Protein AF-A0A2N2J9E7-F1 (afdb_monomer)

Solvent-accessible surface area (backbone atoms only — not comparable to full-atom values): 32004 Å² total; per-residue (Å²): 131,77,87,85,70,74,67,72,62,76,72,49,55,49,57,37,65,84,76,48,88,39,44,44,68,84,40,66,72,84,49,100,87,46,71,49,30,47,29,28,37,73,47,78,49,65,68,82,87,53,59,27,37,41,36,30,33,13,80,65,38,60,32,53,71,70,44,24,58,52,89,74,54,48,62,45,43,28,56,45,58,44,66,69,92,42,37,85,37,24,38,44,27,24,87,87,40,77,50,73,66,90,58,83,55,46,77,43,35,33,26,55,30,78,75,74,67,94,58,47,53,69,87,80,56,77,53,30,37,27,66,34,52,32,92,91,44,38,37,36,29,35,32,32,33,28,96,82,57,53,54,61,65,83,64,27,51,66,68,28,47,27,30,28,44,45,68,26,35,15,45,30,36,24,32,21,14,15,32,29,34,47,22,39,35,36,24,54,28,21,14,38,70,54,29,97,81,37,33,36,40,32,55,28,35,5,25,40,37,32,44,30,41,27,35,58,51,43,45,32,42,35,26,29,64,49,7,28,40,38,42,62,41,47,27,25,73,56,29,68,46,39,66,22,36,38,40,29,38,22,9,42,38,36,37,46,56,46,33,18,48,25,38,38,31,24,69,48,8,38,40,35,28,62,34,48,37,44,25,72,28,44,37,38,29,29,51,58,7,35,42,31,48,62,63,30,55,79,69,43,69,39,38,49,37,38,37,26,30,32,39,40,29,33,70,62,5,33,42,47,25,57,32,14,8,30,40,21,10,45,90,89,81,45,63,10,12,11,72,93,65,38,40,54,87,30,11,10,38,43,33,6,5,2,13,16,25,0,17,20,14,78,53,98,45,98,84,47,49,64,36,50,54,46,68,50,58,84,50,44,81,50,46,2,10,1,0,2,25,34,69,52,97,84,74,50,76,33,49,16,11,18,0,0,6,30,39,40,39,44,18,79,47,26,37,35,38,34,10,39,40,35,11,20,13,22,60,21,79,43,5,0,0,0,0,1,3,6,32,35,43,34,15,40,23,35,34,34,72,29,39,38,35,13,23,12,3,26,13,5,61,50,90,85,34,2,12,0,0,0,0,0,20,31,32,43,29,46,16,38,79,88,75,14,41,30,67,41,53,25,88,93,49,23,73,81,37,43,39,21,18,20,4,45,33,18,94,64,22,4,5,8,12,11,28,39,23,41,33,41,54,91,57,94,50,30,38,40,38,30,40,10,78,63,28,50,35,81,40,46,17,54,51,81,35,74,18,56,104,79,62,77,40,48,35,35,52,88,47,60,46,89,75,51,28,40,33,33,90,86,45,86,70,43,63,62,56,73,48,48,64,27,30,24,34,69,39,64,85,77,58,70,96,57,74,87,83,50,68,71,26,38,30,68,34,34,45,43,43,38,38,33,43,76,49,77,74,86,84,78,80,48,64,45,35,33,44,11,38,48,75,29,30,15,51,34,48,31,41,39,15,32,38,34,32,48,19,29,39,39,24,47,51,17,30,78,73,62,65,91,26,23,38,63,36,46,79,68,13,35,45,36,27,53,30,40,39,36,28,44,33,20,25,43,76,48,76,60,60,46,73,48,51,62,54,71,49,62,64,52,67,78,63,134

Foldseek 3Di:
DDQDDQPDPQCRALCVVVPDAQAFDWDDPPDPPDIAGAFGGKDWADRDPDFIEIATANQQHAHDQARAEDPFADKDWWADKDADPFQQWIKTFDPPFWDPPPDWQAQWKKQQACPQDPFPDPVPGWIWGFHTQDPVRSTTMTGIHGPVRDGVVVRHDTGGMMFTEGEHQAYYAASAHNYEHNGAYEYQQAHSNCPNVHSQEHEFRYEYAYAEYESARHQAYEYEQSYEYHYNWYHYPRDIQDAHHYYYANYHYEYAEHHYCEYEHHNQYEYEYQHEYHHAAEYYYDDQYEYEYAADDAQDAGEHHYEHQEYAAAQNYEHFQELRAWAWDDPPPPHWADPDRRDNQQAFEELWEWEELWFTFHDPDPPTRGRDHFDALAGQPHWWIWFYWYADPVRDIDTTWHTFGHYEYAHAAEYEPNHEYARAWAADQFTETIEFGEYEDAYQAYYYAYAYAREWHAWHQDPRGHFTHEFHHYEYEAYAPPPRQYHCRPPQRVPVGYARAWHAYHAQRTIFGHWYWYYYPPDPFTEIEGANQQRRYPTARENDAPQDPPDWFWFALVPCDPVGKGFGPPFQADDWPRHAQFKKFWAPVPDDDDPVPTDIWGFHTDDRGMTRTDDDDPDDRTGGIMWTEDEHCAYHWYSLHEYEYSTEYHHAFEHVHDDFQKHFDDANYKYWYQAWYHHQRNCDIDGHGDMDHGDMRHHDDHDD

Sequence (704 aa):
MSAGTSISGAFGGSTPWNNVDVSSPAAYRYNANYSYYGGSGSFFRTEGGAPGDLMFDNHGNASEPDATPLVFAGGGLVTVVSNGTGPSDQRFRDDGFTFDAYGSLADYVINPNVAQDLTPSLADDRVFTIVANDPADPAHVLDVESADSVNIEDVATTDDPWSPFYELDNLEIRGCAQVVADAQVLVHGGDLASGAADTTHLVLAGGFVVTTLDVAGVTAFSVGGCGALDVGTLIGGGVENPALAWDIDGGDVRMGELHGTSLTLSGDATLTMTGPIVVSGDVDLNDSSLITTPAAAGATFYTVDISAANVVIDDTASVDVTGKGWPGQRYNNVDAQSWPDGSSTHAAFYRSGGCNGGVGFRYNDASAVRCISYGRFDRPDWPGSGGGWYTNSNTVTYFGGSGGGVVRVDASSSIVVHGTILASGEAKTVGAGGGGGSILLDAPILAGTGVVEARGGGGGTNTSYGGGGGGGRIVLQGYTAGTGNQGIFVDSVVWDAVSASGGAAGTNRGGSAGTLFMLPAGAAYGKLIVNNDGVSSPETTVLVTISHALGDRKIDAATYGPPDTLEDVDASWFEPDYYVGSTFRADLAGASGTLSDDPVSTVGGNTDTILTVTDLPAGLTGGETYRGITVLGALEVRGGAKVAAEGDLLVLDGDGHSAPGTFEVPSGCSLDVSDILELCGVGTVLTAGTTITAGTLNSGTSCP

Radius of gyration: 30.54 Å; Cα contacts (8 Å, |Δi|>4): 2515; chains: 1; bounding box: 73×62×90 Å

Structure (mmCIF, N/CA/C/O backbone):
data_AF-A0A2N2J9E7-F1
#
_entry.id   AF-A0A2N2J9E7-F1
#
loop_
_atom_site.group_PDB
_atom_site.id
_atom_site.type_symbol
_atom_site.label_atom_id
_atom_site.label_alt_id
_atom_site.label_comp_id
_atom_site.label_asym_id
_atom_site.label_entity_id
_atom_site.label_seq_id
_atom_site.pdbx_PDB_ins_code
_atom_site.Cartn_x
_atom_site.Cartn_y
_atom_site.Cartn_z
_atom_site.occupancy
_atom_site.B_iso_or_equiv
_atom_site.auth_seq_id
_atom_site.auth_comp_id
_atom_site.auth_asym_id
_atom_site.auth_atom_id
_atom_site.pdbx_PDB_model_num
ATOM 1 N N . MET A 1 1 ? 20.067 4.430 -50.682 1.00 37.34 1 MET A N 1
ATOM 2 C CA . MET A 1 1 ? 19.514 3.314 -51.487 1.00 37.34 1 MET A CA 1
ATOM 3 C C . MET A 1 1 ? 18.147 3.755 -51.997 1.00 37.34 1 MET A C 1
ATOM 5 O O . MET A 1 1 ? 17.528 4.575 -51.337 1.00 37.34 1 MET A O 1
ATOM 9 N N . SER A 1 2 ? 17.712 3.339 -53.186 1.00 31.41 2 SER A N 1
ATOM 10 C CA . SER A 1 2 ? 16.392 3.722 -53.715 1.00 31.41 2 SER A CA 1
ATOM 11 C C . SER A 1 2 ? 15.274 3.163 -52.831 1.00 31.41 2 SER A C 1
ATOM 13 O O . SER A 1 2 ? 15.272 1.960 -52.580 1.00 31.41 2 SER A O 1
ATOM 15 N N . ALA A 1 3 ? 14.333 4.011 -52.408 1.00 40.00 3 ALA A N 1
ATOM 16 C CA . ALA A 1 3 ? 13.085 3.596 -51.771 1.00 40.00 3 ALA A CA 1
ATOM 17 C C . ALA A 1 3 ? 12.378 2.550 -52.653 1.00 40.00 3 ALA A C 1
ATOM 19 O O . ALA A 1 3 ? 12.134 2.808 -53.834 1.00 40.00 3 ALA A O 1
ATOM 20 N N . GLY A 1 4 ? 12.120 1.359 -52.106 1.00 40.06 4 GLY A N 1
ATOM 21 C CA . GLY A 1 4 ? 11.420 0.282 -52.815 1.00 40.06 4 GLY A CA 1
ATOM 22 C C . GLY A 1 4 ? 12.046 -1.115 -52.758 1.00 40.06 4 GLY A C 1
ATOM 23 O O . GLY A 1 4 ? 11.600 -1.986 -53.501 1.00 40.06 4 GLY A O 1
ATOM 24 N N . THR A 1 5 ? 13.049 -1.377 -51.918 1.00 43.00 5 THR A N 1
ATOM 25 C CA . THR A 1 5 ? 13.450 -2.760 -51.605 1.00 43.00 5 THR A CA 1
ATOM 26 C C . THR A 1 5 ? 12.958 -3.136 -50.216 1.00 43.00 5 THR A C 1
ATOM 28 O O . THR A 1 5 ? 13.652 -2.870 -49.240 1.00 43.00 5 THR A O 1
ATOM 31 N N . SER A 1 6 ? 11.798 -3.790 -50.143 1.00 48.56 6 SER A N 1
ATOM 32 C CA . SER A 1 6 ? 11.395 -4.534 -48.949 1.00 48.56 6 SER A CA 1
ATOM 33 C C . SER A 1 6 ? 12.487 -5.554 -48.618 1.00 48.56 6 SER A C 1
ATOM 35 O O . SER A 1 6 ? 12.925 -6.287 -49.521 1.00 48.56 6 SER A O 1
ATOM 37 N N . ILE A 1 7 ? 12.903 -5.662 -47.354 1.00 52.69 7 ILE A N 1
ATOM 38 C CA . ILE A 1 7 ? 13.623 -6.855 -46.894 1.00 52.69 7 ILE A CA 1
ATOM 39 C C . ILE A 1 7 ? 12.660 -8.031 -47.100 1.00 52.69 7 ILE A C 1
ATOM 41 O O . ILE A 1 7 ? 11.672 -8.179 -46.394 1.00 52.69 7 ILE A O 1
ATOM 45 N N . SER A 1 8 ? 12.901 -8.843 -48.130 1.00 51.72 8 SER A N 1
ATOM 46 C CA . SER A 1 8 ? 12.094 -10.028 -48.436 1.00 51.72 8 SER A CA 1
ATOM 47 C C . SER A 1 8 ? 12.846 -11.295 -48.033 1.00 51.72 8 SER A C 1
ATOM 49 O O . SER A 1 8 ? 14.076 -11.348 -48.083 1.00 51.72 8 SER A O 1
ATOM 51 N N . GLY A 1 9 ? 12.114 -12.330 -47.619 1.00 59.53 9 GLY A N 1
ATOM 52 C CA . GLY A 1 9 ? 12.694 -13.598 -47.170 1.00 59.53 9 GLY A CA 1
ATOM 53 C C . GLY A 1 9 ? 12.925 -13.663 -45.657 1.00 59.53 9 GLY A C 1
ATOM 54 O O . GLY A 1 9 ? 12.147 -13.120 -44.881 1.00 59.53 9 GLY A O 1
ATOM 55 N N . ALA A 1 10 ? 13.978 -14.369 -45.238 1.00 61.53 10 ALA A N 1
ATOM 56 C CA . ALA A 1 10 ? 14.208 -14.816 -43.858 1.00 61.53 10 ALA A CA 1
ATOM 57 C C . ALA A 1 10 ? 14.220 -13.698 -42.785 1.00 61.53 10 ALA A C 1
ATOM 59 O O . ALA A 1 10 ? 13.856 -13.949 -41.640 1.00 61.53 10 ALA A O 1
ATOM 60 N N . PHE A 1 11 ? 14.586 -12.465 -43.153 1.00 67.94 11 PHE A N 1
ATOM 61 C CA . PHE A 1 11 ? 14.694 -11.323 -42.230 1.00 67.94 11 PHE A CA 1
ATOM 62 C C . PHE A 1 11 ? 13.523 -10.326 -42.321 1.00 67.94 11 PHE A C 1
ATOM 64 O O . PHE A 1 11 ? 13.529 -9.321 -41.618 1.00 67.94 11 PHE A O 1
ATOM 71 N N . GLY A 1 12 ? 12.531 -10.583 -43.185 1.00 63.75 12 GLY A N 1
ATOM 72 C CA . GLY A 1 12 ? 11.387 -9.688 -43.434 1.00 63.75 12 GLY A CA 1
ATOM 73 C C . GLY A 1 12 ? 10.072 -10.113 -42.773 1.00 63.75 12 GLY A C 1
ATOM 74 O O . GLY A 1 12 ? 9.060 -9.453 -42.963 1.00 63.75 12 GLY A O 1
ATOM 75 N N . GLY A 1 13 ? 10.055 -11.241 -42.054 1.00 70.81 13 GLY A N 1
ATOM 76 C CA . GLY A 1 13 ? 8.876 -11.715 -41.316 1.00 70.81 13 GLY A CA 1
ATOM 77 C C . GLY A 1 13 ? 8.801 -11.164 -39.888 1.00 70.81 13 GLY A C 1
ATOM 78 O O . GLY A 1 13 ? 9.711 -10.454 -39.458 1.00 70.81 13 GLY A O 1
ATOM 79 N N . SER A 1 14 ? 7.755 -11.554 -39.150 1.00 71.94 14 SER A N 1
ATOM 80 C CA . SER A 1 14 ? 7.563 -11.237 -37.722 1.00 71.94 14 SER A CA 1
ATOM 81 C C . SER A 1 14 ? 8.456 -12.052 -36.781 1.00 71.94 14 SER A C 1
ATOM 83 O O . SER A 1 14 ? 8.421 -11.855 -35.581 1.00 71.94 14 SER A O 1
ATOM 85 N N . THR A 1 15 ? 9.269 -12.977 -37.308 1.00 76.94 15 THR A N 1
ATOM 86 C CA . THR A 1 15 ? 10.133 -13.856 -36.502 1.00 76.94 15 THR A CA 1
ATOM 87 C C . THR A 1 15 ? 11.604 -13.824 -36.956 1.00 76.94 15 THR A C 1
ATOM 89 O O . THR A 1 15 ? 12.144 -14.866 -37.360 1.00 76.94 15 THR A O 1
ATOM 92 N N . PRO A 1 16 ? 12.275 -12.656 -36.988 1.00 75.81 16 PRO A N 1
ATOM 93 C CA . PRO A 1 16 ? 13.658 -12.554 -37.466 1.00 75.81 16 PRO A CA 1
ATOM 94 C C . PRO A 1 16 ? 14.658 -13.362 -36.619 1.00 75.81 16 PRO A C 1
ATOM 96 O O . PRO A 1 16 ? 15.649 -13.850 -37.166 1.00 75.81 16 PRO A O 1
ATOM 99 N N . TRP A 1 17 ? 14.361 -13.605 -35.337 1.00 79.00 17 TRP A N 1
ATOM 100 C CA . TRP A 1 17 ? 15.150 -14.444 -34.417 1.00 79.00 17 TRP A CA 1
ATOM 101 C C . TRP A 1 17 ? 15.362 -15.887 -34.895 1.00 79.00 17 TRP A C 1
ATOM 103 O O . TRP A 1 17 ? 16.331 -16.534 -34.517 1.00 79.00 17 TRP A O 1
ATOM 113 N N . ASN A 1 18 ? 14.526 -16.405 -35.801 1.00 82.31 18 ASN A N 1
ATOM 114 C CA . ASN A 1 18 ? 14.774 -17.717 -36.411 1.00 82.31 18 ASN A CA 1
ATOM 115 C C . ASN A 1 18 ? 16.054 -17.748 -37.272 1.00 82.31 18 ASN A C 1
ATOM 117 O O . ASN A 1 18 ? 16.514 -18.823 -37.654 1.00 82.31 18 ASN A O 1
ATOM 121 N N . ASN A 1 19 ? 16.606 -16.579 -37.612 1.00 82.44 19 ASN A N 1
ATOM 122 C CA . ASN A 1 19 ? 17.747 -16.423 -38.511 1.00 82.44 19 ASN A CA 1
ATOM 123 C C . ASN A 1 19 ? 18.868 -15.547 -37.930 1.00 82.44 19 ASN A C 1
ATOM 125 O O . ASN A 1 19 ? 19.918 -15.419 -38.562 1.00 82.44 19 ASN A O 1
ATOM 129 N N . VAL A 1 20 ? 18.649 -14.941 -36.762 1.00 81.31 20 VAL A N 1
ATOM 130 C CA . VAL A 1 20 ? 19.593 -14.056 -36.073 1.00 81.31 20 VAL A CA 1
ATOM 131 C C . VAL A 1 20 ? 19.729 -14.537 -34.635 1.00 81.31 20 VAL A C 1
ATOM 133 O O . VAL A 1 20 ? 18.744 -14.560 -33.908 1.00 81.31 20 VAL A O 1
ATOM 136 N N . ASP A 1 21 ? 20.948 -14.893 -34.231 1.00 83.25 21 ASP A N 1
ATOM 137 C CA . ASP A 1 21 ? 21.279 -15.210 -32.841 1.00 83.25 21 ASP A CA 1
ATOM 138 C C . ASP A 1 21 ? 22.132 -14.075 -32.268 1.00 83.25 21 ASP A C 1
ATOM 140 O O . ASP A 1 21 ? 23.265 -13.855 -32.706 1.00 83.25 21 ASP A O 1
ATOM 144 N N . VAL A 1 22 ? 21.549 -13.335 -31.328 1.00 85.19 22 VAL A N 1
ATOM 145 C CA . VAL A 1 22 ? 22.199 -12.253 -30.574 1.00 85.19 22 VAL A CA 1
ATOM 146 C C . VAL A 1 22 ? 22.415 -12.639 -29.110 1.00 85.19 22 VAL A C 1
ATOM 148 O O . VAL A 1 22 ? 22.814 -11.800 -28.310 1.00 85.19 22 VAL A O 1
ATOM 151 N N . SER A 1 23 ? 22.180 -13.898 -28.737 1.00 83.19 23 SER A N 1
ATOM 152 C CA . SER A 1 23 ? 22.280 -14.329 -27.345 1.00 83.19 23 SER A CA 1
ATOM 153 C C . SER A 1 23 ? 23.723 -14.361 -26.844 1.00 83.19 23 SER A C 1
ATOM 155 O O . SER A 1 23 ? 24.679 -14.594 -27.597 1.00 83.19 23 SER A O 1
ATOM 157 N N . SER A 1 24 ? 23.902 -14.143 -25.541 1.00 78.56 24 SER A N 1
ATOM 158 C CA . SER A 1 24 ? 25.215 -14.335 -24.934 1.00 78.56 24 SER A CA 1
ATOM 159 C C . SER A 1 24 ? 25.551 -15.827 -24.811 1.00 78.56 24 SER A C 1
ATOM 161 O O . SER A 1 24 ? 24.701 -16.647 -24.448 1.00 78.56 24 SER A O 1
ATOM 163 N N . PRO A 1 25 ? 26.810 -16.233 -25.052 1.00 69.00 25 PRO A N 1
ATOM 164 C CA . PRO A 1 25 ? 27.255 -17.560 -24.658 1.00 69.00 25 PRO A CA 1
ATOM 165 C C . PRO A 1 25 ? 27.309 -17.656 -23.124 1.00 69.00 25 PRO A C 1
ATOM 167 O O . PRO A 1 25 ? 27.603 -16.678 -22.441 1.00 69.00 25 PRO A O 1
ATOM 170 N N . ALA A 1 26 ? 27.102 -18.857 -22.573 1.00 65.19 26 ALA A N 1
ATOM 171 C CA . ALA A 1 26 ? 27.164 -19.087 -21.127 1.00 65.19 26 ALA A CA 1
ATOM 172 C C . ALA A 1 26 ? 28.477 -18.560 -20.511 1.00 65.19 26 ALA A C 1
ATOM 174 O O . ALA A 1 26 ? 29.563 -19.067 -20.823 1.00 65.19 26 ALA A O 1
ATOM 175 N N . ALA A 1 27 ? 28.383 -17.583 -19.605 1.00 60.16 27 ALA A N 1
ATOM 176 C CA . ALA A 1 27 ? 29.536 -17.057 -18.893 1.00 60.16 27 ALA A CA 1
ATOM 177 C C . ALA A 1 27 ? 29.787 -17.908 -17.635 1.00 60.16 27 ALA A C 1
ATOM 179 O O . ALA A 1 27 ? 29.013 -17.945 -16.693 1.00 60.16 27 ALA A O 1
ATOM 180 N N . TYR A 1 28 ? 30.908 -18.629 -17.617 1.00 58.47 28 TYR A N 1
ATOM 181 C CA . TYR A 1 28 ? 31.475 -19.227 -16.401 1.00 58.47 28 TYR A CA 1
ATOM 182 C C . TYR A 1 28 ? 30.542 -20.146 -15.565 1.00 58.47 28 TYR A C 1
ATOM 184 O O . TYR A 1 28 ? 29.822 -19.725 -14.664 1.00 58.47 28 TYR A O 1
ATOM 192 N N . ARG A 1 29 ? 30.650 -21.468 -15.765 1.00 54.03 29 ARG A N 1
ATOM 193 C CA . ARG A 1 29 ? 30.046 -22.465 -14.859 1.00 54.03 29 ARG A CA 1
ATOM 194 C C . ARG A 1 29 ? 30.956 -22.711 -13.657 1.00 54.03 29 ARG A C 1
ATOM 196 O O . ARG A 1 29 ? 31.886 -23.512 -13.757 1.00 54.03 29 ARG A O 1
ATOM 203 N N . TYR A 1 30 ? 30.692 -22.068 -12.519 1.00 52.25 30 TYR A N 1
ATOM 204 C CA . TYR A 1 30 ? 31.436 -22.367 -11.287 1.00 52.25 30 TYR A CA 1
ATOM 205 C C . TYR A 1 30 ? 31.100 -23.773 -10.753 1.00 52.25 30 TYR A C 1
ATOM 207 O O . TYR A 1 30 ? 31.985 -24.500 -10.303 1.00 52.25 30 TYR A O 1
ATOM 215 N N . ASN A 1 31 ? 29.832 -24.191 -10.857 1.00 56.50 31 ASN A N 1
ATOM 216 C CA . ASN A 1 31 ? 29.355 -25.569 -10.694 1.00 56.50 31 ASN A CA 1
ATOM 217 C C . ASN A 1 31 ? 27.948 -25.718 -11.320 1.00 56.50 31 ASN A C 1
ATOM 219 O O . ASN A 1 31 ? 27.412 -24.762 -11.872 1.00 56.50 31 ASN A O 1
ATOM 223 N N . ALA A 1 32 ? 27.345 -26.910 -11.242 1.00 54.84 32 ALA A N 1
ATOM 224 C CA . ALA A 1 32 ? 26.041 -27.220 -11.847 1.00 54.84 32 ALA A CA 1
ATOM 225 C C . ALA A 1 32 ? 24.850 -26.380 -11.329 1.00 54.84 32 ALA A C 1
ATOM 227 O O . ALA A 1 32 ? 23.779 -26.457 -11.921 1.00 54.84 32 ALA A O 1
ATOM 228 N N . ASN A 1 33 ? 25.038 -25.589 -10.266 1.00 53.19 33 ASN A N 1
ATOM 229 C CA . ASN A 1 33 ? 23.981 -24.827 -9.603 1.00 53.19 33 ASN A CA 1
ATOM 230 C C . ASN A 1 33 ? 24.109 -23.301 -9.792 1.00 53.19 33 ASN A C 1
ATOM 232 O O . ASN A 1 33 ? 23.233 -22.583 -9.330 1.00 53.19 33 ASN A O 1
ATOM 236 N N . TYR A 1 34 ? 25.171 -22.801 -10.444 1.00 54.28 34 TYR A N 1
ATOM 237 C CA . TYR A 1 34 ? 25.373 -21.368 -10.711 1.00 54.28 34 TYR A CA 1
ATOM 238 C C . TYR A 1 34 ? 25.953 -21.163 -12.116 1.00 54.28 34 TYR A C 1
ATOM 240 O O . TYR A 1 34 ? 27.138 -21.427 -12.352 1.00 54.28 34 TYR A O 1
ATOM 248 N N . SER A 1 35 ? 25.110 -20.708 -13.044 1.00 58.53 35 SER A N 1
ATOM 249 C CA . SER A 1 35 ? 25.527 -20.172 -14.345 1.00 58.53 35 SER A CA 1
ATOM 250 C C . SER A 1 35 ? 25.148 -18.696 -14.371 1.00 58.53 35 SER A C 1
ATOM 252 O O . SER A 1 35 ? 23.985 -18.384 -14.148 1.00 58.53 35 SER A O 1
ATOM 254 N N . TYR A 1 36 ? 26.119 -17.817 -14.611 1.00 69.56 36 TYR A N 1
ATOM 255 C CA . TYR A 1 36 ? 25.854 -16.407 -14.882 1.00 69.56 36 TYR A CA 1
ATOM 256 C C . TYR A 1 36 ? 25.790 -16.244 -16.398 1.00 69.56 36 TYR A C 1
ATOM 258 O O . TYR A 1 36 ? 26.675 -16.713 -17.110 1.00 69.56 36 TYR A O 1
ATOM 266 N N . TYR A 1 37 ? 24.741 -15.636 -16.929 1.00 78.81 37 TYR A N 1
ATOM 267 C CA . TYR A 1 37 ? 24.674 -15.351 -18.360 1.00 78.81 37 TYR A CA 1
ATOM 268 C C . TYR A 1 37 ? 24.966 -13.875 -18.599 1.00 78.81 37 TYR A C 1
ATOM 270 O O . TYR A 1 37 ? 24.659 -13.030 -17.759 1.00 78.81 37 TYR A O 1
ATOM 278 N N . GLY A 1 38 ? 25.629 -13.576 -19.717 1.00 81.62 38 GLY A N 1
ATOM 279 C CA . GLY A 1 38 ? 25.834 -12.192 -20.132 1.00 81.62 38 GLY A CA 1
ATOM 280 C C . GLY A 1 38 ? 24.527 -11.572 -20.627 1.00 81.62 38 GLY A C 1
ATOM 281 O O . GLY A 1 38 ? 23.534 -12.275 -20.832 1.00 81.62 38 GLY A O 1
ATOM 282 N N . GLY A 1 39 ? 24.540 -10.260 -20.847 1.00 84.38 39 GLY A N 1
ATOM 283 C CA . GLY A 1 39 ? 23.427 -9.571 -21.496 1.00 84.38 39 GLY A CA 1
ATOM 284 C C . GLY A 1 39 ? 23.242 -10.017 -22.941 1.00 84.38 39 GLY A C 1
ATOM 285 O O . GLY A 1 39 ? 24.182 -10.487 -23.586 1.00 84.38 39 GLY A O 1
ATOM 286 N N . SER A 1 40 ? 22.025 -9.868 -23.448 1.00 88.88 40 SER A N 1
ATOM 287 C CA . SER A 1 40 ? 21.731 -10.102 -24.860 1.00 88.88 40 SER A CA 1
ATOM 288 C C . SER A 1 40 ? 22.409 -9.057 -25.744 1.00 88.88 40 SER A C 1
ATOM 290 O O . SER A 1 40 ? 22.633 -7.923 -25.334 1.00 88.88 40 SER A O 1
ATOM 292 N N . GLY A 1 41 ? 22.687 -9.407 -26.992 1.00 86.31 41 GLY A N 1
ATOM 293 C CA . GLY A 1 41 ? 22.856 -8.425 -28.055 1.00 86.31 41 GLY A CA 1
ATOM 294 C C . GLY A 1 41 ? 21.505 -7.900 -28.552 1.00 86.31 41 GLY A C 1
ATOM 295 O O . GLY A 1 41 ? 20.443 -8.401 -28.178 1.00 86.31 41 GLY A O 1
ATOM 296 N N . SER A 1 42 ? 21.562 -6.911 -29.441 1.00 89.31 42 SER A N 1
ATOM 297 C CA . SER A 1 42 ? 20.395 -6.334 -30.102 1.00 89.31 42 SER A CA 1
ATOM 298 C C . SER A 1 42 ? 20.397 -6.607 -31.605 1.00 89.31 42 SER A C 1
ATOM 300 O O . SER A 1 42 ? 21.439 -6.800 -32.239 1.00 89.31 42 SER A O 1
ATOM 302 N N . PHE A 1 43 ? 19.208 -6.609 -32.189 1.00 88.69 43 PHE A N 1
ATOM 303 C CA . PHE A 1 43 ? 18.982 -6.613 -33.625 1.00 88.69 43 PHE A CA 1
ATOM 304 C C . PHE A 1 43 ? 18.087 -5.429 -33.971 1.00 88.69 43 PHE A C 1
ATOM 306 O O . PHE A 1 43 ? 17.003 -5.294 -33.412 1.00 88.69 43 PHE A O 1
ATOM 313 N N . PHE A 1 44 ? 18.543 -4.594 -34.899 1.00 88.19 44 PHE A N 1
ATOM 314 C CA . PHE A 1 44 ? 17.800 -3.435 -35.376 1.00 88.19 44 PHE A CA 1
ATOM 315 C C . PHE A 1 44 ? 17.536 -3.567 -36.876 1.00 88.19 44 PHE A C 1
ATOM 317 O O . PHE A 1 44 ? 18.446 -3.897 -37.648 1.00 88.19 44 PHE A O 1
ATOM 324 N N . ARG A 1 45 ? 16.293 -3.323 -37.295 1.00 84.88 45 ARG A N 1
ATOM 325 C CA . ARG A 1 45 ? 15.850 -3.415 -38.691 1.00 84.88 45 ARG A CA 1
ATOM 326 C C . ARG A 1 45 ? 15.085 -2.158 -39.074 1.00 84.88 45 ARG A C 1
ATOM 328 O O . ARG A 1 45 ? 14.129 -1.807 -38.409 1.00 84.88 45 ARG A O 1
ATOM 335 N N . THR A 1 46 ? 15.440 -1.543 -40.197 1.00 82.75 46 THR A 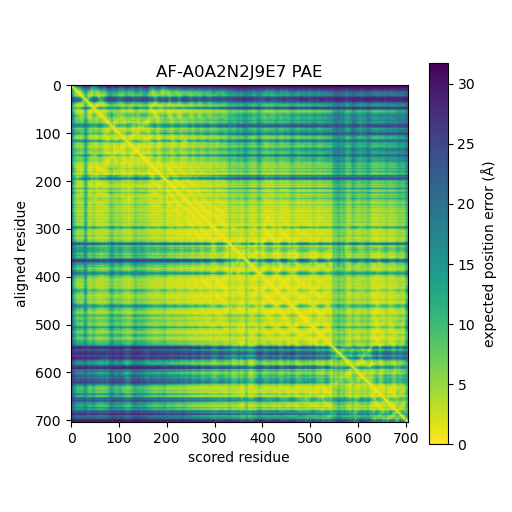N 1
ATOM 336 C CA . THR A 1 46 ? 14.714 -0.390 -40.751 1.00 82.75 46 THR A CA 1
ATOM 337 C C . THR A 1 46 ? 14.319 -0.634 -42.202 1.00 82.75 46 THR A C 1
ATOM 339 O O . THR A 1 46 ? 15.048 -1.286 -42.961 1.00 82.75 46 THR A O 1
ATOM 342 N N . GLU A 1 47 ? 13.177 -0.082 -42.616 1.00 69.50 47 GLU A N 1
ATOM 343 C CA . GLU A 1 47 ? 12.789 0.019 -44.024 1.00 69.50 47 GLU A CA 1
ATOM 344 C C . GLU A 1 47 ? 12.806 1.489 -44.473 1.00 69.50 47 GLU A C 1
ATOM 346 O O . GLU A 1 47 ? 11.919 2.283 -44.177 1.00 69.50 47 GLU A O 1
ATOM 351 N N . GLY A 1 48 ? 13.836 1.872 -45.232 1.00 67.81 48 GLY A N 1
ATOM 352 C CA . GLY A 1 48 ? 13.969 3.252 -45.702 1.00 67.81 48 GLY A CA 1
ATOM 353 C C . GLY A 1 48 ? 14.395 4.206 -44.584 1.00 67.81 48 GLY A C 1
ATOM 354 O O . GLY A 1 48 ? 15.468 4.017 -44.021 1.00 67.81 48 GLY A O 1
ATOM 355 N N . GLY A 1 49 ? 13.608 5.260 -44.350 1.00 63.03 49 GLY A N 1
ATOM 356 C CA . GLY A 1 49 ? 13.850 6.281 -43.319 1.00 63.03 49 GLY A CA 1
ATOM 357 C C . GLY A 1 49 ? 12.758 6.344 -42.247 1.00 63.03 49 GLY A C 1
ATOM 358 O O . GLY A 1 49 ? 12.618 7.384 -41.620 1.00 63.03 49 GLY A O 1
ATOM 359 N N . ALA A 1 50 ? 11.948 5.289 -42.115 1.00 74.88 50 ALA A N 1
ATOM 360 C CA . ALA A 1 50 ? 10.991 5.138 -41.019 1.00 74.88 50 ALA A CA 1
ATOM 361 C C . ALA A 1 50 ? 11.714 4.749 -39.711 1.00 74.88 50 ALA A C 1
ATOM 363 O O . ALA A 1 50 ? 12.855 4.262 -39.791 1.00 74.88 50 ALA A O 1
ATOM 364 N N . PRO A 1 51 ? 11.067 4.923 -38.542 1.00 80.69 51 PRO A N 1
ATOM 365 C CA . PRO A 1 51 ? 11.521 4.303 -37.301 1.00 80.69 51 PRO A CA 1
ATOM 366 C C . PRO A 1 51 ? 11.733 2.794 -37.497 1.00 80.69 51 PRO A C 1
ATOM 368 O O . PRO A 1 51 ? 11.171 2.171 -38.395 1.00 80.69 51 PRO A O 1
ATOM 371 N N . GLY A 1 52 ? 12.664 2.207 -36.749 1.00 86.62 52 GLY A N 1
ATOM 372 C CA . GLY A 1 52 ? 13.051 0.807 -36.940 1.00 86.62 52 GLY A CA 1
ATOM 373 C C . GLY A 1 52 ? 12.412 -0.137 -35.934 1.00 86.62 52 GLY A C 1
ATOM 374 O O . GLY A 1 52 ? 11.974 0.277 -34.866 1.00 86.62 52 GLY A O 1
ATOM 375 N N . ASP A 1 53 ? 12.447 -1.427 -36.245 1.00 88.31 53 ASP A N 1
ATOM 376 C CA . ASP A 1 53 ? 12.184 -2.495 -35.288 1.00 88.31 53 ASP A CA 1
ATOM 377 C C . ASP A 1 53 ? 13.437 -2.762 -34.454 1.00 88.31 53 ASP A C 1
ATOM 379 O O . ASP A 1 53 ? 14.524 -2.964 -35.015 1.00 88.31 53 ASP A O 1
ATOM 383 N N . LEU A 1 54 ? 13.284 -2.852 -33.135 1.00 91.44 54 LEU A N 1
ATOM 384 C CA . LEU A 1 54 ? 14.359 -3.216 -32.216 1.00 91.44 54 LEU A CA 1
ATOM 385 C C . LEU A 1 54 ? 14.013 -4.500 -31.460 1.00 91.44 54 LEU A C 1
ATOM 387 O O . LEU A 1 54 ? 12.935 -4.639 -30.891 1.00 91.44 54 LEU A O 1
ATOM 391 N N . MET A 1 55 ? 14.954 -5.441 -31.445 1.00 92.19 55 MET A N 1
ATOM 392 C CA . MET A 1 55 ? 14.804 -6.737 -30.792 1.00 92.19 55 MET A CA 1
ATOM 393 C C . MET A 1 55 ? 15.992 -7.050 -29.883 1.00 92.19 55 MET A C 1
ATOM 395 O O . MET A 1 55 ? 17.146 -6.900 -30.290 1.00 92.19 55 MET A O 1
ATOM 399 N N . PHE A 1 56 ? 15.700 -7.607 -28.711 1.00 92.81 56 PHE A N 1
ATOM 400 C CA . PHE A 1 56 ? 16.655 -8.209 -27.784 1.00 92.81 56 PHE A CA 1
ATOM 401 C C . PHE A 1 56 ? 16.260 -9.653 -27.490 1.00 92.81 56 PHE A C 1
ATOM 403 O O . PHE A 1 56 ? 15.114 -9.923 -27.135 1.00 92.81 56 PHE A O 1
ATOM 410 N N . ASP A 1 57 ? 17.201 -10.588 -27.616 1.00 91.44 57 ASP A N 1
ATOM 411 C CA . ASP A 1 57 ? 16.949 -12.006 -27.343 1.00 91.44 57 ASP A CA 1
ATOM 412 C C . ASP A 1 57 ? 18.153 -12.649 -26.648 1.00 91.44 57 ASP A C 1
ATOM 414 O O . ASP A 1 57 ? 19.251 -12.694 -27.207 1.00 91.44 57 ASP A O 1
ATOM 418 N N . ASN A 1 58 ? 17.954 -13.169 -25.433 1.00 90.38 58 ASN A N 1
ATOM 419 C CA . ASN A 1 58 ? 18.977 -13.953 -24.732 1.00 90.38 58 ASN A CA 1
ATOM 420 C C . ASN A 1 58 ? 18.734 -15.469 -24.805 1.00 90.38 58 ASN A C 1
ATOM 422 O O . ASN A 1 58 ? 19.407 -16.236 -24.122 1.00 90.38 58 ASN A O 1
ATOM 426 N N . HIS A 1 59 ? 17.803 -15.931 -25.644 1.00 88.25 59 HIS A N 1
ATOM 427 C CA . HIS A 1 59 ? 17.536 -17.340 -25.944 1.00 88.25 59 HIS A CA 1
ATOM 428 C C . HIS A 1 59 ? 17.241 -18.202 -24.698 1.00 88.25 59 HIS A C 1
ATOM 430 O O . HIS A 1 59 ? 17.617 -19.371 -24.614 1.00 88.25 59 HIS A O 1
ATOM 436 N N . GLY A 1 60 ? 16.559 -17.614 -23.711 1.00 86.88 60 GLY A N 1
ATOM 437 C CA . GLY A 1 60 ? 16.195 -18.258 -22.445 1.00 86.88 60 GLY A CA 1
ATOM 438 C C . GLY A 1 60 ? 17.306 -18.240 -21.392 1.00 86.88 60 GLY A C 1
ATOM 439 O O . GLY A 1 60 ? 17.163 -18.858 -20.338 1.00 86.88 60 GLY A O 1
ATOM 440 N N . ASN A 1 61 ? 18.419 -17.556 -21.660 1.00 86.25 61 ASN A N 1
ATOM 441 C CA . ASN A 1 61 ? 19.494 -17.376 -20.698 1.00 86.25 61 ASN A CA 1
ATOM 442 C C . ASN A 1 61 ? 19.163 -16.191 -19.779 1.00 86.25 61 ASN A C 1
ATOM 444 O O . ASN A 1 61 ? 19.200 -15.041 -20.204 1.00 86.25 61 ASN A O 1
ATOM 448 N N . ALA A 1 62 ? 18.844 -16.457 -18.513 1.00 83.31 62 ALA A N 1
ATOM 449 C CA . ALA A 1 62 ? 18.588 -15.394 -17.543 1.00 83.31 62 ALA A CA 1
ATOM 450 C C . ALA A 1 62 ? 19.891 -14.653 -17.190 1.00 83.31 62 ALA A C 1
ATOM 452 O O . ALA A 1 62 ? 20.824 -15.257 -16.653 1.00 83.31 62 ALA A O 1
ATOM 453 N N . SER A 1 63 ? 19.959 -13.362 -17.511 1.00 84.44 63 SER A N 1
ATOM 454 C CA . SER A 1 63 ? 21.059 -12.466 -17.135 1.00 84.44 63 SER A CA 1
ATOM 455 C C . SER A 1 63 ? 20.689 -11.605 -15.927 1.00 84.44 63 SER A C 1
ATOM 457 O O . SER A 1 63 ? 19.535 -11.586 -15.507 1.00 84.44 63 SER A O 1
ATOM 459 N N . GLU A 1 64 ? 21.663 -10.879 -15.377 1.00 84.44 64 GLU A N 1
ATOM 460 C CA . GLU A 1 64 ? 21.383 -9.845 -14.370 1.00 84.44 64 GLU A CA 1
ATOM 461 C C . GLU A 1 64 ? 20.483 -8.732 -14.967 1.00 84.44 64 GLU A C 1
ATOM 463 O O . GLU A 1 64 ? 20.542 -8.511 -16.184 1.00 84.44 64 GLU A O 1
ATOM 468 N N . PRO A 1 65 ? 19.660 -8.034 -14.156 1.00 81.19 65 PRO A N 1
ATOM 469 C CA . PRO A 1 65 ? 18.692 -7.030 -14.628 1.00 81.19 65 PRO A CA 1
ATOM 470 C C . PRO A 1 65 ? 19.282 -5.865 -15.441 1.00 81.19 65 PRO A C 1
ATOM 472 O O . PRO A 1 65 ? 18.588 -5.262 -16.249 1.00 81.19 65 PRO A O 1
ATOM 475 N N . ASP A 1 66 ? 20.563 -5.554 -15.255 1.00 79.38 66 ASP A N 1
ATOM 476 C CA . ASP A 1 66 ? 21.287 -4.454 -15.902 1.00 79.38 66 ASP A CA 1
ATOM 477 C C . ASP A 1 66 ? 22.235 -4.918 -17.018 1.00 79.38 66 ASP A C 1
ATOM 479 O O . ASP A 1 66 ? 23.096 -4.170 -17.481 1.00 79.38 66 ASP A O 1
ATOM 483 N N . ALA A 1 67 ? 22.099 -6.167 -17.467 1.00 87.00 67 ALA A N 1
ATOM 484 C CA . ALA A 1 67 ? 23.090 -6.778 -18.340 1.00 87.00 67 ALA A CA 1
ATOM 485 C C . ALA A 1 67 ? 23.067 -6.256 -19.790 1.00 87.00 67 ALA A C 1
ATOM 487 O O . ALA A 1 67 ? 24.063 -6.434 -20.496 1.00 87.00 67 ALA A O 1
ATOM 488 N N . THR A 1 68 ? 21.972 -5.630 -20.241 1.00 90.25 68 THR A N 1
ATOM 489 C CA . THR A 1 68 ? 21.819 -5.098 -21.612 1.00 90.25 68 THR A CA 1
ATOM 490 C C . THR A 1 68 ? 21.437 -3.608 -21.610 1.00 90.25 68 THR A C 1
ATOM 492 O O . THR A 1 68 ? 20.311 -3.258 -21.965 1.00 90.25 68 THR A O 1
ATOM 495 N N . PRO A 1 69 ? 22.338 -2.697 -21.203 1.00 89.25 69 PRO A N 1
ATOM 496 C CA . PRO A 1 69 ? 22.044 -1.269 -21.226 1.00 89.25 69 PRO A CA 1
ATOM 497 C C . PRO A 1 69 ? 21.988 -0.737 -22.666 1.00 89.25 69 PRO A C 1
ATOM 499 O O . PRO A 1 69 ? 22.822 -1.099 -23.505 1.00 89.25 69 PRO A O 1
ATOM 502 N N . LEU A 1 70 ? 21.042 0.161 -22.951 1.00 88.88 70 LEU A N 1
ATOM 503 C CA . LEU A 1 70 ? 21.133 1.027 -24.125 1.00 88.88 70 LEU A CA 1
ATOM 504 C C . LEU A 1 70 ? 22.315 1.989 -23.957 1.00 88.88 70 LEU A C 1
ATOM 506 O O . LEU A 1 70 ? 22.627 2.433 -22.856 1.00 88.88 70 LEU A O 1
ATOM 510 N N . VAL A 1 71 ? 23.005 2.280 -25.060 1.00 84.00 71 VAL A N 1
ATOM 511 C CA . VAL A 1 71 ? 24.310 2.960 -25.021 1.00 84.00 71 VAL A CA 1
ATOM 512 C C . VAL A 1 71 ? 24.183 4.448 -24.684 1.00 84.00 71 VAL A C 1
ATOM 514 O O . VAL A 1 71 ? 24.990 4.955 -23.910 1.00 84.00 71 VAL A O 1
ATOM 517 N N . PHE A 1 72 ? 23.190 5.148 -25.241 1.00 88.44 72 PHE A N 1
ATOM 518 C CA . PHE A 1 72 ? 22.910 6.539 -24.882 1.00 88.44 72 PHE A CA 1
ATOM 519 C C . PHE A 1 72 ? 21.769 6.577 -23.866 1.00 88.44 72 PHE A C 1
ATOM 521 O O . PHE A 1 72 ? 20.633 6.228 -24.188 1.00 88.44 72 PHE A O 1
ATOM 528 N N . ALA A 1 73 ? 22.109 6.925 -22.631 1.00 88.44 73 ALA A N 1
ATOM 529 C CA . ALA A 1 73 ? 21.259 6.798 -21.457 1.00 88.44 73 ALA A CA 1
ATOM 530 C C . ALA A 1 73 ? 21.621 7.902 -20.444 1.00 88.44 73 ALA A C 1
ATOM 532 O O . ALA A 1 73 ? 22.751 8.405 -20.459 1.00 88.44 73 ALA A O 1
ATOM 533 N N . GLY A 1 74 ? 20.684 8.274 -19.578 1.00 87.12 74 GLY A N 1
ATOM 534 C CA . GLY A 1 74 ? 20.828 9.325 -18.579 1.00 87.12 74 GLY A CA 1
ATOM 535 C C . GLY A 1 74 ? 19.798 10.438 -18.733 1.00 87.12 74 GLY A C 1
ATOM 536 O O . GLY A 1 74 ? 18.769 10.314 -19.392 1.00 87.12 74 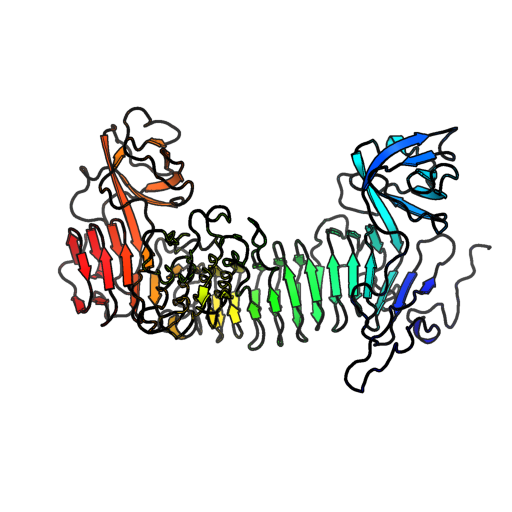GLY A O 1
ATOM 537 N N . GLY A 1 75 ? 20.121 11.574 -18.135 1.00 89.81 75 GLY A N 1
ATOM 538 C CA . GLY A 1 75 ? 19.331 12.789 -18.216 1.00 89.81 75 GLY A CA 1
ATOM 539 C C . GLY A 1 75 ? 19.917 13.841 -17.291 1.00 89.81 75 GLY A C 1
ATOM 540 O O . GLY A 1 75 ? 20.751 13.548 -16.427 1.00 89.81 75 GLY A O 1
ATOM 541 N N . GLY A 1 76 ? 19.489 15.077 -17.474 1.00 90.88 76 GLY A N 1
ATOM 542 C CA . GLY A 1 76 ? 20.004 16.186 -16.692 1.00 90.88 76 GLY A CA 1
ATOM 543 C C . GLY A 1 76 ? 19.244 17.470 -16.955 1.00 90.88 76 GLY A C 1
ATOM 544 O O . GLY A 1 76 ? 18.118 17.449 -17.452 1.00 90.88 76 GLY A O 1
ATOM 545 N N . LEU A 1 77 ? 19.868 18.587 -16.596 1.00 93.00 77 LEU A N 1
ATOM 546 C CA . LEU A 1 77 ? 19.298 19.915 -16.781 1.00 93.00 77 LEU A CA 1
ATOM 547 C C . LEU A 1 77 ? 20.129 20.668 -17.808 1.00 93.00 77 LEU A C 1
ATOM 549 O O . LEU A 1 77 ? 21.351 20.789 -17.685 1.00 93.00 77 LEU A O 1
ATOM 553 N N . VAL A 1 78 ? 19.457 21.217 -18.811 1.00 92.06 78 VAL A N 1
ATOM 554 C CA . VAL A 1 78 ? 20.091 22.059 -19.816 1.00 92.06 78 VAL A CA 1
ATOM 555 C C . VAL A 1 78 ? 20.810 23.210 -19.122 1.00 92.06 78 VAL A C 1
ATOM 557 O O . VAL A 1 78 ? 20.213 23.996 -18.396 1.00 92.06 78 VAL A O 1
ATOM 560 N N . THR A 1 79 ? 22.109 23.357 -19.362 1.00 92.69 79 THR A N 1
ATOM 561 C CA . THR A 1 79 ? 22.862 24.506 -18.847 1.00 92.69 79 THR A CA 1
ATOM 562 C C . THR A 1 79 ? 22.836 25.643 -19.861 1.00 92.69 79 THR A C 1
ATOM 564 O O . THR A 1 79 ? 22.491 26.780 -19.533 1.00 92.69 79 THR A O 1
ATOM 567 N N . VAL A 1 80 ? 23.185 25.343 -21.114 1.00 88.31 80 VAL A N 1
ATOM 568 C CA . VAL A 1 80 ? 23.171 26.306 -22.220 1.00 88.31 80 VAL A CA 1
ATOM 569 C C . VAL A 1 80 ? 22.764 25.594 -23.501 1.00 88.31 80 VAL A C 1
ATOM 571 O O . VAL A 1 80 ? 23.300 24.543 -23.835 1.00 88.31 80 VAL A O 1
ATOM 574 N N . VAL A 1 81 ? 21.894 26.228 -24.273 1.00 86.62 81 VAL A N 1
ATOM 575 C CA . VAL A 1 81 ? 21.687 25.907 -25.685 1.00 86.62 81 VAL A CA 1
ATOM 576 C C . VAL A 1 81 ? 22.052 27.121 -26.532 1.00 86.62 81 VAL A C 1
ATOM 578 O O . VAL A 1 81 ? 21.964 28.253 -26.053 1.00 86.62 81 VAL A O 1
ATOM 581 N N . SER A 1 82 ? 22.537 26.907 -27.757 1.00 85.06 82 SER A N 1
ATOM 582 C CA . SER A 1 82 ? 22.857 28.021 -28.658 1.00 85.06 82 SER A CA 1
ATOM 583 C C . SER A 1 82 ? 22.754 27.666 -30.133 1.00 85.06 82 SER A C 1
ATOM 585 O O . SER A 1 82 ? 23.059 26.540 -30.522 1.00 85.06 82 SER A O 1
ATOM 587 N N . ASN A 1 83 ? 22.411 28.655 -30.957 1.00 80.25 83 ASN A N 1
ATOM 588 C CA . ASN A 1 83 ? 22.461 28.556 -32.415 1.00 80.25 83 ASN A CA 1
ATOM 589 C C . ASN A 1 83 ? 23.674 29.338 -32.940 1.00 80.25 83 ASN A C 1
ATOM 591 O O . ASN A 1 83 ? 23.780 30.545 -32.724 1.00 80.25 83 ASN A O 1
ATOM 595 N N . GLY A 1 84 ? 24.594 28.667 -33.628 1.00 73.62 84 GLY A N 1
ATOM 596 C CA . GLY A 1 84 ? 25.726 29.278 -34.315 1.00 73.62 84 GLY A CA 1
ATOM 597 C C . GLY A 1 84 ? 25.265 30.099 -35.521 1.00 73.62 84 GLY A C 1
ATOM 598 O O . GLY A 1 84 ? 24.814 31.237 -35.398 1.00 73.62 84 GLY A O 1
ATOM 599 N N . THR A 1 85 ? 25.408 29.549 -36.725 1.00 70.44 85 THR A N 1
ATOM 600 C CA . THR A 1 85 ? 25.031 30.233 -37.978 1.00 70.44 85 THR A CA 1
ATOM 601 C C . THR A 1 85 ? 23.610 29.936 -38.476 1.00 70.44 85 THR A C 1
ATOM 603 O O . THR A 1 85 ? 23.175 30.546 -39.457 1.00 70.44 85 THR A O 1
ATOM 606 N N . GLY A 1 86 ? 22.870 29.051 -37.800 1.00 68.06 86 GLY A N 1
ATOM 607 C CA . GLY A 1 86 ? 21.484 28.690 -38.114 1.00 68.06 86 GLY A CA 1
ATOM 608 C C . GLY A 1 86 ? 21.103 27.291 -37.599 1.00 68.06 86 GLY A C 1
ATOM 609 O O . GLY A 1 86 ? 21.885 26.689 -36.869 1.00 68.06 86 GLY A O 1
ATOM 610 N N . PRO A 1 87 ? 19.948 26.736 -38.019 1.00 67.12 87 PRO A N 1
ATOM 611 C CA . PRO A 1 87 ? 19.429 25.450 -37.530 1.00 67.12 87 PRO A CA 1
ATOM 612 C C . PRO A 1 87 ? 20.287 24.212 -37.851 1.00 67.12 87 PRO A C 1
ATOM 614 O O . PRO A 1 87 ? 20.001 23.123 -37.371 1.00 67.12 87 PRO A O 1
ATOM 617 N N . SER A 1 88 ? 21.322 24.350 -38.676 1.00 72.38 88 SER A N 1
ATOM 618 C CA . SER A 1 88 ? 22.272 23.276 -39.002 1.00 72.38 88 SER A CA 1
ATOM 619 C C . SER A 1 88 ? 23.567 23.346 -38.181 1.00 72.38 88 SER A C 1
ATOM 621 O O . SER A 1 88 ? 24.553 22.708 -38.533 1.00 72.38 88 SER A O 1
ATOM 623 N N . ASP A 1 89 ? 23.627 24.237 -37.193 1.00 79.50 89 ASP A N 1
ATOM 624 C CA . ASP A 1 89 ? 24.822 24.570 -36.416 1.00 79.50 89 ASP A CA 1
ATOM 625 C C . ASP A 1 89 ? 24.370 24.963 -35.006 1.00 79.50 89 ASP A C 1
ATOM 627 O O . ASP A 1 89 ? 24.383 26.138 -34.641 1.00 79.50 89 ASP A O 1
ATOM 631 N N . GLN A 1 90 ? 23.849 23.989 -34.257 1.00 90.81 90 GLN A N 1
ATOM 632 C CA . GLN A 1 90 ? 23.266 24.194 -32.931 1.00 90.81 90 GLN A CA 1
ATOM 633 C C . GLN A 1 90 ? 24.049 23.412 -31.881 1.00 90.81 90 GLN A C 1
ATOM 635 O O . GLN A 1 90 ? 24.626 22.368 -32.175 1.00 90.81 90 GLN A O 1
ATOM 640 N N . ARG A 1 91 ? 24.078 23.921 -30.650 1.00 91.88 91 ARG A N 1
ATOM 641 C CA . ARG A 1 91 ? 24.827 23.330 -29.539 1.00 91.88 91 ARG A CA 1
ATOM 642 C C . ARG A 1 91 ? 23.946 23.119 -28.328 1.00 91.88 91 ARG A C 1
ATOM 644 O O . ARG A 1 91 ? 23.212 24.026 -27.937 1.00 91.88 91 ARG A O 1
ATOM 651 N N . PHE A 1 92 ? 24.113 21.959 -27.713 1.00 93.56 92 PHE A N 1
ATOM 652 C CA . PHE A 1 92 ? 23.486 21.541 -26.470 1.00 93.56 92 PHE A CA 1
ATOM 653 C C . PHE A 1 92 ? 24.559 21.347 -25.397 1.00 93.56 92 PHE A C 1
ATOM 655 O O . PHE A 1 92 ? 25.570 20.694 -25.663 1.00 93.56 92 PHE A O 1
ATOM 662 N N . ARG A 1 93 ? 24.367 21.913 -24.201 1.00 93.19 93 ARG A N 1
ATOM 663 C CA . ARG A 1 93 ? 25.316 21.802 -23.087 1.00 93.19 93 ARG A CA 1
ATOM 664 C C . ARG A 1 93 ? 24.634 21.466 -21.767 1.00 93.19 93 ARG A C 1
ATOM 666 O O . ARG A 1 93 ? 23.707 22.169 -21.365 1.00 93.19 93 ARG A O 1
ATOM 673 N N . ASP A 1 94 ? 25.211 20.507 -21.050 1.00 91.81 94 ASP A N 1
ATOM 674 C CA . ASP A 1 94 ? 24.899 20.181 -19.655 1.00 91.81 94 ASP A CA 1
ATOM 675 C C . ASP A 1 94 ? 26.205 20.029 -18.851 1.00 91.81 94 ASP A C 1
ATOM 677 O O . ASP A 1 94 ? 27.041 19.191 -19.176 1.00 91.81 94 ASP A O 1
ATOM 681 N N . ASP A 1 95 ? 26.400 20.865 -17.825 1.00 88.94 95 ASP A N 1
ATOM 682 C CA . ASP A 1 95 ? 27.562 20.812 -16.921 1.00 88.94 95 ASP A CA 1
ATOM 683 C C . ASP A 1 95 ? 27.319 19.952 -15.658 1.00 88.94 95 ASP A C 1
ATOM 685 O O . ASP A 1 95 ? 28.247 19.702 -14.883 1.00 88.94 95 ASP A O 1
ATOM 689 N N . GLY A 1 96 ? 26.076 19.536 -15.409 1.00 87.31 96 GLY A N 1
ATOM 690 C CA . GLY A 1 96 ? 25.668 18.648 -14.318 1.00 87.31 96 GLY A CA 1
ATOM 691 C C . GLY A 1 96 ? 25.729 17.162 -14.681 1.00 87.31 96 GLY A C 1
ATOM 692 O O . GLY A 1 96 ? 25.863 16.328 -13.782 1.00 87.31 96 GLY A O 1
ATOM 693 N N . PHE A 1 97 ? 25.688 16.834 -15.974 1.00 86.06 97 PHE A N 1
ATOM 694 C CA . PHE A 1 97 ? 25.818 15.479 -16.510 1.00 86.06 97 PHE A CA 1
ATOM 695 C C . PHE A 1 97 ? 27.075 15.332 -17.378 1.00 86.06 97 PHE A C 1
ATOM 697 O O . PHE A 1 97 ? 27.478 16.255 -18.076 1.00 86.06 97 PHE A O 1
ATOM 704 N N . THR A 1 98 ? 27.708 14.157 -17.356 1.00 88.50 98 THR A N 1
ATOM 705 C CA . THR A 1 98 ? 28.889 13.866 -18.183 1.00 88.50 98 THR A CA 1
ATOM 706 C C . THR A 1 98 ? 28.531 12.865 -19.275 1.00 88.50 98 THR A C 1
ATOM 708 O O . THR A 1 98 ? 28.279 11.696 -18.985 1.00 88.50 98 THR A O 1
ATOM 711 N N . PHE A 1 99 ? 28.562 13.307 -20.531 1.00 87.38 99 PHE A N 1
ATOM 712 C CA . PHE A 1 99 ? 28.391 12.449 -21.702 1.00 87.38 99 PHE A CA 1
ATOM 713 C C . PHE A 1 99 ? 29.542 11.449 -21.848 1.00 87.38 99 PHE A C 1
ATOM 715 O O . PHE A 1 99 ? 30.687 11.733 -21.474 1.00 87.38 99 PHE A O 1
ATOM 722 N N . ASP A 1 100 ? 29.258 10.287 -22.445 1.00 81.12 100 ASP A N 1
ATOM 723 C CA . ASP A 1 100 ? 30.308 9.328 -22.787 1.00 81.12 100 ASP A CA 1
ATOM 724 C C . ASP A 1 100 ? 31.275 9.941 -23.813 1.00 81.12 100 ASP A C 1
ATOM 726 O O . ASP A 1 100 ? 30.947 10.143 -24.981 1.00 81.12 100 ASP A O 1
ATOM 730 N N . ALA A 1 101 ? 32.493 10.228 -23.353 1.00 76.50 101 ALA A N 1
ATOM 731 C CA . ALA A 1 101 ? 33.561 10.800 -24.163 1.00 76.50 101 ALA A CA 1
ATOM 732 C C . ALA A 1 101 ? 34.432 9.736 -24.865 1.00 76.50 101 ALA A C 1
ATOM 734 O O . ALA A 1 101 ? 35.367 10.090 -25.590 1.00 76.50 101 ALA A O 1
ATOM 735 N N . TYR A 1 102 ? 34.188 8.441 -24.631 1.00 73.00 102 TYR A N 1
ATOM 736 C CA . TYR A 1 102 ? 34.976 7.339 -25.194 1.00 73.00 102 TYR A CA 1
ATOM 737 C C . TYR A 1 102 ? 34.403 6.785 -26.511 1.00 73.00 102 TYR A C 1
ATOM 739 O O . TYR A 1 102 ? 35.108 6.042 -27.203 1.00 73.00 102 TYR A O 1
ATOM 747 N N . GLY A 1 103 ? 33.182 7.180 -26.890 1.00 78.94 103 GLY A N 1
ATOM 748 C CA . GLY A 1 103 ? 32.503 6.819 -28.138 1.00 78.94 103 GLY A CA 1
ATOM 749 C C . GLY A 1 103 ? 31.973 8.037 -28.902 1.00 78.94 103 GLY A C 1
ATOM 750 O O . GLY A 1 103 ? 31.931 9.145 -28.379 1.00 78.94 103 GLY A O 1
ATOM 751 N N . SER A 1 104 ? 31.593 7.843 -30.168 1.00 86.50 104 SER A N 1
ATOM 752 C CA . SER A 1 104 ? 30.852 8.870 -30.906 1.00 86.50 104 SER A CA 1
ATOM 753 C C . SER A 1 104 ? 29.379 8.777 -30.531 1.00 86.50 104 SER A C 1
ATOM 755 O O . SER A 1 104 ? 28.801 7.696 -30.639 1.00 86.50 104 SER A O 1
ATOM 757 N N . LEU A 1 105 ? 28.788 9.904 -30.138 1.00 89.88 105 LEU A N 1
ATOM 758 C CA . LEU A 1 105 ? 27.344 10.029 -29.938 1.00 89.88 105 LEU A CA 1
ATOM 759 C C . LEU A 1 105 ? 26.608 10.503 -31.199 1.00 89.88 105 LEU A C 1
ATOM 761 O O . LEU A 1 105 ? 25.440 10.859 -31.117 1.00 89.88 105 LEU A O 1
ATOM 765 N N . ALA A 1 106 ? 27.270 10.520 -32.359 1.00 91.31 106 ALA A N 1
ATOM 766 C CA . ALA A 1 106 ? 26.611 10.867 -33.611 1.00 91.31 106 ALA A CA 1
ATOM 767 C C . ALA A 1 106 ? 25.434 9.914 -33.893 1.00 91.31 106 ALA A C 1
ATOM 769 O O . ALA A 1 106 ? 25.510 8.727 -33.573 1.00 91.31 106 ALA A O 1
ATOM 770 N N . ASP A 1 107 ? 24.377 10.448 -34.501 1.00 89.56 107 ASP A N 1
ATOM 771 C CA . ASP A 1 107 ? 23.125 9.775 -34.873 1.00 89.56 107 ASP A CA 1
ATOM 772 C C . ASP A 1 107 ? 22.190 9.397 -33.704 1.00 89.56 107 ASP A C 1
ATOM 774 O O . ASP A 1 107 ? 21.045 9.015 -33.950 1.00 89.56 107 ASP A O 1
ATOM 778 N N . TYR A 1 108 ? 22.611 9.548 -32.441 1.00 92.50 108 TYR A N 1
ATOM 779 C CA . TYR A 1 108 ? 21.684 9.457 -31.307 1.00 92.50 108 TYR A CA 1
ATOM 780 C C . TYR A 1 108 ? 20.757 10.668 -31.259 1.00 92.50 108 TYR A C 1
ATOM 782 O O . TYR A 1 108 ? 21.087 11.746 -31.755 1.00 92.50 108 TYR A O 1
ATOM 790 N N . VAL A 1 109 ? 19.594 10.492 -30.639 1.00 93.81 109 VAL A N 1
ATOM 791 C CA . VAL A 1 109 ? 18.559 11.520 -30.562 1.00 93.81 109 VAL A CA 1
ATOM 792 C C . VAL A 1 109 ? 18.368 11.952 -29.113 1.00 93.81 109 VAL A C 1
ATOM 794 O O . VAL A 1 109 ? 18.395 11.134 -28.192 1.00 93.81 109 VAL A O 1
ATOM 797 N N . ILE A 1 110 ? 18.198 13.254 -28.917 1.00 94.62 110 ILE A N 1
ATOM 798 C CA . ILE A 1 110 ? 17.908 13.879 -27.632 1.00 94.62 110 ILE A CA 1
ATOM 799 C C . ILE A 1 110 ? 16.565 14.600 -27.708 1.00 94.62 110 ILE A C 1
ATOM 801 O O . ILE A 1 110 ? 16.291 15.326 -28.668 1.00 94.62 110 ILE A O 1
ATOM 805 N N . ASN A 1 111 ? 15.755 14.431 -26.668 1.00 94.75 111 ASN A N 1
ATOM 806 C CA . ASN A 1 111 ? 14.693 15.361 -26.339 1.00 94.75 111 ASN A CA 1
ATOM 807 C C . ASN A 1 111 ? 15.282 16.445 -25.415 1.00 94.75 111 ASN A C 1
ATOM 809 O O . ASN A 1 111 ? 15.599 16.150 -24.258 1.00 94.75 111 ASN A O 1
ATOM 813 N N . PRO A 1 112 ? 15.508 17.680 -25.905 1.00 94.12 112 PRO A N 1
ATOM 814 C CA . PRO A 1 112 ? 16.195 18.711 -25.133 1.00 94.12 112 PRO A CA 1
ATOM 815 C C . PRO A 1 112 ? 15.311 19.341 -24.048 1.00 94.12 112 PRO A C 1
ATOM 817 O O . PRO A 1 112 ? 15.825 20.103 -23.235 1.00 94.12 112 PRO A O 1
ATOM 820 N N . ASN A 1 113 ? 14.008 19.051 -24.048 1.00 93.38 113 ASN A N 1
ATOM 821 C CA . ASN A 1 113 ? 13.059 19.468 -23.028 1.00 93.38 113 ASN A CA 1
ATOM 822 C C . ASN A 1 113 ? 11.942 18.418 -22.940 1.00 93.38 113 ASN A C 1
ATOM 824 O O . ASN A 1 113 ? 11.111 18.336 -23.833 1.00 93.38 113 ASN A O 1
ATOM 828 N N . VAL A 1 114 ? 11.889 17.630 -21.869 1.00 88.75 114 VAL A N 1
ATOM 829 C CA . VAL A 1 114 ? 10.869 16.573 -21.714 1.00 88.75 114 VAL A CA 1
ATOM 830 C C . VAL A 1 114 ? 9.468 17.106 -21.375 1.00 88.75 114 VAL A C 1
ATOM 832 O O . VAL A 1 114 ? 8.549 16.320 -21.189 1.00 88.75 114 VAL A O 1
ATOM 835 N N . ALA A 1 115 ? 9.303 18.425 -21.241 1.00 84.25 115 ALA A N 1
ATOM 836 C CA . ALA A 1 115 ? 8.048 19.091 -20.895 1.00 84.25 115 ALA A CA 1
ATOM 837 C C . ALA A 1 115 ? 7.632 20.117 -21.970 1.00 84.25 115 ALA A C 1
ATOM 839 O O . ALA A 1 115 ? 7.270 21.255 -21.651 1.00 84.25 115 ALA A O 1
ATOM 840 N N . GLN A 1 116 ? 7.744 19.755 -23.253 1.00 86.75 116 GLN A N 1
ATOM 841 C CA . GLN A 1 116 ? 7.474 20.663 -24.377 1.00 86.75 116 GLN A CA 1
ATOM 842 C C . GLN A 1 116 ? 5.995 21.010 -24.562 1.00 86.75 116 GLN A C 1
ATOM 844 O O . GLN A 1 116 ? 5.669 22.103 -25.040 1.00 86.75 116 GLN A O 1
ATOM 849 N N . ASP A 1 117 ? 5.096 20.109 -24.198 1.00 76.94 117 ASP A N 1
ATOM 850 C CA . ASP A 1 117 ? 3.674 20.184 -24.493 1.00 76.94 117 ASP A CA 1
ATOM 851 C C . ASP A 1 117 ? 2.787 19.902 -23.274 1.00 76.94 117 ASP A C 1
ATOM 853 O O . ASP A 1 117 ? 3.218 19.629 -22.156 1.00 76.94 117 ASP A O 1
ATOM 857 N N . LEU A 1 118 ? 1.487 20.135 -23.477 1.00 76.50 118 LEU A N 1
ATOM 858 C CA . LEU A 1 118 ? 0.453 19.933 -22.458 1.00 76.50 118 LEU A CA 1
ATOM 859 C C . LEU A 1 118 ? -0.223 18.562 -22.585 1.00 76.50 118 LEU A C 1
ATOM 861 O O . LEU A 1 118 ? -1.058 18.217 -21.748 1.00 76.50 118 LEU A O 1
ATOM 865 N N . THR A 1 119 ? 0.060 17.836 -23.666 1.00 82.00 119 THR A N 1
ATOM 866 C CA . THR A 1 119 ? -0.459 16.502 -23.956 1.00 82.00 119 THR A CA 1
ATOM 867 C C . THR A 1 119 ? 0.634 15.490 -23.666 1.00 82.00 119 THR A C 1
ATOM 869 O O . THR A 1 119 ? 1.697 15.615 -24.251 1.00 82.00 119 THR A O 1
ATOM 872 N N . PRO A 1 120 ? 0.402 14.483 -22.810 1.00 85.25 120 PRO A N 1
ATOM 873 C CA . PRO A 1 120 ? 1.410 13.463 -22.579 1.00 85.25 120 PRO A CA 1
ATOM 874 C C . PRO A 1 120 ? 1.515 12.551 -23.800 1.00 85.25 120 PRO A C 1
ATOM 876 O O . PRO A 1 120 ? 0.689 11.655 -23.991 1.00 85.25 120 PRO A O 1
ATOM 879 N N . SER A 1 121 ? 2.479 12.831 -24.666 1.00 90.31 121 SER A N 1
ATOM 880 C CA . SER A 1 121 ? 2.818 12.044 -25.845 1.00 90.31 121 SER A CA 1
ATOM 881 C C . SER A 1 121 ? 4.261 12.352 -26.229 1.00 90.31 121 SER A C 1
ATOM 883 O O . SER A 1 121 ? 4.714 13.483 -26.147 1.00 90.31 121 SER A O 1
ATOM 885 N N . LEU A 1 122 ? 4.997 11.322 -26.630 1.00 92.50 122 LEU A N 1
ATOM 886 C CA . LEU A 1 122 ? 6.356 11.478 -27.148 1.00 92.50 122 LEU A CA 1
ATOM 887 C C . LEU A 1 122 ? 6.372 11.726 -28.663 1.00 92.50 122 LEU A C 1
ATOM 889 O O . LEU A 1 122 ? 7.415 12.031 -29.234 1.00 92.50 122 LEU A O 1
ATOM 893 N N . ALA A 1 123 ? 5.238 11.543 -29.341 1.00 90.12 123 ALA A N 1
ATOM 894 C CA . ALA A 1 123 ? 5.145 11.619 -30.798 1.00 90.12 123 ALA A CA 1
ATOM 895 C C . ALA A 1 123 ? 5.040 13.059 -31.339 1.00 90.12 123 ALA A C 1
ATOM 897 O O . ALA A 1 123 ? 5.250 13.288 -32.532 1.00 90.12 123 ALA A O 1
ATOM 898 N N . ASP A 1 124 ? 4.669 14.018 -30.494 1.00 87.88 124 ASP A N 1
ATOM 899 C CA . ASP A 1 124 ? 4.571 15.455 -30.775 1.00 87.88 124 ASP A CA 1
ATOM 900 C C . ASP A 1 124 ? 5.777 16.259 -30.272 1.00 87.88 124 ASP A C 1
ATOM 902 O O . ASP A 1 124 ? 5.968 17.403 -30.710 1.00 87.88 124 ASP A O 1
ATOM 906 N N . ASP A 1 125 ? 6.631 15.634 -29.461 1.00 91.00 125 ASP A N 1
ATOM 907 C CA . ASP A 1 125 ? 7.878 16.209 -28.980 1.00 91.00 125 ASP A CA 1
ATOM 908 C C . ASP A 1 125 ? 8.841 16.538 -30.125 1.00 91.00 125 ASP A C 1
ATOM 910 O O . ASP A 1 125 ? 9.061 15.769 -31.070 1.00 91.00 125 ASP A O 1
ATOM 914 N N . ARG A 1 126 ? 9.502 17.696 -30.022 1.00 92.50 126 ARG A N 1
ATOM 915 C CA . ARG A 1 126 ? 10.590 18.045 -30.937 1.00 92.50 126 ARG A CA 1
ATOM 916 C C . ARG A 1 126 ? 11.892 17.482 -30.415 1.00 92.50 126 ARG A C 1
ATOM 918 O O . ARG A 1 126 ? 12.376 17.865 -29.351 1.00 92.50 126 ARG A O 1
ATOM 925 N N . VAL A 1 127 ? 12.505 16.647 -31.238 1.00 93.69 127 VAL A N 1
ATOM 926 C CA . VAL A 1 127 ? 13.763 15.977 -30.927 1.00 93.69 127 VAL A CA 1
ATOM 927 C C . VAL A 1 127 ? 14.888 16.425 -31.858 1.00 93.69 127 VAL A C 1
ATOM 929 O O . VAL A 1 127 ? 14.657 16.952 -32.952 1.00 93.69 127 VAL A O 1
ATOM 932 N N . PHE A 1 128 ? 16.126 16.244 -31.405 1.00 94.00 128 PHE A N 1
ATOM 933 C CA . PHE A 1 128 ? 17.329 16.674 -32.111 1.00 94.00 128 PHE A CA 1
ATOM 934 C C . PHE A 1 128 ? 18.303 15.505 -32.254 1.00 94.00 128 PHE A C 1
ATOM 936 O O . PHE A 1 128 ? 18.575 14.788 -31.297 1.00 94.00 128 PHE A O 1
ATOM 943 N N . THR A 1 129 ? 18.851 15.317 -33.449 1.00 93.69 129 THR A N 1
ATOM 944 C CA . THR A 1 129 ? 19.905 14.341 -33.719 1.00 93.69 129 THR A CA 1
ATOM 945 C C . THR A 1 129 ? 21.260 14.944 -33.369 1.00 93.69 129 THR A C 1
ATOM 947 O O . THR A 1 129 ? 21.574 16.077 -33.739 1.00 93.69 129 THR A O 1
ATOM 950 N N . ILE A 1 130 ? 22.085 14.183 -32.663 1.00 92.94 130 ILE A N 1
ATOM 951 C CA . ILE A 1 130 ? 23.458 14.553 -32.344 1.00 92.94 130 ILE A CA 1
ATOM 952 C C . ILE A 1 130 ? 24.311 14.364 -33.598 1.00 92.94 130 ILE A C 1
ATOM 954 O O . ILE A 1 130 ? 24.377 13.282 -34.177 1.00 92.94 130 ILE A O 1
ATOM 958 N N . VAL A 1 131 ? 25.005 15.422 -34.002 1.00 92.94 131 VAL A N 1
ATOM 959 C CA . VAL A 1 131 ? 25.931 15.415 -35.139 1.00 92.94 131 VAL A CA 1
ATOM 960 C C . VAL A 1 131 ? 27.310 14.943 -34.687 1.00 92.94 131 VAL A C 1
ATOM 962 O O . VAL A 1 131 ? 27.949 14.123 -35.348 1.00 92.94 131 VAL A O 1
ATOM 965 N N . ALA A 1 132 ? 27.790 15.472 -33.560 1.00 91.69 132 ALA A N 1
ATOM 966 C CA . ALA A 1 132 ? 29.068 15.106 -32.963 1.00 91.69 132 ALA A CA 1
ATOM 967 C C . ALA A 1 132 ? 29.167 15.591 -31.512 1.00 91.69 132 ALA A C 1
ATOM 969 O O . ALA A 1 132 ? 28.548 16.576 -31.117 1.00 91.69 132 ALA A O 1
ATOM 970 N N . ASN A 1 133 ? 30.033 14.947 -30.733 1.00 91.31 133 ASN A N 1
ATOM 971 C CA . ASN A 1 133 ? 30.560 15.536 -29.507 1.00 91.31 133 ASN A CA 1
ATOM 972 C C . ASN A 1 133 ? 31.465 16.731 -29.862 1.00 91.31 133 ASN A C 1
ATOM 974 O O . ASN A 1 133 ? 32.285 16.627 -30.784 1.00 91.31 133 ASN A O 1
ATOM 978 N N . ASP A 1 134 ? 31.375 17.838 -29.120 1.00 89.88 134 ASP A N 1
ATOM 979 C CA . ASP A 1 134 ? 32.251 18.989 -29.348 1.00 89.88 134 ASP A CA 1
ATOM 980 C C . ASP A 1 134 ? 33.723 18.592 -29.108 1.00 89.88 134 ASP A C 1
ATOM 982 O O . ASP A 1 134 ? 34.054 17.982 -28.092 1.00 89.88 134 ASP A O 1
ATOM 986 N N . PRO A 1 135 ? 34.658 18.929 -30.010 1.00 86.38 135 PRO A N 1
ATOM 987 C CA . PRO A 1 135 ? 36.046 18.491 -29.885 1.00 86.38 135 PRO A CA 1
ATOM 988 C C . PRO A 1 135 ? 36.824 19.180 -28.751 1.00 86.38 135 PRO A C 1
ATOM 990 O O . PRO A 1 135 ? 37.896 18.697 -28.377 1.00 86.38 135 PRO A O 1
ATOM 993 N N . ALA A 1 136 ? 36.351 20.318 -28.240 1.00 89.38 136 ALA A N 1
ATOM 994 C CA . ALA A 1 136 ? 36.966 21.049 -27.136 1.00 89.38 136 ALA A CA 1
ATOM 995 C C . ALA A 1 136 ? 36.390 20.648 -25.768 1.00 89.38 136 ALA A C 1
ATOM 997 O O . ALA A 1 136 ? 37.135 20.685 -24.787 1.00 89.38 136 ALA A O 1
ATOM 998 N N . ASP A 1 137 ? 35.119 20.248 -25.704 1.00 90.38 137 ASP A N 1
ATOM 999 C CA . ASP A 1 137 ? 34.446 19.786 -24.482 1.00 90.38 137 ASP A CA 1
ATOM 1000 C C . ASP A 1 137 ? 33.487 18.602 -24.751 1.00 90.38 137 ASP A C 1
ATOM 1002 O O . ASP A 1 137 ? 32.271 18.721 -24.578 1.00 90.38 137 ASP A O 1
ATOM 1006 N N . PRO A 1 138 ? 34.015 17.432 -25.169 1.00 89.06 138 PRO A N 1
ATOM 1007 C CA . PRO A 1 138 ? 33.197 16.296 -25.617 1.00 89.06 138 PRO A CA 1
ATOM 1008 C C . PRO A 1 138 ? 32.371 15.644 -24.502 1.00 89.06 138 PRO A C 1
ATOM 1010 O O . PRO A 1 138 ? 31.506 14.818 -24.784 1.00 89.06 138 PRO A O 1
ATOM 1013 N N . ALA A 1 139 ? 32.670 15.993 -23.249 1.00 90.38 139 ALA A N 1
ATOM 1014 C CA . ALA A 1 139 ? 32.023 15.486 -22.048 1.00 90.38 139 ALA A CA 1
ATOM 1015 C C . ALA A 1 139 ? 30.748 16.260 -21.677 1.00 90.38 139 ALA A C 1
ATOM 1017 O O . ALA A 1 139 ? 29.938 15.727 -20.929 1.00 90.38 139 ALA A O 1
ATOM 1018 N N . HIS A 1 140 ? 30.568 17.486 -22.182 1.00 91.88 140 HIS A N 1
ATOM 1019 C CA . HIS A 1 140 ? 29.471 18.367 -21.753 1.00 91.88 140 HIS A CA 1
ATOM 1020 C C . HIS A 1 140 ? 28.779 19.094 -22.905 1.00 91.88 140 HIS A C 1
ATOM 1022 O O . HIS A 1 140 ? 27.734 19.696 -22.684 1.00 91.88 140 HIS A O 1
ATOM 1028 N N . VAL A 1 141 ? 29.340 19.086 -24.121 1.00 92.38 141 VAL A N 1
ATOM 1029 C CA . VAL A 1 141 ? 28.790 19.824 -25.265 1.00 92.38 141 VAL A CA 1
ATOM 1030 C C . VAL A 1 141 ? 28.595 18.905 -26.469 1.00 92.38 141 VAL A C 1
ATOM 1032 O O . VAL A 1 141 ? 29.513 18.198 -26.892 1.00 92.38 141 VAL A O 1
ATOM 1035 N N . LEU A 1 142 ? 27.398 18.965 -27.049 1.00 92.44 142 LEU A N 1
ATOM 1036 C CA . LEU A 1 142 ? 26.993 18.238 -28.249 1.00 92.44 142 LEU A CA 1
ATOM 1037 C C . LEU A 1 142 ? 26.627 19.236 -29.352 1.00 92.44 142 LEU A C 1
ATOM 1039 O O . LEU A 1 142 ? 25.880 20.184 -29.103 1.00 92.44 142 LEU A O 1
ATOM 1043 N N . ASP A 1 143 ? 27.132 19.018 -30.564 1.00 92.50 143 ASP A N 1
ATOM 1044 C CA . ASP A 1 143 ? 26.612 19.670 -31.766 1.00 92.50 143 ASP A CA 1
ATOM 1045 C C . ASP A 1 143 ? 25.373 18.873 -32.226 1.00 92.50 143 ASP A C 1
ATOM 1047 O O . ASP A 1 143 ? 25.446 17.650 -32.381 1.00 92.50 143 ASP A O 1
ATOM 1051 N N . VAL A 1 144 ? 24.234 19.543 -32.417 1.00 93.25 144 VAL A N 1
ATOM 1052 C CA . VAL A 1 144 ? 22.922 18.921 -32.677 1.00 93.25 144 VAL A CA 1
ATOM 1053 C C . VAL A 1 144 ? 22.195 19.578 -33.852 1.00 93.25 144 VAL A C 1
ATOM 1055 O O . VAL A 1 144 ? 22.422 20.746 -34.176 1.00 93.25 144 VAL A O 1
ATOM 1058 N N . GLU A 1 145 ? 21.291 18.837 -34.485 1.00 91.25 145 GLU A N 1
ATOM 1059 C CA . GLU A 1 145 ? 20.418 19.321 -35.557 1.00 91.25 145 GLU A CA 1
ATOM 1060 C C . GLU A 1 145 ? 18.997 18.760 -35.421 1.00 91.25 145 GLU A C 1
ATOM 1062 O O . GLU A 1 145 ? 18.795 17.709 -34.823 1.00 91.25 145 GLU A O 1
ATOM 1067 N N . SER A 1 146 ? 17.995 19.450 -35.971 1.00 85.31 146 SER A N 1
ATOM 1068 C CA . SER A 1 146 ? 16.611 18.956 -36.015 1.00 85.31 146 SER A CA 1
ATOM 1069 C C . SER A 1 146 ? 16.174 18.666 -37.447 1.00 85.31 146 SER A C 1
ATOM 1071 O O . SER A 1 146 ? 16.512 19.405 -38.378 1.00 85.31 146 SER A O 1
ATOM 1073 N N . ALA A 1 147 ? 15.361 17.620 -37.623 1.00 75.88 147 ALA A N 1
ATOM 1074 C CA . ALA A 1 147 ? 14.817 17.243 -38.930 1.00 75.88 147 ALA A CA 1
ATOM 1075 C C . ALA A 1 147 ? 13.977 18.372 -39.565 1.00 75.88 147 ALA A C 1
ATOM 1077 O O . ALA A 1 147 ? 14.031 18.591 -40.777 1.00 75.88 147 ALA A O 1
ATOM 1078 N N . ASP A 1 148 ? 13.282 19.151 -38.733 1.00 81.56 148 ASP A N 1
ATOM 1079 C CA . ASP A 1 148 ? 12.397 20.243 -39.155 1.00 81.56 148 ASP A CA 1
ATOM 1080 C C . ASP A 1 148 ? 13.082 21.620 -39.220 1.00 81.56 148 ASP A C 1
ATOM 1082 O O . ASP A 1 148 ? 12.422 22.638 -39.445 1.00 81.56 148 ASP A O 1
ATOM 1086 N N . SER A 1 149 ? 14.412 21.683 -39.057 1.00 82.94 149 SER A N 1
ATOM 1087 C CA . SER A 1 149 ? 15.190 22.936 -39.074 1.00 82.94 149 SER A CA 1
ATOM 1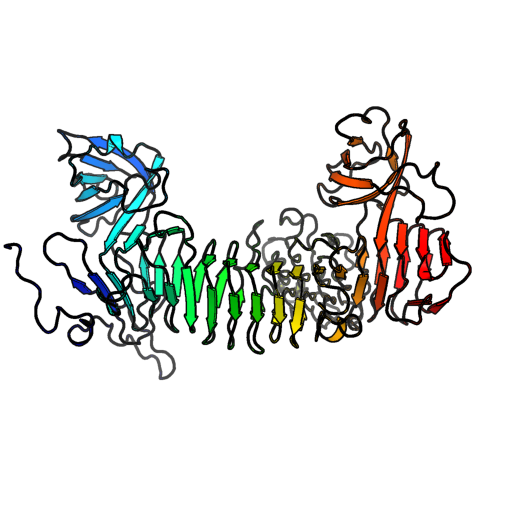088 C C . SER A 1 149 ? 14.712 23.980 -38.049 1.00 82.94 149 SER A C 1
ATOM 1090 O O . SER A 1 149 ? 14.768 25.188 -38.297 1.00 82.94 149 SER A O 1
ATOM 1092 N N . VAL A 1 150 ? 14.242 23.510 -36.896 1.00 88.12 150 VAL A N 1
ATOM 1093 C CA . VAL A 1 150 ? 13.886 24.310 -35.718 1.00 88.12 150 VAL A CA 1
ATOM 1094 C C . VAL A 1 150 ? 15.139 24.602 -34.890 1.00 88.12 150 VAL A C 1
ATOM 1096 O O . VAL A 1 150 ? 16.016 23.745 -34.765 1.00 88.12 150 VAL A O 1
ATOM 1099 N N . ASN A 1 151 ? 15.203 25.803 -34.313 1.00 90.44 151 ASN A N 1
ATOM 1100 C CA . ASN A 1 151 ? 16.244 26.203 -33.369 1.00 90.44 151 ASN A CA 1
ATOM 1101 C C . ASN A 1 151 ? 15.986 25.613 -31.974 1.00 90.44 151 ASN A C 1
ATOM 1103 O O . ASN A 1 151 ? 14.872 25.681 -31.464 1.00 90.44 151 ASN A O 1
ATOM 1107 N N . ILE A 1 152 ? 17.028 25.129 -31.312 1.00 91.25 152 ILE A N 1
ATOM 1108 C CA . ILE A 1 152 ? 16.957 24.460 -30.015 1.00 91.25 152 ILE A CA 1
ATOM 1109 C C . ILE A 1 152 ? 16.591 25.429 -28.890 1.00 91.25 152 ILE A C 1
ATOM 1111 O O . ILE A 1 152 ? 15.875 25.054 -27.974 1.00 91.25 152 ILE A O 1
ATOM 1115 N N . GLU A 1 153 ? 16.986 26.699 -29.014 1.00 91.94 153 GLU A N 1
ATOM 1116 C CA . GLU A 1 153 ? 16.589 27.785 -28.103 1.00 91.94 153 GLU A CA 1
ATOM 1117 C C . GLU A 1 153 ? 15.073 28.069 -28.125 1.00 91.94 153 GLU A C 1
ATOM 1119 O O . GLU A 1 153 ? 14.555 28.671 -27.188 1.00 91.94 153 GLU A O 1
ATOM 1124 N N . ASP A 1 154 ? 14.358 27.657 -29.184 1.00 90.75 154 ASP A N 1
ATOM 1125 C CA . ASP A 1 154 ? 12.894 27.776 -29.262 1.00 90.75 154 ASP A CA 1
ATOM 1126 C C . ASP A 1 154 ? 12.177 26.589 -28.581 1.00 90.75 154 ASP A C 1
ATOM 1128 O O . ASP A 1 154 ? 10.950 26.602 -28.475 1.00 90.75 154 ASP A O 1
ATOM 1132 N N . VAL A 1 155 ? 12.922 25.556 -28.167 1.00 92.19 155 VAL A N 1
ATOM 1133 C CA . VAL A 1 155 ? 12.406 24.294 -27.602 1.00 92.19 155 VAL A CA 1
ATOM 1134 C C . VAL A 1 155 ? 12.830 24.112 -26.145 1.00 92.19 155 VAL A C 1
ATOM 1136 O O . VAL A 1 155 ? 12.027 23.696 -25.311 1.00 92.19 155 VAL A O 1
ATOM 1139 N N . ALA A 1 156 ? 14.083 24.442 -25.842 1.00 93.81 156 ALA A N 1
ATOM 1140 C CA . ALA A 1 156 ? 14.690 24.282 -24.534 1.00 93.81 156 ALA A CA 1
ATOM 1141 C C . ALA A 1 156 ? 15.452 25.545 -24.125 1.00 93.81 156 ALA A C 1
ATOM 1143 O O . ALA A 1 156 ? 15.982 26.297 -24.945 1.00 93.81 156 ALA A O 1
ATOM 1144 N N . THR A 1 157 ? 15.533 25.760 -22.825 1.00 92.62 157 THR A N 1
ATOM 1145 C CA . THR A 1 157 ? 16.213 26.857 -22.149 1.00 92.62 157 THR A CA 1
ATOM 1146 C C . THR A 1 157 ? 16.977 26.321 -20.939 1.00 92.62 157 THR A C 1
ATOM 1148 O O . THR A 1 157 ? 16.939 25.132 -20.639 1.00 92.62 157 THR A O 1
ATOM 1151 N N . THR A 1 158 ? 17.748 27.176 -20.265 1.00 93.50 158 THR A N 1
ATOM 1152 C CA . THR A 1 158 ? 18.476 26.773 -19.054 1.00 93.50 158 THR A CA 1
ATOM 1153 C C . THR A 1 158 ? 17.516 26.234 -17.988 1.00 93.50 158 THR A C 1
ATOM 1155 O O . THR A 1 158 ? 16.464 26.823 -17.761 1.00 93.50 158 THR A O 1
ATOM 1158 N N . ASP A 1 159 ? 17.933 25.167 -17.310 1.00 92.88 159 ASP A N 1
ATOM 1159 C CA . ASP A 1 159 ? 17.208 24.398 -16.295 1.00 92.88 159 ASP A CA 1
ATOM 1160 C C . ASP A 1 159 ? 16.069 23.506 -16.824 1.00 92.88 159 ASP A C 1
ATOM 1162 O O . ASP A 1 159 ? 15.454 22.797 -16.025 1.00 92.88 159 ASP A O 1
ATOM 1166 N N . ASP A 1 160 ? 15.820 23.462 -18.140 1.00 94.56 160 ASP A N 1
ATOM 1167 C CA . ASP A 1 160 ? 14.871 22.495 -18.701 1.00 94.56 160 ASP A CA 1
ATOM 1168 C C . ASP A 1 160 ? 15.432 21.060 -18.601 1.00 94.56 160 ASP A C 1
ATOM 1170 O O . ASP A 1 160 ? 16.626 20.839 -18.844 1.00 94.56 160 ASP A O 1
ATOM 1174 N N . PRO A 1 161 ? 14.610 20.068 -18.218 1.00 93.56 161 PRO A N 1
ATOM 1175 C CA . PRO A 1 161 ? 15.034 18.676 -18.140 1.00 93.56 161 PRO A CA 1
ATOM 1176 C C . PRO A 1 161 ? 15.133 18.050 -19.533 1.00 93.56 161 PRO A C 1
ATOM 1178 O O . PRO A 1 161 ? 14.202 18.156 -20.324 1.00 93.56 161 PRO A O 1
ATOM 1181 N N . TRP A 1 162 ? 16.223 17.343 -19.823 1.00 94.50 162 TRP A N 1
ATOM 1182 C CA . TRP A 1 162 ? 16.425 16.648 -21.101 1.00 94.50 162 TRP A CA 1
ATOM 1183 C C . TRP A 1 162 ? 16.581 15.138 -20.906 1.00 94.50 162 TRP A C 1
ATOM 1185 O O . TRP A 1 162 ? 16.986 14.678 -19.834 1.00 94.50 162 TRP A O 1
ATOM 1195 N N . SER A 1 163 ? 16.313 14.365 -21.961 1.00 94.69 163 SER A N 1
ATOM 1196 C CA . SER A 1 163 ? 16.512 12.912 -21.956 1.00 94.69 163 SER A CA 1
ATOM 1197 C C . SER A 1 163 ? 16.926 12.371 -23.334 1.00 94.69 163 SER A C 1
ATOM 1199 O O . SER A 1 163 ? 16.537 12.933 -24.363 1.00 94.69 163 SER A O 1
ATOM 1201 N N . PRO A 1 164 ? 17.724 11.287 -23.398 1.00 95.44 164 PRO A N 1
ATOM 1202 C CA . PRO A 1 164 ? 17.866 10.472 -24.599 1.00 95.44 164 PRO A CA 1
ATOM 1203 C C . PRO A 1 164 ? 16.510 10.001 -25.124 1.00 95.44 164 PRO A C 1
ATOM 1205 O O . PRO A 1 164 ? 15.619 9.674 -24.341 1.00 95.44 164 PRO A O 1
ATOM 1208 N N . PHE A 1 165 ? 16.379 9.920 -26.445 1.00 94.88 165 PHE A N 1
ATOM 1209 C CA . PHE A 1 165 ? 15.126 9.571 -27.104 1.00 94.88 165 PHE A CA 1
ATOM 1210 C C . PHE A 1 165 ? 15.317 8.424 -28.098 1.00 94.88 165 PHE A C 1
ATOM 1212 O O . PHE A 1 165 ? 16.216 8.463 -28.942 1.00 94.88 165 PHE A O 1
ATOM 1219 N N . TYR A 1 166 ? 14.453 7.415 -28.018 1.00 94.69 166 TYR A N 1
ATOM 1220 C CA . TYR A 1 166 ? 14.409 6.290 -28.949 1.00 94.69 166 TYR A CA 1
ATOM 1221 C C . TYR A 1 166 ? 13.014 6.177 -29.562 1.00 94.69 166 TYR A C 1
ATOM 1223 O O . TYR A 1 166 ? 12.043 5.942 -28.850 1.00 94.69 166 TYR A O 1
ATOM 1231 N N . GLU A 1 167 ? 12.929 6.287 -30.887 1.00 93.88 167 GLU A N 1
ATOM 1232 C CA . GLU A 1 167 ? 11.694 6.080 -31.646 1.00 93.88 167 GLU A CA 1
ATOM 1233 C C . GLU A 1 167 ? 11.753 4.751 -32.396 1.00 93.88 167 GLU A C 1
ATOM 1235 O O . GLU A 1 167 ? 12.674 4.503 -33.183 1.00 93.88 167 GLU A O 1
ATOM 1240 N N . LEU A 1 168 ? 10.770 3.892 -32.143 1.00 92.62 168 LEU A N 1
ATOM 1241 C CA . LEU A 1 168 ? 10.717 2.525 -32.636 1.00 92.62 168 LEU A CA 1
ATOM 1242 C C . LEU A 1 168 ? 9.370 2.252 -33.303 1.00 92.62 168 LEU A C 1
ATOM 1244 O O . LEU A 1 168 ? 8.317 2.617 -32.783 1.00 92.62 168 LEU A O 1
ATOM 1248 N N . ASP A 1 169 ? 9.405 1.537 -34.426 1.00 88.69 169 ASP A N 1
ATOM 1249 C CA . ASP A 1 169 ? 8.189 0.983 -35.023 1.00 88.69 169 ASP A CA 1
ATOM 1250 C C . ASP A 1 169 ? 7.648 -0.128 -34.116 1.00 88.69 169 ASP A C 1
ATOM 1252 O O . ASP A 1 169 ? 6.494 -0.082 -33.710 1.00 88.69 169 ASP A O 1
ATOM 1256 N N . ASN A 1 170 ? 8.492 -1.095 -33.743 1.00 88.62 170 ASN A N 1
ATOM 1257 C CA . ASN A 1 170 ? 8.135 -2.193 -32.842 1.00 88.62 170 ASN A CA 1
ATOM 1258 C C . ASN A 1 170 ? 9.293 -2.512 -31.888 1.00 88.62 170 ASN A C 1
ATOM 1260 O O . ASN A 1 170 ? 10.467 -2.425 -32.272 1.00 88.62 170 ASN A O 1
ATOM 1264 N N . LEU A 1 171 ? 8.965 -2.945 -30.670 1.00 91.94 171 LEU A N 1
ATOM 1265 C CA . LEU A 1 171 ? 9.933 -3.346 -29.647 1.00 91.94 171 LEU A CA 1
ATOM 1266 C C . LEU A 1 171 ? 9.692 -4.793 -29.207 1.00 91.94 171 LEU A C 1
ATOM 1268 O O . LEU A 1 171 ? 8.636 -5.128 -28.688 1.00 91.94 171 LEU A O 1
ATOM 1272 N N . GLU A 1 172 ? 10.701 -5.649 -29.351 1.00 92.69 172 GLU A N 1
ATOM 1273 C CA . GLU A 1 172 ? 10.659 -7.041 -28.895 1.00 92.69 172 GLU A CA 1
ATOM 1274 C C . GLU A 1 172 ? 11.744 -7.292 -27.848 1.00 92.69 172 GLU A C 1
ATOM 1276 O O . GLU A 1 172 ? 12.939 -7.264 -28.154 1.00 92.69 172 GLU A O 1
ATOM 1281 N N . ILE A 1 173 ? 11.343 -7.610 -26.619 1.00 93.38 173 ILE A N 1
ATOM 1282 C CA . ILE A 1 173 ? 12.264 -8.016 -25.552 1.00 93.38 173 ILE A CA 1
ATOM 1283 C C . ILE A 1 173 ? 11.875 -9.421 -25.107 1.00 93.38 173 ILE A C 1
ATOM 1285 O O . ILE A 1 173 ? 10.809 -9.642 -24.531 1.00 93.38 173 ILE A O 1
ATOM 1289 N N . ARG A 1 174 ? 12.738 -10.395 -25.403 1.00 91.25 174 ARG A N 1
ATOM 1290 C CA . ARG A 1 174 ? 12.414 -11.821 -25.285 1.00 91.25 174 ARG A CA 1
ATOM 1291 C C . ARG A 1 174 ? 13.579 -12.656 -24.776 1.00 91.25 174 ARG A C 1
ATOM 1293 O O . ARG A 1 174 ? 14.704 -12.191 -24.595 1.00 91.25 174 ARG A O 1
ATOM 1300 N N . GLY A 1 175 ? 13.292 -13.936 -24.542 1.00 88.75 175 GLY A N 1
ATOM 1301 C CA . GLY A 1 175 ? 14.307 -14.927 -24.198 1.00 88.75 175 GLY A CA 1
ATOM 1302 C C . GLY A 1 175 ? 15.075 -14.578 -22.926 1.00 88.75 175 GLY A C 1
ATOM 1303 O O . GLY A 1 175 ? 16.261 -14.888 -22.851 1.00 88.75 175 GLY A O 1
ATOM 1304 N N . CYS A 1 176 ? 14.415 -13.933 -21.959 1.00 91.00 176 CYS A N 1
ATOM 1305 C CA . CYS A 1 176 ? 15.009 -13.463 -20.707 1.00 91.00 176 CYS A CA 1
ATOM 1306 C C . CYS A 1 176 ? 16.109 -12.396 -20.870 1.00 91.00 176 CYS A C 1
ATOM 1308 O O . CYS A 1 176 ? 16.896 -12.200 -19.943 1.00 91.00 176 CYS A O 1
ATOM 1310 N N . ALA A 1 177 ? 16.159 -11.690 -22.009 1.00 92.81 177 ALA A N 1
ATOM 1311 C CA . ALA A 1 177 ? 16.938 -10.459 -22.147 1.00 92.81 177 ALA A CA 1
ATOM 1312 C C . ALA A 1 177 ? 16.551 -9.453 -21.054 1.00 92.81 177 ALA A C 1
ATOM 1314 O O . ALA A 1 177 ? 15.379 -9.367 -20.714 1.00 92.81 177 ALA A O 1
ATOM 1315 N N . GLN A 1 178 ? 17.519 -8.724 -20.499 1.00 93.50 178 GLN A N 1
ATOM 1316 C CA . GLN A 1 178 ? 17.298 -7.719 -19.453 1.00 93.50 178 GLN A CA 1
ATOM 1317 C C . GLN A 1 178 ? 17.841 -6.376 -19.940 1.00 93.50 178 GLN A C 1
ATOM 1319 O O . GLN A 1 178 ? 19.060 -6.181 -19.973 1.00 93.50 178 GLN A O 1
ATOM 1324 N N . VAL A 1 179 ? 16.942 -5.514 -20.411 1.00 94.69 179 VAL A N 1
ATOM 1325 C CA . VAL A 1 179 ? 17.236 -4.242 -21.076 1.00 94.69 179 VAL A CA 1
ATOM 1326 C C . VAL A 1 179 ? 17.041 -3.090 -20.102 1.00 94.69 179 VAL A C 1
ATOM 1328 O O . VAL A 1 179 ? 16.008 -2.998 -19.442 1.00 94.69 179 VAL A O 1
ATOM 1331 N N . VAL A 1 180 ? 18.015 -2.183 -20.055 1.00 94.25 180 VAL A N 1
ATOM 1332 C CA . VAL A 1 180 ? 17.924 -0.948 -19.268 1.00 94.25 180 VAL A CA 1
ATOM 1333 C C . VAL A 1 180 ? 18.071 0.250 -20.190 1.00 94.25 180 VAL A C 1
ATOM 1335 O O . VAL A 1 180 ? 19.064 0.377 -20.907 1.00 94.25 180 VAL A O 1
ATOM 1338 N N . ALA A 1 181 ? 17.081 1.128 -20.154 1.00 92.62 181 ALA A N 1
ATOM 1339 C CA . ALA A 1 181 ? 16.991 2.349 -20.928 1.00 92.62 181 ALA A CA 1
ATOM 1340 C C . ALA A 1 181 ? 16.696 3.518 -19.983 1.00 92.62 181 ALA A C 1
ATOM 1342 O O . ALA A 1 181 ? 15.547 3.846 -19.719 1.00 92.62 181 ALA A O 1
ATOM 1343 N N . ASP A 1 182 ? 17.732 4.180 -19.476 1.00 92.19 182 ASP A N 1
ATOM 1344 C CA . ASP A 1 182 ? 17.553 5.475 -18.808 1.00 92.19 182 ASP A CA 1
ATOM 1345 C C . ASP A 1 182 ? 17.285 6.550 -19.883 1.00 92.19 182 ASP A C 1
ATOM 1347 O O . ASP A 1 182 ? 18.186 7.280 -20.286 1.00 92.19 182 ASP A O 1
ATOM 1351 N N . ALA A 1 183 ? 16.098 6.498 -20.498 1.00 95.06 183 ALA A N 1
ATOM 135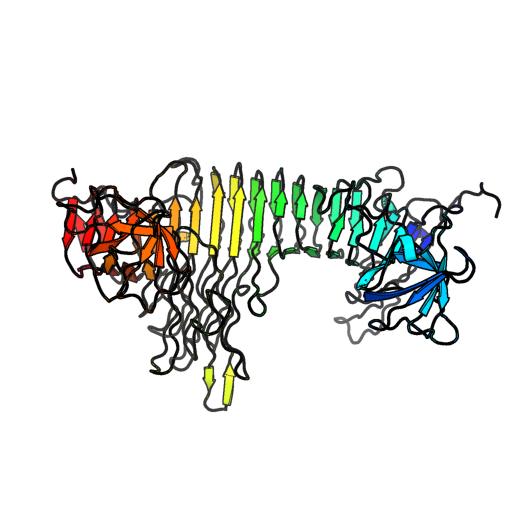2 C CA . ALA A 1 183 ? 15.727 7.214 -21.718 1.00 95.06 183 ALA A CA 1
ATOM 1353 C C . ALA A 1 183 ? 14.203 7.229 -21.938 1.00 95.06 183 ALA A C 1
ATOM 1355 O O . ALA A 1 183 ? 13.485 6.339 -21.474 1.00 95.06 183 ALA A O 1
ATOM 1356 N N . GLN A 1 184 ? 13.731 8.185 -22.740 1.00 95.81 184 GLN A N 1
ATOM 1357 C CA . GLN A 1 184 ? 12.380 8.177 -23.299 1.00 95.81 184 GLN A CA 1
ATOM 1358 C C . GLN A 1 184 ? 12.316 7.249 -24.521 1.00 95.81 184 GLN A C 1
ATOM 1360 O O . GLN A 1 184 ? 13.142 7.345 -25.434 1.00 95.81 184 GLN A O 1
ATOM 1365 N N . VAL A 1 185 ? 11.333 6.349 -24.550 1.00 96.12 185 VAL A N 1
ATOM 1366 C CA . VAL A 1 185 ? 11.139 5.380 -25.636 1.00 96.12 185 VAL A CA 1
ATOM 1367 C C . VAL A 1 185 ? 9.711 5.468 -26.166 1.00 96.12 185 VAL A C 1
ATOM 1369 O O . VAL A 1 185 ? 8.760 5.230 -25.427 1.00 96.12 185 VAL A O 1
ATOM 1372 N N . LEU A 1 186 ? 9.570 5.770 -27.455 1.00 95.31 186 LEU A N 1
ATOM 1373 C CA . LEU A 1 186 ? 8.311 5.761 -28.198 1.00 95.31 186 LEU A CA 1
ATOM 1374 C C . LEU A 1 186 ? 8.231 4.496 -29.060 1.00 95.31 186 LEU A C 1
ATOM 1376 O O . LEU A 1 186 ? 9.120 4.242 -29.874 1.00 95.31 186 LEU A O 1
ATOM 1380 N N . VAL A 1 187 ? 7.162 3.717 -28.896 1.00 93.75 187 VAL A N 1
ATOM 1381 C CA . VAL A 1 187 ? 6.881 2.494 -29.657 1.00 93.75 187 VAL A CA 1
ATOM 1382 C C . VAL A 1 187 ? 5.542 2.633 -30.380 1.00 93.75 187 VAL A C 1
ATOM 1384 O O . VAL A 1 187 ? 4.489 2.642 -29.745 1.00 93.75 187 VAL A O 1
ATOM 1387 N N . HIS A 1 188 ? 5.569 2.695 -31.714 1.00 88.00 188 HIS A N 1
ATOM 1388 C CA . HIS A 1 188 ? 4.373 2.927 -32.541 1.00 88.00 188 HIS A CA 1
ATOM 1389 C C . HIS A 1 188 ? 3.447 1.707 -32.679 1.00 88.00 188 HIS A C 1
ATOM 1391 O O . HIS A 1 188 ? 2.234 1.866 -32.809 1.00 88.00 188 HIS A O 1
ATOM 1397 N N . GLY A 1 189 ? 4.002 0.494 -32.709 1.00 79.75 189 GLY A N 1
ATOM 1398 C CA . GLY A 1 189 ? 3.331 -0.710 -33.208 1.00 79.75 189 GLY A CA 1
ATOM 1399 C C . GLY A 1 189 ? 3.249 -1.894 -32.243 1.00 79.75 189 GLY A C 1
ATOM 1400 O O . GLY A 1 189 ? 2.860 -2.970 -32.678 1.00 79.75 189 GLY A O 1
ATOM 1401 N N . GLY A 1 190 ? 3.577 -1.723 -30.958 1.00 82.88 190 GLY A N 1
ATOM 1402 C CA . GLY A 1 190 ? 3.617 -2.828 -29.992 1.00 82.88 190 GLY A CA 1
ATOM 1403 C C . GLY A 1 190 ? 4.869 -3.701 -30.150 1.00 82.88 190 GLY A C 1
ATOM 1404 O O . GLY A 1 190 ? 5.985 -3.174 -30.221 1.00 82.88 190 GLY A O 1
ATOM 1405 N N . ASP A 1 191 ? 4.702 -5.030 -30.150 1.00 83.12 191 ASP A N 1
ATOM 1406 C CA . ASP A 1 191 ? 5.817 -5.979 -30.279 1.00 83.12 191 ASP A CA 1
ATOM 1407 C C . ASP A 1 191 ? 6.100 -6.420 -31.728 1.00 83.12 191 ASP A C 1
ATOM 1409 O O . ASP A 1 191 ? 5.276 -6.332 -32.636 1.00 83.12 191 ASP A O 1
ATOM 1413 N N . LEU A 1 192 ? 7.315 -6.911 -31.980 1.00 80.44 192 LEU A N 1
ATOM 1414 C CA . LEU A 1 192 ? 7.696 -7.345 -33.329 1.00 80.44 192 LEU A CA 1
ATOM 1415 C C . LEU A 1 192 ? 7.002 -8.658 -33.726 1.00 80.44 192 LEU A C 1
ATOM 1417 O O . LEU A 1 192 ? 6.788 -8.918 -34.918 1.00 80.44 192 LEU A O 1
ATOM 1421 N N . ALA A 1 193 ? 6.705 -9.508 -32.738 1.00 76.06 193 ALA A N 1
ATOM 1422 C CA . ALA A 1 193 ? 6.150 -10.842 -32.925 1.00 76.06 193 ALA A CA 1
ATOM 1423 C C . ALA A 1 193 ? 4.708 -10.851 -33.441 1.00 76.06 193 ALA A C 1
ATOM 1425 O O . ALA A 1 193 ? 4.373 -11.701 -34.282 1.00 76.06 193 ALA A O 1
ATOM 1426 N N . SER A 1 194 ? 3.876 -9.915 -32.987 1.00 68.25 194 SER A N 1
ATOM 1427 C CA . SER A 1 194 ? 2.522 -9.687 -33.504 1.00 68.25 194 SER A CA 1
ATOM 1428 C C . SER A 1 194 ? 2.532 -9.203 -34.959 1.00 68.25 194 SER A C 1
ATOM 1430 O O . SER A 1 194 ? 1.653 -9.556 -35.759 1.00 68.25 194 SER A O 1
ATOM 1432 N N . GLY A 1 195 ? 3.575 -8.458 -35.341 1.00 63.22 195 GLY A N 1
ATOM 1433 C CA . GLY A 1 195 ? 3.693 -7.791 -36.633 1.00 63.22 195 GLY A CA 1
ATOM 1434 C C . GLY A 1 195 ? 2.540 -6.811 -36.885 1.00 63.22 195 GLY A C 1
ATOM 1435 O O . GLY A 1 195 ? 1.766 -6.474 -36.001 1.00 63.22 195 GLY A O 1
ATOM 1436 N N . ALA A 1 196 ? 2.329 -6.409 -38.142 1.00 61.56 196 ALA A N 1
ATOM 1437 C CA . ALA A 1 196 ? 1.249 -5.471 -38.497 1.00 61.56 196 ALA A CA 1
ATOM 1438 C C . ALA A 1 196 ? -0.191 -6.005 -38.282 1.00 61.56 196 ALA A C 1
ATOM 1440 O O . ALA A 1 196 ? -1.153 -5.343 -38.671 1.00 61.56 196 ALA A O 1
ATOM 1441 N N . ALA A 1 197 ? -0.362 -7.228 -37.767 1.00 62.84 197 ALA A N 1
ATOM 1442 C CA . ALA A 1 197 ? -1.668 -7.851 -37.568 1.00 62.84 197 ALA A CA 1
ATOM 1443 C C . ALA A 1 197 ? -2.277 -7.553 -36.189 1.00 62.84 197 ALA A C 1
ATOM 1445 O O . ALA A 1 197 ? -3.502 -7.607 -36.074 1.00 62.84 197 ALA A O 1
ATOM 1446 N N . ASP A 1 198 ? -1.454 -7.234 -35.187 1.00 75.88 198 ASP A N 1
ATOM 1447 C CA . ASP A 1 198 ? -1.903 -6.870 -33.842 1.00 75.88 198 ASP A CA 1
ATOM 1448 C C . ASP A 1 198 ? -0.946 -5.856 -33.208 1.00 75.88 198 ASP A C 1
ATOM 1450 O O . ASP A 1 198 ? -0.183 -6.159 -32.303 1.00 75.88 198 ASP A O 1
ATOM 1454 N N . THR A 1 199 ? -1.022 -4.615 -33.685 1.00 78.50 199 THR A N 1
ATOM 1455 C CA . THR A 1 199 ? -0.227 -3.503 -33.146 1.00 78.50 199 THR A CA 1
ATOM 1456 C C . THR A 1 199 ? -0.761 -2.971 -31.814 1.00 78.50 199 THR A C 1
ATOM 1458 O O . THR A 1 199 ? -0.359 -1.906 -31.351 1.00 78.50 199 THR A O 1
ATOM 1461 N N . THR A 1 200 ? -1.766 -3.642 -31.245 1.00 87.75 200 THR A N 1
ATOM 1462 C CA . THR A 1 200 ? -2.495 -3.188 -30.057 1.00 87.75 200 THR A CA 1
ATOM 1463 C C . THR A 1 200 ? -2.113 -3.962 -28.803 1.00 87.75 200 THR A C 1
ATOM 1465 O O . THR A 1 200 ? -2.631 -3.658 -27.725 1.00 87.75 200 THR A O 1
ATOM 1468 N N . HIS A 1 201 ? -1.203 -4.926 -28.931 1.00 89.56 201 HIS A N 1
ATOM 1469 C CA . HIS A 1 201 ? -0.695 -5.754 -27.849 1.00 89.56 201 HIS A CA 1
ATOM 1470 C C . HIS A 1 201 ? 0.828 -5.631 -27.779 1.00 89.56 201 HIS A C 1
ATOM 1472 O O . HIS A 1 201 ? 1.518 -5.754 -28.789 1.00 89.56 201 HIS A O 1
ATOM 1478 N N . LEU A 1 202 ? 1.354 -5.367 -26.585 1.00 92.25 202 LEU A N 1
ATOM 1479 C CA . LEU A 1 202 ? 2.790 -5.386 -26.313 1.00 92.25 202 LEU A CA 1
ATOM 1480 C C . LEU A 1 202 ? 3.086 -6.489 -25.299 1.00 92.25 202 LEU A C 1
ATOM 1482 O O . LEU A 1 202 ? 2.477 -6.528 -24.228 1.00 92.25 202 LEU A O 1
ATOM 1486 N N . VAL A 1 203 ? 4.023 -7.375 -25.635 1.00 92.50 203 VAL A N 1
ATOM 1487 C CA . VAL A 1 203 ? 4.429 -8.494 -24.781 1.00 92.50 203 VAL A CA 1
ATOM 1488 C C . VAL A 1 203 ? 5.898 -8.360 -24.399 1.00 92.50 203 VAL A C 1
ATOM 1490 O O . VAL A 1 203 ? 6.779 -8.300 -25.255 1.00 92.50 203 VAL A O 1
ATOM 1493 N N . LEU A 1 204 ? 6.180 -8.386 -23.098 1.00 94.00 204 LEU A N 1
ATOM 1494 C CA . LEU A 1 204 ? 7.534 -8.458 -22.561 1.00 94.00 204 LEU A CA 1
ATOM 1495 C C . LEU A 1 204 ? 7.831 -9.874 -22.060 1.00 94.00 204 LEU A C 1
ATOM 1497 O O . LEU A 1 204 ? 7.344 -10.310 -21.017 1.00 94.00 204 LEU A O 1
ATOM 1501 N N . ALA A 1 205 ? 8.675 -10.597 -22.796 1.00 91.88 205 ALA A N 1
ATOM 1502 C CA . ALA A 1 205 ? 9.215 -11.903 -22.402 1.00 91.88 205 ALA A CA 1
ATOM 1503 C C . ALA A 1 205 ? 10.662 -11.809 -21.858 1.00 91.88 205 ALA A C 1
ATOM 1505 O O . ALA A 1 205 ? 11.341 -12.826 -21.664 1.00 91.88 205 ALA A O 1
ATOM 1506 N N . GLY A 1 206 ? 11.140 -10.587 -21.632 1.00 92.75 206 GLY A N 1
ATOM 1507 C CA . GLY A 1 206 ? 12.369 -10.227 -20.932 1.00 92.75 206 GLY A CA 1
ATOM 1508 C C . GLY A 1 206 ? 12.186 -8.903 -20.175 1.00 92.75 206 GLY A C 1
ATOM 1509 O O . GLY A 1 206 ? 11.139 -8.267 -20.283 1.00 92.75 206 GLY A O 1
ATOM 1510 N N . GLY A 1 207 ? 13.170 -8.522 -19.367 1.00 94.88 207 GLY A N 1
ATOM 1511 C CA . GLY A 1 207 ? 13.138 -7.323 -18.537 1.00 94.88 207 GLY A CA 1
ATOM 1512 C C . GLY A 1 207 ? 13.336 -6.034 -19.324 1.00 94.88 207 GLY A C 1
ATOM 1513 O O . GLY A 1 207 ? 14.183 -5.974 -20.216 1.00 94.88 207 GLY A O 1
ATOM 1514 N N . PHE A 1 208 ? 12.590 -5.001 -18.950 1.00 95.94 208 PHE A N 1
ATOM 1515 C CA . PHE A 1 208 ? 12.707 -3.651 -19.465 1.00 95.94 208 PHE A CA 1
ATOM 1516 C C . PHE A 1 208 ? 12.585 -2.633 -18.331 1.00 95.94 208 PHE A C 1
ATOM 1518 O O . PHE A 1 208 ? 11.530 -2.485 -17.716 1.00 95.94 208 PHE A O 1
ATOM 1525 N N . VAL A 1 209 ? 13.686 -1.943 -18.054 1.00 95.94 209 VAL A N 1
ATOM 1526 C CA . VAL A 1 209 ? 13.730 -0.796 -17.146 1.00 95.94 209 VAL A CA 1
ATOM 1527 C C . VAL A 1 209 ? 13.797 0.460 -17.997 1.00 95.94 209 VAL A C 1
ATOM 1529 O O . VAL A 1 209 ? 14.708 0.577 -18.818 1.00 95.94 209 VAL A O 1
ATOM 1532 N N . VAL A 1 210 ? 12.853 1.379 -17.823 1.00 95.44 210 VAL A N 1
ATOM 1533 C CA . VAL A 1 210 ? 12.725 2.568 -18.668 1.00 95.44 210 VAL A CA 1
ATOM 1534 C C . VAL A 1 210 ? 12.189 3.772 -17.897 1.00 95.44 210 VAL A C 1
ATOM 1536 O O . VAL A 1 210 ? 11.310 3.638 -17.049 1.00 95.44 210 VAL A O 1
ATOM 1539 N N . THR A 1 211 ? 12.696 4.975 -18.169 1.00 94.06 211 THR A N 1
ATOM 1540 C CA . THR A 1 211 ? 12.188 6.183 -17.495 1.00 94.06 211 THR A CA 1
ATOM 1541 C C . THR A 1 211 ? 10.834 6.611 -18.041 1.00 94.06 211 THR A C 1
ATOM 1543 O O . THR A 1 211 ? 9.918 6.865 -17.261 1.00 94.06 211 THR A O 1
ATOM 1546 N N . THR A 1 212 ? 10.665 6.645 -19.363 1.00 95.12 212 THR A N 1
ATOM 1547 C CA . THR A 1 212 ? 9.370 6.908 -20.002 1.00 95.12 212 THR A CA 1
ATOM 1548 C C . THR A 1 212 ? 9.157 5.973 -21.178 1.00 95.12 212 THR A C 1
ATOM 1550 O O . THR A 1 212 ? 10.011 5.872 -22.056 1.00 95.12 212 THR A O 1
ATOM 1553 N N . LEU A 1 213 ? 8.001 5.320 -21.209 1.00 96.12 213 LEU A N 1
ATOM 1554 C CA . LEU A 1 213 ? 7.576 4.467 -22.309 1.00 96.12 213 LEU A CA 1
ATOM 1555 C C . LEU A 1 213 ? 6.248 4.984 -22.860 1.00 96.12 213 LEU A C 1
ATOM 1557 O O . LEU A 1 213 ? 5.245 4.963 -22.155 1.00 96.12 213 LEU A O 1
ATOM 1561 N N . ASP A 1 214 ? 6.235 5.412 -24.117 1.00 95.88 214 ASP A N 1
ATOM 1562 C CA . ASP A 1 214 ? 5.012 5.708 -24.862 1.00 95.88 214 ASP A CA 1
ATOM 1563 C C . ASP A 1 214 ? 4.708 4.556 -25.820 1.00 95.88 214 ASP A C 1
ATOM 1565 O O . ASP A 1 214 ? 5.534 4.194 -26.656 1.00 95.88 214 ASP A O 1
ATOM 1569 N N . VAL A 1 215 ? 3.525 3.964 -25.680 1.00 93.38 215 VAL A N 1
ATOM 1570 C CA . VAL A 1 215 ? 3.074 2.813 -26.472 1.00 93.38 215 VAL A CA 1
ATOM 1571 C C . VAL A 1 215 ? 1.982 3.153 -27.495 1.00 93.38 215 VAL A C 1
ATOM 1573 O O . VAL A 1 215 ? 1.247 2.254 -27.889 1.00 93.38 215 VAL A O 1
ATOM 1576 N N . ALA A 1 216 ? 1.822 4.427 -27.886 1.00 82.06 216 ALA A N 1
ATOM 1577 C CA . ALA A 1 216 ? 1.183 4.981 -29.103 1.00 82.06 216 ALA A CA 1
ATOM 1578 C C . ALA A 1 216 ? 0.001 4.234 -29.790 1.00 82.06 216 ALA A C 1
ATOM 1580 O O . ALA A 1 216 ? -0.236 4.396 -30.988 1.00 82.06 216 ALA A O 1
ATOM 1581 N N . GLY A 1 217 ? -0.806 3.465 -29.052 1.00 81.31 217 GLY A N 1
ATOM 1582 C CA . GLY A 1 217 ? -1.928 2.684 -29.595 1.00 81.31 217 GLY A CA 1
ATOM 1583 C C . GLY A 1 217 ? -2.144 1.304 -28.965 1.00 81.31 217 GLY A C 1
ATOM 1584 O O . GLY A 1 217 ? -3.163 0.667 -29.242 1.00 81.31 217 GLY A O 1
ATOM 1585 N N . VAL A 1 218 ? -1.234 0.846 -28.106 1.00 91.12 218 VAL A N 1
ATOM 1586 C CA . VAL A 1 218 ? -1.390 -0.385 -27.327 1.00 91.12 218 VAL A CA 1
ATOM 1587 C C . VAL A 1 218 ? -2.602 -0.279 -26.398 1.00 91.12 218 VAL A C 1
ATOM 1589 O O . VAL A 1 218 ? -2.825 0.731 -25.735 1.00 91.12 218 VAL A O 1
ATOM 1592 N N . THR A 1 219 ? -3.398 -1.345 -26.365 1.00 93.62 219 THR A N 1
ATOM 1593 C CA . THR A 1 219 ? -4.592 -1.497 -25.516 1.00 93.62 219 THR A CA 1
ATOM 1594 C C . THR A 1 219 ? -4.498 -2.698 -24.579 1.00 93.62 219 THR A C 1
ATOM 1596 O O . THR A 1 219 ? -5.272 -2.783 -23.628 1.00 93.62 219 THR A O 1
ATOM 1599 N N . ALA A 1 220 ? -3.545 -3.603 -24.813 1.00 94.06 220 ALA A N 1
ATOM 1600 C CA . ALA A 1 220 ? -3.242 -4.740 -23.958 1.00 94.06 220 ALA A CA 1
ATOM 1601 C C . ALA A 1 220 ? -1.733 -4.828 -23.709 1.00 94.06 220 ALA A C 1
ATOM 1603 O O . ALA A 1 220 ? -0.939 -4.608 -24.623 1.00 94.06 220 ALA A O 1
ATOM 1604 N N . PHE A 1 221 ? -1.334 -5.180 -22.493 1.00 95.25 221 PHE A N 1
ATOM 1605 C CA . PHE A 1 221 ? 0.067 -5.301 -22.108 1.00 95.25 221 PHE A CA 1
ATOM 1606 C C . PHE A 1 221 ? 0.266 -6.610 -21.351 1.00 95.25 221 PHE A C 1
ATOM 1608 O O . PHE A 1 221 ? -0.391 -6.839 -20.334 1.00 95.25 221 PHE A O 1
ATOM 1615 N N . SER A 1 222 ? 1.181 -7.452 -21.834 1.00 95.69 222 SER A N 1
ATOM 1616 C CA . SER A 1 222 ? 1.513 -8.713 -21.174 1.00 95.69 222 SER A CA 1
ATOM 1617 C C . SER A 1 222 ? 2.967 -8.781 -20.732 1.00 95.69 222 SER A C 1
ATOM 1619 O O . SER A 1 222 ? 3.869 -8.338 -21.442 1.00 95.69 222 SER A O 1
ATOM 1621 N N . VAL A 1 223 ? 3.211 -9.397 -19.578 1.00 96.50 223 VAL A N 1
ATOM 1622 C CA . VAL A 1 223 ? 4.561 -9.644 -19.052 1.00 96.50 223 VAL A CA 1
ATOM 1623 C C . VAL A 1 223 ? 4.672 -11.116 -18.664 1.00 96.50 223 VAL A C 1
ATOM 1625 O O . VAL A 1 223 ? 3.930 -11.581 -17.807 1.00 96.50 223 VAL A O 1
ATOM 1628 N N . GLY A 1 224 ? 5.573 -11.855 -19.315 1.00 93.19 224 GLY A N 1
ATOM 1629 C CA . GLY A 1 224 ? 5.762 -13.294 -19.087 1.00 93.19 224 GLY A CA 1
ATOM 1630 C C . GLY A 1 224 ? 6.767 -13.620 -17.972 1.00 93.19 224 GLY A C 1
ATOM 1631 O O . GLY A 1 224 ? 7.379 -12.725 -17.407 1.00 93.19 224 GLY A O 1
ATOM 1632 N N . GLY A 1 225 ? 7.037 -14.908 -17.724 1.00 90.81 225 GLY A N 1
ATOM 1633 C CA . GLY A 1 225 ? 7.821 -15.374 -16.561 1.00 90.81 225 GLY A CA 1
ATOM 1634 C C . GLY A 1 225 ? 9.295 -14.941 -16.455 1.00 90.81 225 GLY A C 1
ATOM 1635 O O . GLY A 1 225 ? 9.907 -15.064 -15.401 1.00 90.81 225 GLY A O 1
ATOM 1636 N N . CYS A 1 226 ? 9.897 -14.459 -17.544 1.00 89.69 226 CYS A N 1
ATOM 1637 C CA . CYS A 1 226 ? 11.206 -13.781 -17.529 1.00 89.69 226 CYS A CA 1
ATOM 1638 C C . CYS A 1 226 ? 11.087 -12.265 -17.760 1.00 89.69 226 CYS A C 1
ATOM 1640 O O . CYS A 1 226 ? 12.095 -11.553 -17.800 1.00 89.69 226 CYS A O 1
ATOM 1642 N N . GLY A 1 227 ? 9.866 -11.812 -18.020 1.00 91.50 227 GLY A N 1
ATOM 1643 C CA . GLY A 1 227 ? 9.501 -10.436 -18.251 1.00 91.50 227 GLY A CA 1
ATOM 1644 C C . GLY A 1 227 ? 9.590 -9.645 -16.960 1.00 91.50 227 GLY A C 1
ATOM 1645 O O . GLY A 1 227 ? 9.162 -10.097 -15.899 1.00 91.50 227 GLY A O 1
ATOM 1646 N N . ALA A 1 228 ? 10.145 -8.450 -17.071 1.00 94.38 228 ALA A N 1
ATOM 1647 C CA . ALA A 1 228 ? 10.064 -7.459 -16.021 1.00 94.38 228 ALA A CA 1
ATOM 1648 C C . ALA A 1 228 ? 9.765 -6.101 -16.649 1.00 94.38 228 ALA A C 1
ATOM 1650 O O . ALA A 1 228 ? 10.276 -5.803 -17.724 1.00 94.38 228 ALA A O 1
ATOM 1651 N N . LEU A 1 229 ? 8.956 -5.284 -15.992 1.00 96.56 229 LEU A N 1
ATOM 1652 C CA . LEU A 1 229 ? 8.737 -3.896 -16.372 1.00 96.56 229 LEU A CA 1
ATOM 1653 C C . LEU A 1 229 ? 8.995 -3.026 -15.150 1.00 96.56 229 LEU A C 1
ATOM 1655 O O . LEU A 1 229 ? 8.305 -3.165 -14.145 1.00 96.56 229 LEU A O 1
ATOM 1659 N N . ASP A 1 230 ? 9.973 -2.137 -15.237 1.00 96.56 230 ASP A N 1
ATOM 1660 C CA . ASP A 1 230 ? 10.168 -1.050 -14.280 1.00 96.56 230 ASP A CA 1
ATOM 1661 C C . ASP A 1 230 ? 10.087 0.250 -15.069 1.00 96.56 230 ASP A C 1
ATOM 1663 O O . ASP A 1 230 ? 10.970 0.548 -15.875 1.00 96.56 230 ASP A O 1
ATOM 1667 N N . VAL A 1 231 ? 8.967 0.955 -14.927 1.00 95.88 231 VAL A N 1
ATOM 1668 C CA . VAL A 1 231 ? 8.661 2.136 -15.732 1.00 95.88 231 VAL A CA 1
ATOM 1669 C C . VAL A 1 231 ? 8.383 3.333 -14.837 1.00 95.88 231 VAL A C 1
ATOM 1671 O O . VAL A 1 231 ? 7.553 3.263 -13.928 1.00 95.88 231 VAL A O 1
ATOM 1674 N N . GLY A 1 232 ? 9.070 4.443 -15.113 1.00 93.81 232 GLY A N 1
ATOM 1675 C CA . GLY A 1 232 ? 8.806 5.720 -14.450 1.00 93.81 232 GLY A CA 1
ATOM 1676 C C . GLY A 1 232 ? 7.445 6.286 -14.858 1.00 93.81 232 GLY A C 1
ATOM 1677 O O . GLY A 1 232 ? 6.554 6.418 -14.022 1.00 93.81 232 GLY A O 1
ATOM 1678 N N . THR A 1 233 ? 7.280 6.552 -16.155 1.00 93.88 233 THR A N 1
ATOM 1679 C CA . THR A 1 233 ? 6.041 7.068 -16.754 1.00 93.88 233 THR A CA 1
ATOM 1680 C C . THR A 1 233 ? 5.623 6.204 -17.940 1.00 93.88 233 THR A C 1
ATOM 1682 O O . THR A 1 233 ? 6.409 5.991 -18.864 1.00 93.88 233 THR A O 1
ATOM 1685 N N . LEU A 1 234 ? 4.377 5.727 -17.936 1.00 96.06 234 LEU A N 1
ATOM 1686 C CA . LEU A 1 234 ? 3.774 5.027 -19.070 1.00 96.06 234 LEU A CA 1
ATOM 1687 C C . LEU A 1 234 ? 2.778 5.954 -19.767 1.00 96.06 234 LEU A C 1
ATOM 1689 O O . LEU A 1 234 ? 1.890 6.505 -19.122 1.00 96.06 234 LEU A O 1
ATOM 1693 N N . ILE A 1 235 ? 2.896 6.093 -21.080 1.00 95.19 235 ILE A N 1
ATOM 1694 C CA . ILE A 1 235 ? 2.014 6.907 -21.916 1.00 95.19 235 ILE A CA 1
ATOM 1695 C C . ILE A 1 235 ? 1.375 6.008 -22.973 1.00 95.19 235 ILE A C 1
ATOM 1697 O O . ILE A 1 235 ? 1.999 5.081 -23.486 1.00 95.19 235 ILE A O 1
ATOM 1701 N N . GLY A 1 236 ? 0.116 6.264 -23.311 1.00 92.94 236 GLY A N 1
ATOM 1702 C CA . GLY A 1 236 ? -0.521 5.612 -24.449 1.00 92.94 236 GLY A CA 1
ATOM 1703 C C . GLY A 1 236 ? -1.735 6.384 -24.936 1.00 92.94 236 GLY A C 1
ATOM 1704 O O . GLY A 1 236 ? -2.586 6.800 -24.152 1.00 92.94 236 GLY A O 1
ATOM 1705 N N . GLY A 1 237 ? -1.821 6.591 -26.251 1.00 87.38 237 GLY A N 1
ATOM 1706 C CA . GLY A 1 237 ? -2.949 7.299 -26.860 1.00 87.38 237 GLY A CA 1
ATOM 1707 C C . GLY A 1 237 ? -3.098 8.756 -26.398 1.00 87.38 237 GLY A C 1
ATOM 1708 O O . GLY A 1 237 ? -4.218 9.267 -26.385 1.00 87.38 237 GLY A O 1
ATOM 1709 N N . GLY A 1 238 ? -1.994 9.410 -26.016 1.00 89.50 238 GLY A N 1
ATOM 1710 C CA . GLY A 1 238 ? -1.981 10.802 -25.551 1.00 89.50 238 GLY A CA 1
ATOM 1711 C C . GLY A 1 238 ? -2.384 10.992 -24.084 1.00 89.50 238 GLY A C 1
ATOM 1712 O O . GLY A 1 238 ? -2.864 12.067 -23.721 1.00 89.50 238 GLY A O 1
ATOM 1713 N N . VAL A 1 239 ? -2.291 9.941 -23.263 1.00 92.00 239 VAL A N 1
ATOM 1714 C CA . VAL A 1 239 ? -2.674 9.948 -21.844 1.00 92.00 239 VAL A CA 1
ATOM 1715 C C . VAL A 1 239 ? -1.589 9.250 -21.021 1.00 92.00 239 VAL A C 1
ATOM 1717 O O . VAL A 1 239 ? -1.137 8.166 -21.392 1.00 92.00 239 VAL A O 1
ATOM 1720 N N . GLU A 1 240 ? -1.193 9.858 -19.900 1.00 93.69 240 GLU A N 1
ATOM 1721 C CA . GLU A 1 240 ? -0.377 9.206 -18.865 1.00 93.69 240 GLU A CA 1
ATOM 1722 C C . GLU A 1 240 ? -1.183 8.137 -18.136 1.00 93.69 240 GLU A C 1
ATOM 1724 O O . GLU A 1 240 ? -2.351 8.348 -17.810 1.00 93.69 240 GLU A O 1
ATOM 1729 N N . ASN A 1 241 ? -0.539 7.009 -17.844 1.00 94.81 241 ASN A N 1
ATOM 1730 C CA . ASN A 1 241 ? -1.148 5.832 -17.233 1.00 94.81 241 ASN A CA 1
ATOM 1731 C C . ASN A 1 241 ? -2.411 5.411 -18.013 1.00 94.81 241 ASN A C 1
ATOM 1733 O O . ASN A 1 241 ? -3.526 5.492 -17.496 1.00 94.81 241 ASN A O 1
ATOM 1737 N N . PRO A 1 242 ? -2.275 5.006 -19.291 1.00 95.56 242 PRO A N 1
ATOM 1738 C CA . PRO A 1 242 ? -3.418 4.601 -20.101 1.00 95.56 242 PRO A CA 1
ATOM 1739 C C . PRO A 1 242 ? -4.120 3.377 -19.495 1.00 95.56 242 PRO A C 1
ATOM 1741 O O . PRO A 1 242 ? -3.481 2.479 -18.950 1.00 95.56 242 PRO A O 1
ATOM 1744 N N . ALA A 1 243 ? -5.445 3.303 -19.636 1.00 96.62 243 ALA A N 1
ATOM 1745 C CA . ALA A 1 243 ? -6.221 2.152 -19.178 1.00 96.62 243 ALA A CA 1
ATOM 1746 C C . ALA A 1 243 ? -6.058 0.951 -20.130 1.00 96.62 243 ALA A C 1
ATOM 1748 O O . ALA A 1 243 ? -6.814 0.807 -21.093 1.00 96.62 243 ALA A O 1
ATOM 1749 N N . LEU A 1 244 ? -5.084 0.082 -19.850 1.00 96.69 244 LEU A N 1
ATOM 1750 C CA . LEU A 1 244 ? -4.778 -1.114 -20.649 1.00 96.69 244 LEU A CA 1
ATOM 1751 C C . LEU A 1 244 ? -5.456 -2.378 -20.090 1.00 96.69 244 LEU A C 1
ATOM 1753 O O . LEU A 1 244 ? -5.892 -2.424 -18.942 1.00 96.69 244 LEU A O 1
ATOM 1757 N N . ALA A 1 245 ? -5.584 -3.427 -20.894 1.00 98.06 245 ALA A N 1
ATOM 1758 C CA . ALA A 1 245 ? -5.822 -4.776 -20.383 1.00 98.06 245 ALA A CA 1
ATOM 1759 C C . ALA A 1 245 ? -4.476 -5.391 -19.967 1.00 98.06 245 ALA A C 1
ATOM 1761 O O . ALA A 1 245 ? -3.622 -5.620 -20.824 1.00 98.06 245 ALA A O 1
ATOM 1762 N N . TRP A 1 246 ? -4.276 -5.616 -18.670 1.00 98.50 246 TRP A N 1
ATOM 1763 C CA . TRP A 1 246 ? -3.016 -6.115 -18.117 1.00 98.50 246 TRP A CA 1
ATOM 1764 C C . TRP A 1 246 ? -3.071 -7.620 -17.859 1.00 98.50 246 TRP A C 1
ATOM 1766 O O . TRP A 1 246 ? -3.977 -8.095 -17.175 1.00 98.50 246 TRP A O 1
ATOM 1776 N N . ASP A 1 247 ? -2.067 -8.342 -18.351 1.00 98.25 247 ASP A N 1
ATOM 1777 C CA . ASP A 1 247 ? -1.888 -9.780 -18.126 1.00 98.25 247 ASP A CA 1
ATOM 1778 C C . ASP A 1 247 ? -0.436 -10.089 -17.727 1.00 98.25 247 ASP A C 1
ATOM 1780 O O . ASP A 1 247 ? 0.483 -10.060 -18.546 1.00 98.25 247 ASP A O 1
ATOM 1784 N N . ILE A 1 248 ? -0.209 -10.335 -16.440 1.00 98.25 248 ILE A N 1
ATOM 1785 C CA . ILE A 1 248 ? 1.118 -10.597 -15.877 1.00 98.25 248 ILE A CA 1
ATOM 1786 C C . ILE A 1 248 ? 1.182 -12.086 -15.517 1.00 98.25 248 ILE A C 1
ATOM 1788 O O . ILE A 1 248 ? 0.589 -12.515 -14.530 1.00 98.25 248 ILE A O 1
ATOM 1792 N N . ASP A 1 249 ? 1.903 -12.873 -16.314 1.00 97.06 249 ASP A N 1
ATOM 1793 C CA . ASP A 1 249 ? 2.054 -14.329 -16.182 1.00 97.06 249 ASP A CA 1
ATOM 1794 C C . ASP A 1 249 ? 3.495 -14.669 -15.771 1.00 97.06 249 ASP A C 1
ATOM 1796 O O . ASP A 1 249 ? 4.396 -14.809 -16.602 1.00 97.06 249 ASP A O 1
ATOM 1800 N N . GLY A 1 250 ? 3.729 -14.718 -14.459 1.00 94.31 250 GLY A N 1
ATOM 1801 C CA . GLY A 1 250 ? 5.021 -14.973 -13.813 1.00 94.31 250 GLY A CA 1
ATOM 1802 C C . GLY A 1 250 ? 6.042 -13.837 -13.867 1.00 94.31 250 GLY A C 1
ATOM 1803 O O . GLY A 1 250 ? 7.160 -14.011 -13.386 1.00 94.31 250 GLY A O 1
ATOM 1804 N N . GLY A 1 251 ? 5.693 -12.701 -14.472 1.00 93.62 251 GLY A N 1
ATOM 1805 C CA . GLY A 1 251 ? 6.567 -11.535 -14.597 1.00 93.62 251 GLY A CA 1
ATOM 1806 C C . GLY A 1 251 ? 6.604 -10.620 -13.368 1.00 93.62 251 GLY A C 1
ATOM 1807 O O . GLY A 1 251 ? 5.745 -10.690 -12.487 1.00 93.62 251 GLY A O 1
ATOM 1808 N N . ASP A 1 252 ? 7.583 -9.713 -13.359 1.00 95.81 252 ASP A N 1
ATOM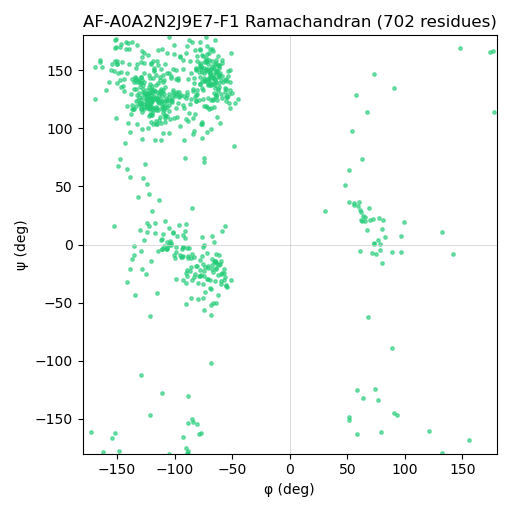 1809 C CA . ASP A 1 252 ? 7.778 -8.689 -12.322 1.00 95.81 252 ASP A CA 1
ATOM 1810 C C . ASP A 1 252 ? 7.431 -7.291 -12.855 1.00 95.81 252 ASP A C 1
ATOM 1812 O O . ASP A 1 252 ? 8.120 -6.767 -13.726 1.00 95.81 252 ASP A O 1
ATOM 1816 N N . VAL A 1 253 ? 6.428 -6.620 -12.297 1.00 98.19 253 VAL A N 1
ATOM 1817 C CA . VAL A 1 253 ? 6.059 -5.252 -12.697 1.00 98.19 253 VAL A CA 1
ATOM 1818 C C . VAL A 1 253 ? 6.237 -4.279 -11.531 1.00 98.19 253 VAL A C 1
ATOM 1820 O O . VAL A 1 253 ? 5.808 -4.552 -10.409 1.00 98.19 253 VAL A O 1
ATOM 1823 N N . ARG A 1 254 ? 6.884 -3.136 -11.780 1.00 97.50 254 ARG A N 1
ATOM 1824 C CA . ARG A 1 254 ? 7.097 -2.031 -10.835 1.00 97.50 254 ARG A CA 1
ATOM 1825 C C . ARG A 1 254 ? 6.646 -0.723 -11.475 1.00 97.50 254 ARG A C 1
ATOM 1827 O O . ARG A 1 254 ? 7.123 -0.376 -12.553 1.00 97.50 254 ARG A O 1
ATOM 1834 N N . MET A 1 255 ? 5.701 -0.028 -10.839 1.00 95.94 255 MET A N 1
ATOM 1835 C CA . MET A 1 255 ? 5.110 1.196 -11.400 1.00 95.94 255 MET A CA 1
ATOM 1836 C C . MET A 1 255 ? 4.663 2.182 -10.319 1.00 95.94 255 MET A C 1
ATOM 1838 O O . MET A 1 255 ? 4.321 1.795 -9.195 1.00 95.94 255 MET A O 1
ATOM 1842 N N . GLY A 1 256 ? 4.618 3.458 -10.707 1.00 95.75 256 GLY A N 1
ATOM 1843 C CA . GLY A 1 256 ? 4.010 4.534 -9.927 1.00 95.75 256 GLY A CA 1
ATOM 1844 C C . GLY A 1 256 ? 2.500 4.388 -9.803 1.00 95.75 256 GLY A C 1
ATOM 1845 O O . GLY A 1 256 ? 1.955 4.416 -8.709 1.00 95.75 256 GLY A O 1
ATOM 1846 N N . GLU A 1 257 ? 1.820 4.194 -10.922 1.00 96.88 257 GLU A N 1
ATOM 1847 C CA . GLU A 1 257 ? 0.366 4.127 -10.993 1.00 96.88 257 GLU A CA 1
ATOM 1848 C C . GLU A 1 257 ? -0.023 3.200 -12.150 1.00 96.88 257 GLU A C 1
ATOM 1850 O O . GLU A 1 257 ? 0.625 3.206 -13.195 1.00 96.88 257 GLU A O 1
ATOM 1855 N N . LEU A 1 258 ? -1.045 2.364 -11.952 1.00 98.06 258 LEU A N 1
ATOM 1856 C CA . LEU A 1 258 ? -1.514 1.406 -12.955 1.00 98.06 258 LEU A CA 1
ATOM 1857 C C . LEU A 1 258 ? -2.992 1.654 -13.218 1.00 98.06 258 LEU A C 1
ATOM 1859 O O . LEU A 1 258 ? -3.816 1.526 -12.315 1.00 98.06 258 LEU A O 1
ATOM 1863 N N . HIS A 1 259 ? -3.334 1.960 -14.469 1.00 98.25 259 HIS A N 1
ATOM 1864 C CA . HIS A 1 259 ? -4.723 2.049 -14.917 1.00 98.25 259 HIS A CA 1
ATOM 1865 C C . HIS A 1 259 ? -5.045 0.884 -15.832 1.00 98.25 259 HIS A C 1
ATOM 1867 O O . HIS A 1 259 ? -4.229 0.486 -16.666 1.00 98.25 259 HIS A O 1
ATOM 1873 N N . GLY A 1 260 ? -6.257 0.353 -15.711 1.00 98.19 260 GLY A N 1
ATOM 1874 C CA . GLY A 1 260 ? -6.660 -0.781 -16.518 1.00 98.19 260 GLY A CA 1
ATOM 1875 C C . GLY A 1 260 ? -8.141 -0.881 -16.842 1.00 98.19 260 GLY A C 1
ATOM 1876 O O . GLY A 1 260 ? -9.029 -0.357 -16.167 1.00 98.19 260 GLY A O 1
ATOM 1877 N N . THR A 1 261 ? -8.419 -1.619 -17.908 1.00 98.56 261 THR A N 1
ATOM 1878 C CA . THR A 1 261 ? -9.749 -2.187 -18.161 1.00 98.56 261 THR A CA 1
ATOM 1879 C C . THR A 1 261 ? -9.924 -3.522 -17.443 1.00 98.56 261 THR A C 1
ATOM 1881 O O . THR A 1 261 ? -11.027 -3.852 -17.020 1.00 98.56 261 THR A O 1
ATOM 1884 N N . SER A 1 262 ? -8.827 -4.254 -17.262 1.00 98.69 262 SER A N 1
ATOM 1885 C CA . SER A 1 262 ? -8.712 -5.485 -16.478 1.00 98.69 262 SER A CA 1
ATOM 1886 C C . SER A 1 262 ? -7.265 -5.647 -16.013 1.00 98.69 262 SER A C 1
ATOM 1888 O O . SER A 1 262 ? -6.356 -5.094 -16.642 1.00 98.69 262 SER A O 1
ATOM 1890 N N . LEU A 1 263 ? -7.065 -6.379 -14.920 1.00 98.88 263 LEU A N 1
ATOM 1891 C CA . LEU A 1 263 ? -5.754 -6.765 -14.411 1.00 98.88 263 LEU A CA 1
ATOM 1892 C C . LEU A 1 263 ? -5.792 -8.229 -13.978 1.00 98.88 263 LEU A C 1
ATOM 1894 O O . LEU A 1 263 ? -6.494 -8.579 -13.032 1.00 98.88 263 LEU A O 1
ATOM 1898 N N . THR A 1 264 ? -5.005 -9.068 -14.639 1.00 98.88 264 THR A N 1
ATOM 1899 C CA . THR A 1 264 ? -4.824 -10.470 -14.263 1.00 98.88 264 THR A CA 1
ATOM 1900 C C . THR A 1 264 ? -3.368 -10.717 -13.894 1.00 98.88 264 THR A C 1
ATOM 1902 O O . THR A 1 264 ? -2.462 -10.402 -14.663 1.00 98.88 264 THR A O 1
ATOM 1905 N N . LEU A 1 265 ? -3.144 -11.279 -12.707 1.00 98.81 265 LEU A N 1
ATOM 1906 C CA . LEU A 1 265 ? -1.861 -11.835 -12.291 1.00 98.81 265 LEU A CA 1
ATOM 1907 C C . LEU A 1 265 ? -1.992 -13.361 -12.222 1.00 98.81 265 LEU A C 1
ATOM 1909 O O . LEU A 1 265 ? -2.964 -13.885 -11.668 1.00 98.81 265 LEU A O 1
ATOM 1913 N N . SER A 1 266 ? -1.025 -14.072 -12.787 1.00 98.44 266 SER A N 1
ATOM 1914 C CA . SER A 1 266 ? -0.925 -15.535 -12.775 1.00 98.44 266 SER A CA 1
ATOM 1915 C C . SER A 1 266 ? 0.541 -15.976 -12.834 1.00 98.44 266 SER A C 1
ATOM 1917 O O . SER A 1 266 ? 1.441 -15.135 -12.872 1.00 98.44 266 SER A O 1
ATOM 1919 N N . GLY A 1 267 ? 0.816 -17.279 -12.773 1.00 96.81 267 GLY A N 1
ATOM 1920 C CA . GLY A 1 267 ? 2.167 -17.811 -12.990 1.00 96.81 267 GLY A CA 1
ATOM 1921 C C . GLY A 1 267 ? 3.204 -17.410 -11.933 1.00 96.81 267 GLY A C 1
ATOM 1922 O O . GLY A 1 267 ? 4.396 -17.432 -12.225 1.00 96.81 267 GLY A O 1
ATOM 1923 N N . ASP A 1 268 ? 2.761 -17.060 -10.720 1.00 96.31 268 ASP A N 1
ATOM 1924 C CA . ASP A 1 268 ? 3.573 -16.502 -9.622 1.00 96.31 268 ASP A CA 1
ATOM 1925 C C . ASP A 1 268 ? 4.090 -15.064 -9.885 1.00 96.31 268 ASP A C 1
ATOM 1927 O O . ASP A 1 268 ? 5.156 -14.671 -9.407 1.00 96.31 268 ASP A O 1
ATOM 1931 N N . ALA A 1 269 ? 3.325 -14.262 -10.636 1.00 98.25 269 ALA A N 1
ATOM 1932 C CA . ALA A 1 269 ? 3.636 -12.865 -10.946 1.00 98.25 269 ALA A CA 1
ATOM 1933 C C . ALA A 1 269 ? 3.748 -11.959 -9.708 1.00 98.25 269 ALA A C 1
ATOM 1935 O O . ALA A 1 269 ? 2.998 -12.106 -8.740 1.00 98.25 269 ALA A O 1
ATOM 1936 N N . THR A 1 270 ? 4.617 -10.945 -9.771 1.00 98.56 270 THR A N 1
ATOM 1937 C CA . THR A 1 270 ? 4.729 -9.907 -8.732 1.00 98.56 270 THR A CA 1
ATOM 1938 C C . THR A 1 270 ? 4.463 -8.514 -9.297 1.00 98.56 270 THR A C 1
ATOM 1940 O O . THR A 1 270 ? 5.149 -8.055 -10.206 1.00 98.56 270 THR A O 1
ATOM 1943 N N . LEU A 1 271 ? 3.528 -7.787 -8.685 1.00 98.75 271 LEU A N 1
ATOM 1944 C CA . LEU A 1 271 ? 3.264 -6.371 -8.935 1.00 98.75 271 LEU A CA 1
ATOM 1945 C C . LEU A 1 271 ? 3.670 -5.541 -7.708 1.00 98.75 271 LEU A C 1
ATOM 1947 O O . LEU A 1 271 ? 3.134 -5.710 -6.612 1.00 98.75 271 LEU A O 1
ATOM 1951 N N . THR A 1 272 ? 4.630 -4.633 -7.881 1.00 98.56 272 THR A N 1
ATOM 1952 C CA . THR A 1 272 ? 5.102 -3.708 -6.841 1.00 98.56 272 THR A CA 1
ATOM 1953 C C . THR A 1 272 ? 4.660 -2.284 -7.160 1.00 98.56 272 THR A C 1
ATOM 1955 O O . THR A 1 272 ? 5.132 -1.698 -8.132 1.00 98.56 272 THR A O 1
ATOM 1958 N N . MET A 1 273 ? 3.817 -1.701 -6.310 1.00 97.94 273 MET A N 1
ATOM 1959 C CA . MET A 1 273 ? 3.254 -0.364 -6.529 1.00 97.94 273 MET A CA 1
ATOM 1960 C C . MET A 1 273 ? 3.800 0.680 -5.555 1.00 97.94 273 MET A C 1
ATOM 1962 O O . MET A 1 273 ? 4.045 0.387 -4.379 1.00 97.94 273 MET A O 1
ATOM 1966 N N . THR A 1 274 ? 3.946 1.917 -6.034 1.00 96.88 274 THR A N 1
ATOM 1967 C CA . THR A 1 274 ? 4.172 3.109 -5.192 1.00 96.88 274 THR A CA 1
ATOM 1968 C C . THR A 1 274 ? 2.989 4.085 -5.174 1.00 96.88 274 THR A C 1
ATOM 1970 O O . THR A 1 274 ? 3.003 5.033 -4.390 1.00 96.88 274 THR A O 1
ATOM 1973 N N . GLY A 1 275 ? 1.945 3.812 -5.956 1.00 96.56 275 GLY A N 1
ATOM 1974 C CA . GLY A 1 275 ? 0.687 4.557 -6.039 1.00 96.56 275 GLY A CA 1
ATOM 1975 C C . GLY A 1 275 ? -0.483 3.648 -6.454 1.00 96.56 275 GLY A C 1
ATOM 1976 O O . GLY A 1 275 ? -0.395 2.430 -6.273 1.00 96.56 275 GLY A O 1
ATOM 1977 N N . PRO A 1 276 ? -1.609 4.207 -6.933 1.00 98.25 276 PRO A N 1
ATOM 1978 C CA . PRO A 1 276 ? -2.862 3.465 -7.029 1.00 98.25 276 PRO A CA 1
ATOM 1979 C C . PRO A 1 276 ? -2.932 2.495 -8.219 1.00 98.25 276 PRO A C 1
ATOM 1981 O O . PRO A 1 276 ? -2.294 2.675 -9.257 1.00 98.25 276 PRO A O 1
ATOM 1984 N N . ILE A 1 277 ? -3.769 1.471 -8.051 1.00 98.81 277 ILE A N 1
ATOM 1985 C CA . ILE A 1 277 ? -4.245 0.545 -9.079 1.00 98.81 277 ILE A CA 1
ATOM 1986 C C . ILE A 1 277 ? -5.709 0.906 -9.362 1.00 98.81 277 ILE A C 1
ATOM 1988 O O . ILE A 1 277 ? -6.577 0.688 -8.517 1.00 98.81 277 ILE A O 1
ATOM 1992 N N . VAL A 1 278 ? -5.999 1.454 -10.542 1.00 98.69 278 VAL A N 1
ATOM 1993 C CA . VAL A 1 278 ? -7.344 1.892 -10.947 1.00 98.69 278 VAL A CA 1
ATOM 1994 C C . VAL A 1 278 ? -7.821 1.057 -12.128 1.00 98.69 278 VAL A C 1
ATOM 1996 O O . VAL A 1 278 ? -7.415 1.265 -13.269 1.00 98.69 278 VAL A O 1
ATOM 1999 N N . VAL A 1 279 ? -8.713 0.106 -11.871 1.00 98.81 279 VAL A N 1
ATOM 2000 C CA . VAL A 1 279 ? -9.217 -0.823 -12.884 1.00 98.81 279 VAL A CA 1
ATOM 2001 C C . VAL A 1 279 ? -10.726 -0.658 -13.032 1.00 98.81 279 VAL A C 1
ATOM 2003 O O . VAL A 1 279 ? -11.484 -0.749 -12.080 1.00 98.81 279 VAL A O 1
ATOM 2006 N N . SER A 1 280 ? -11.205 -0.401 -14.246 1.00 98.31 280 SER A N 1
ATOM 2007 C CA . SER A 1 280 ? -12.653 -0.237 -14.475 1.00 98.31 280 SER A CA 1
ATOM 2008 C C . SER A 1 280 ? -13.436 -1.557 -14.436 1.00 98.31 280 SER A C 1
ATOM 2010 O O . SER A 1 280 ? -14.644 -1.541 -14.195 1.00 98.31 280 SER A O 1
ATOM 2012 N N . GLY A 1 281 ? -12.759 -2.682 -14.679 1.00 98.31 281 GLY A N 1
ATOM 2013 C CA . GLY A 1 281 ? -13.294 -4.040 -14.611 1.00 98.31 281 GLY A CA 1
ATOM 2014 C C . GLY A 1 281 ? -12.714 -4.837 -13.444 1.00 98.31 281 GLY A C 1
ATOM 2015 O O . GLY A 1 281 ? -12.750 -4.391 -12.296 1.00 98.31 281 GLY A O 1
ATOM 2016 N N . ASP A 1 282 ? -12.204 -6.026 -13.749 1.00 98.62 282 ASP A N 1
ATOM 2017 C CA . ASP A 1 282 ? -11.828 -7.028 -12.751 1.00 98.62 282 ASP A CA 1
ATOM 2018 C C . ASP A 1 282 ? -10.319 -7.016 -12.455 1.00 98.62 282 ASP A C 1
ATOM 2020 O O . ASP A 1 282 ? -9.494 -6.812 -13.353 1.00 98.62 282 ASP A O 1
ATOM 2024 N N . VAL A 1 283 ? -9.984 -7.231 -11.181 1.00 98.94 283 VAL A N 1
ATOM 2025 C CA . VAL A 1 283 ? -8.632 -7.504 -10.681 1.00 98.94 283 VAL A CA 1
ATOM 2026 C C . VAL A 1 283 ? -8.604 -8.940 -10.165 1.00 98.94 283 VAL A C 1
ATOM 2028 O O . VAL A 1 283 ? -9.186 -9.231 -9.119 1.00 98.94 283 VAL A O 1
ATOM 2031 N N . ASP A 1 284 ? -7.905 -9.819 -10.876 1.00 98.88 284 ASP A N 1
ATOM 2032 C CA . ASP A 1 284 ? -7.818 -11.246 -10.568 1.00 98.88 284 ASP A CA 1
ATOM 2033 C C . ASP A 1 284 ? -6.371 -11.636 -10.251 1.00 98.88 284 ASP A C 1
ATOM 2035 O O . ASP A 1 284 ? -5.488 -11.550 -11.107 1.00 98.88 284 ASP A O 1
ATOM 2039 N N . LEU A 1 285 ? -6.121 -12.092 -9.024 1.00 98.81 285 LEU A N 1
ATOM 2040 C CA . LEU A 1 285 ? -4.839 -12.662 -8.616 1.00 98.81 285 LEU A CA 1
ATOM 2041 C C . LEU A 1 285 ? -4.995 -14.181 -8.521 1.00 98.81 285 LEU A C 1
ATOM 2043 O O . LEU A 1 285 ? -5.716 -14.676 -7.656 1.00 98.81 285 LEU A O 1
ATOM 2047 N N . ASN A 1 286 ? -4.293 -14.902 -9.389 1.00 98.44 286 ASN A N 1
ATOM 2048 C CA . ASN A 1 286 ? -4.288 -16.362 -9.479 1.00 98.44 286 ASN A CA 1
ATOM 2049 C C . ASN A 1 286 ? -2.903 -16.917 -9.118 1.00 98.44 286 ASN A C 1
ATOM 2051 O O . ASN A 1 286 ? -1.921 -16.171 -9.082 1.00 98.44 286 ASN A O 1
ATOM 2055 N N . ASP A 1 287 ? -2.803 -18.230 -8.902 1.00 97.12 287 ASP A N 1
ATOM 2056 C CA . ASP A 1 287 ? -1.548 -18.907 -8.539 1.00 97.12 287 ASP A CA 1
ATOM 2057 C C . ASP A 1 287 ? -0.868 -18.226 -7.330 1.00 97.12 287 ASP A C 1
ATOM 2059 O O . ASP A 1 287 ? -1.563 -17.674 -6.474 1.00 97.12 287 ASP A O 1
ATOM 2063 N N . SER A 1 288 ? 0.461 -18.259 -7.186 1.00 97.62 288 SER A N 1
ATOM 2064 C CA . SER A 1 288 ? 1.146 -17.611 -6.049 1.00 97.62 288 SER A CA 1
ATOM 2065 C C . SER A 1 288 ? 1.417 -16.122 -6.289 1.00 97.62 288 SER A C 1
ATOM 2067 O O . SER A 1 288 ? 2.429 -15.594 -5.822 1.00 97.62 288 SER A O 1
ATOM 2069 N N . SER A 1 289 ? 0.552 -15.444 -7.050 1.00 98.69 289 SER A N 1
ATOM 2070 C CA . SER A 1 289 ? 0.766 -14.046 -7.431 1.00 98.69 289 SER A CA 1
ATOM 2071 C C . SER A 1 289 ? 0.755 -13.101 -6.230 1.00 98.69 289 SER A C 1
ATOM 2073 O O . SER A 1 289 ? 0.023 -13.308 -5.257 1.00 98.69 289 SER A O 1
ATOM 2075 N N . LEU A 1 290 ? 1.541 -12.028 -6.321 1.00 98.81 290 LEU A N 1
ATOM 2076 C CA . LEU A 1 290 ? 1.781 -11.080 -5.240 1.00 98.81 290 LEU A CA 1
ATOM 2077 C C . LEU A 1 290 ? 1.566 -9.630 -5.689 1.00 98.81 290 LEU A C 1
ATOM 2079 O O . LEU A 1 290 ? 2.270 -9.142 -6.569 1.00 98.81 290 LEU A O 1
ATOM 2083 N N . ILE A 1 291 ? 0.691 -8.897 -4.997 1.00 98.88 291 ILE A N 1
ATOM 2084 C CA . ILE A 1 291 ? 0.701 -7.425 -5.005 1.00 98.88 291 ILE A CA 1
ATOM 2085 C C . ILE A 1 291 ? 1.371 -6.927 -3.719 1.00 98.88 291 ILE A C 1
ATOM 2087 O O . ILE A 1 291 ? 1.011 -7.337 -2.613 1.00 98.88 291 ILE A O 1
ATOM 2091 N N . THR A 1 292 ? 2.355 -6.037 -3.847 1.00 98.81 292 THR A N 1
ATOM 2092 C CA . THR A 1 292 ? 3.126 -5.497 -2.717 1.00 98.81 292 THR A CA 1
ATOM 2093 C C . THR A 1 292 ? 3.591 -4.061 -2.974 1.00 98.81 292 THR A C 1
ATOM 2095 O O . THR A 1 292 ? 3.310 -3.463 -4.011 1.00 98.81 292 THR A O 1
ATOM 2098 N N . THR A 1 293 ? 4.340 -3.504 -2.026 1.00 98.56 293 THR A N 1
ATOM 2099 C CA . THR A 1 293 ? 5.006 -2.204 -2.142 1.00 98.56 293 THR A CA 1
ATOM 2100 C C . THR A 1 293 ? 6.502 -2.328 -1.840 1.00 98.56 293 THR A C 1
ATOM 2102 O O . THR A 1 293 ? 6.956 -3.300 -1.204 1.00 98.56 293 THR A O 1
ATOM 2105 N N . PRO A 1 294 ? 7.312 -1.316 -2.195 1.00 97.25 294 PRO A N 1
ATOM 2106 C CA . PRO A 1 294 ? 8.619 -1.145 -1.579 1.00 97.25 294 PRO A CA 1
ATOM 2107 C C . PRO A 1 294 ? 8.481 -0.983 -0.057 1.00 97.25 294 PRO A C 1
ATOM 2109 O O . PRO A 1 294 ? 7.416 -0.649 0.468 1.00 97.25 294 PRO A O 1
ATOM 2112 N N . ALA A 1 295 ? 9.564 -1.244 0.674 1.00 94.56 295 ALA A N 1
ATOM 2113 C CA . ALA A 1 295 ? 9.593 -0.946 2.103 1.00 94.56 295 ALA A CA 1
ATOM 2114 C C . ALA A 1 295 ? 9.595 0.574 2.323 1.00 94.56 295 ALA A C 1
ATOM 2116 O O . ALA A 1 295 ? 10.213 1.300 1.540 1.00 94.56 295 ALA A O 1
ATOM 2117 N N . ALA A 1 296 ? 8.963 1.044 3.402 1.00 92.00 296 ALA A N 1
ATOM 2118 C CA . ALA A 1 296 ? 9.053 2.447 3.788 1.00 92.00 296 ALA A CA 1
ATOM 2119 C C . ALA A 1 296 ? 10.518 2.883 3.967 1.00 92.00 296 ALA A C 1
ATOM 2121 O O . ALA A 1 296 ? 11.361 2.143 4.493 1.00 92.00 296 ALA A O 1
ATOM 2122 N N . ALA A 1 297 ? 10.808 4.110 3.545 1.00 81.75 297 ALA A N 1
ATOM 2123 C CA . ALA A 1 297 ? 12.129 4.713 3.615 1.00 81.75 297 ALA A CA 1
ATOM 2124 C C . ALA A 1 297 ? 12.009 6.161 4.097 1.00 81.75 297 ALA A C 1
ATOM 2126 O O . ALA A 1 297 ? 11.373 6.994 3.456 1.00 81.75 297 ALA A O 1
ATOM 2127 N N . GLY A 1 298 ? 12.639 6.480 5.230 1.00 80.44 298 GLY A N 1
ATOM 2128 C CA . GLY A 1 298 ? 12.535 7.819 5.807 1.00 80.44 298 GLY A CA 1
ATOM 2129 C C . GLY A 1 298 ? 11.095 8.127 6.218 1.00 80.44 298 GLY A C 1
ATOM 2130 O O . GLY A 1 298 ? 10.478 7.315 6.889 1.00 80.44 298 GLY A O 1
ATOM 2131 N N . ALA A 1 299 ? 10.577 9.295 5.845 1.00 82.44 299 ALA A N 1
ATOM 2132 C CA . ALA A 1 299 ? 9.197 9.712 6.115 1.00 82.44 299 ALA A CA 1
ATOM 2133 C C . ALA A 1 299 ? 8.218 9.303 4.994 1.00 82.44 299 ALA A C 1
ATOM 2135 O O . ALA A 1 299 ? 7.127 9.855 4.885 1.00 82.44 299 ALA A O 1
ATOM 2136 N N . THR A 1 300 ? 8.601 8.352 4.139 1.00 90.44 300 THR A N 1
ATOM 2137 C CA . THR A 1 300 ? 7.777 7.889 3.020 1.00 90.44 300 THR A CA 1
ATOM 2138 C C . THR A 1 300 ? 7.393 6.430 3.225 1.00 90.44 300 THR A C 1
ATOM 2140 O O . THR A 1 300 ? 8.258 5.567 3.388 1.00 90.44 300 THR A O 1
ATOM 2143 N N . PHE A 1 301 ? 6.091 6.159 3.194 1.00 93.50 301 PHE A N 1
ATOM 2144 C CA . PHE A 1 301 ? 5.516 4.821 3.102 1.00 93.50 301 PHE A CA 1
ATOM 2145 C C . PHE A 1 301 ? 4.614 4.748 1.870 1.00 93.50 301 PHE A C 1
ATOM 2147 O O . PHE A 1 301 ? 4.226 5.776 1.318 1.00 93.50 301 PHE A O 1
ATOM 2154 N N . TYR A 1 302 ? 4.294 3.528 1.455 1.00 96.31 302 TYR A N 1
ATOM 2155 C CA . TYR A 1 302 ? 3.469 3.255 0.285 1.00 96.31 302 TYR A CA 1
ATOM 2156 C C . TYR A 1 302 ? 2.227 2.469 0.697 1.00 96.31 302 TYR A C 1
ATOM 2158 O O . TYR A 1 302 ? 2.238 1.753 1.705 1.00 96.31 302 TYR A O 1
ATOM 2166 N N . THR A 1 303 ? 1.182 2.586 -0.114 1.00 97.56 303 THR A N 1
ATOM 2167 C CA . THR A 1 303 ? -0.103 1.918 0.083 1.00 97.56 303 THR A CA 1
ATOM 2168 C C . THR A 1 303 ? -0.399 1.069 -1.143 1.00 97.56 303 THR A C 1
ATOM 2170 O O . THR A 1 303 ? -0.244 1.546 -2.264 1.00 97.56 303 THR A O 1
ATOM 2173 N N . VAL A 1 304 ? -0.855 -0.169 -0.942 1.00 98.69 304 VAL A N 1
ATOM 2174 C CA . VAL A 1 304 ? -1.591 -0.871 -2.001 1.00 98.69 304 VAL A CA 1
ATOM 2175 C C . VAL A 1 304 ? -2.999 -0.288 -2.003 1.00 98.69 304 VAL A C 1
ATOM 2177 O O . VAL A 1 304 ? -3.761 -0.582 -1.087 1.00 98.69 304 VAL A O 1
ATOM 2180 N N . ASP A 1 305 ? -3.314 0.574 -2.970 1.00 98.56 305 ASP A N 1
ATOM 2181 C CA . ASP A 1 305 ? -4.635 1.201 -3.124 1.00 98.56 305 ASP A CA 1
ATOM 2182 C C . ASP A 1 305 ? -5.283 0.702 -4.418 1.00 98.56 305 ASP A C 1
ATOM 2184 O O . ASP A 1 305 ? -4.825 1.037 -5.508 1.00 98.56 305 ASP A O 1
ATOM 2188 N N . ILE A 1 306 ? -6.294 -0.158 -4.298 1.00 98.88 306 ILE A N 1
ATOM 2189 C CA . ILE A 1 306 ? -6.967 -0.814 -5.423 1.00 98.88 306 ILE A CA 1
ATOM 2190 C C . ILE A 1 306 ? -8.385 -0.261 -5.543 1.00 98.88 306 ILE A C 1
ATOM 2192 O O . ILE A 1 306 ? -9.181 -0.404 -4.615 1.00 98.88 306 ILE A O 1
ATOM 2196 N N . SER A 1 307 ? -8.724 0.282 -6.711 1.00 98.88 307 SER A N 1
ATOM 2197 C CA . SER A 1 307 ? -10.096 0.591 -7.111 1.00 98.88 307 SER A CA 1
ATOM 2198 C C . SER A 1 307 ? -10.508 -0.297 -8.282 1.00 98.88 307 SER A C 1
ATOM 2200 O O . SER A 1 307 ? -9.833 -0.295 -9.312 1.00 98.88 307 SER A O 1
ATOM 2202 N N . ALA A 1 308 ? -11.584 -1.073 -8.122 1.00 98.88 308 ALA A N 1
ATOM 2203 C CA . ALA A 1 308 ? -12.030 -2.040 -9.130 1.00 98.88 308 ALA A CA 1
ATOM 2204 C C . ALA A 1 308 ? -13.557 -2.229 -9.191 1.00 98.88 308 ALA A C 1
ATOM 2206 O O . ALA A 1 308 ? -14.311 -1.782 -8.320 1.00 98.88 308 ALA A O 1
ATOM 2207 N N . ALA A 1 309 ? -14.050 -2.939 -10.209 1.00 98.69 309 ALA A N 1
ATOM 2208 C CA . ALA A 1 309 ? -15.399 -3.502 -10.167 1.00 98.69 309 ALA A CA 1
ATOM 2209 C C . ALA A 1 309 ? -15.440 -4.722 -9.241 1.00 98.69 309 ALA A C 1
ATOM 2211 O O . ALA A 1 309 ? -16.200 -4.735 -8.267 1.00 98.69 309 ALA A O 1
ATOM 2212 N N . ASN A 1 310 ? -14.591 -5.711 -9.517 1.00 98.81 310 ASN A N 1
ATOM 2213 C CA . ASN A 1 310 ? -14.418 -6.905 -8.698 1.00 98.81 310 ASN A CA 1
ATOM 2214 C C . ASN A 1 310 ? -12.937 -7.122 -8.389 1.00 98.81 310 ASN A C 1
ATOM 2216 O O . ASN A 1 310 ? -12.083 -6.873 -9.237 1.00 98.81 310 ASN A O 1
ATOM 2220 N N . VAL A 1 311 ? -12.653 -7.614 -7.185 1.00 98.94 311 VAL A N 1
ATOM 2221 C CA . VAL A 1 311 ? -11.316 -8.062 -6.785 1.00 98.94 311 VAL A CA 1
ATOM 2222 C C . VAL A 1 311 ? -11.405 -9.505 -6.315 1.00 98.94 311 VAL A C 1
ATOM 2224 O O . VAL A 1 311 ? -12.141 -9.796 -5.369 1.00 98.94 311 VAL A O 1
ATOM 2227 N N . VAL A 1 312 ? -10.650 -10.399 -6.945 1.00 98.88 312 VAL A N 1
ATOM 2228 C CA . VAL A 1 312 ? -10.560 -11.812 -6.572 1.00 98.88 312 VAL A CA 1
ATOM 2229 C C . VAL A 1 312 ? -9.110 -12.159 -6.256 1.00 98.88 312 VAL A C 1
ATOM 2231 O O . VAL A 1 312 ? -8.211 -11.931 -7.059 1.00 98.88 312 VAL A O 1
ATOM 2234 N N . ILE A 1 313 ? -8.887 -12.719 -5.069 1.00 98.88 313 ILE A N 1
ATOM 2235 C CA . ILE A 1 313 ? -7.585 -13.220 -4.620 1.00 98.88 313 ILE A CA 1
ATOM 2236 C C . ILE A 1 313 ? -7.729 -14.725 -4.416 1.00 98.88 313 ILE A C 1
ATOM 2238 O O . ILE A 1 313 ? -8.377 -15.143 -3.450 1.00 98.88 313 ILE A O 1
ATOM 2242 N N . ASP A 1 314 ? -7.171 -15.527 -5.321 1.00 98.44 314 ASP A N 1
ATOM 2243 C CA . ASP A 1 314 ? -7.239 -16.992 -5.271 1.00 98.44 314 ASP A CA 1
ATOM 2244 C C . ASP A 1 314 ? -6.463 -17.580 -4.078 1.00 98.44 314 ASP A C 1
ATOM 2246 O O . ASP A 1 314 ? -5.709 -16.875 -3.412 1.00 98.44 314 ASP A O 1
ATOM 2250 N N . ASP A 1 315 ? -6.670 -18.861 -3.768 1.00 97.94 315 ASP A N 1
ATOM 2251 C CA . ASP A 1 315 ? -6.237 -19.508 -2.520 1.00 97.94 315 ASP A CA 1
ATOM 2252 C C . ASP A 1 315 ? -4.722 -19.487 -2.244 1.00 97.94 315 ASP A C 1
ATOM 2254 O O . ASP A 1 315 ? -4.316 -19.504 -1.077 1.00 97.94 315 ASP A O 1
ATOM 2258 N N . THR A 1 316 ? -3.890 -19.395 -3.279 1.00 97.94 316 THR A N 1
ATOM 2259 C CA . THR A 1 316 ? -2.432 -19.241 -3.165 1.00 97.94 316 THR A CA 1
ATOM 2260 C C . THR A 1 316 ? -1.932 -17.811 -3.364 1.00 97.94 316 THR A C 1
ATOM 2262 O O . THR A 1 316 ? -0.756 -17.551 -3.101 1.00 97.94 316 THR A O 1
ATOM 2265 N N . ALA A 1 317 ? -2.794 -16.886 -3.789 1.00 98.81 317 ALA A N 1
ATOM 2266 C CA . ALA A 1 317 ? -2.418 -15.519 -4.117 1.00 98.81 317 ALA A CA 1
ATOM 2267 C C . ALA A 1 317 ? -2.438 -14.595 -2.891 1.00 98.81 317 ALA A C 1
ATOM 2269 O O . ALA A 1 317 ? -3.120 -14.851 -1.891 1.00 98.81 317 ALA A O 1
ATOM 2270 N N . SER A 1 318 ? -1.697 -13.486 -2.966 1.00 98.81 318 SER A N 1
ATOM 2271 C CA . SER A 1 318 ? -1.567 -12.567 -1.839 1.00 98.81 318 SER A CA 1
ATOM 2272 C C . SER A 1 318 ? -1.479 -11.092 -2.224 1.00 98.81 318 SER A C 1
ATOM 2274 O O . SER A 1 318 ? -0.771 -10.695 -3.146 1.00 98.81 318 SER A O 1
ATOM 2276 N N . VAL A 1 319 ? -2.110 -10.254 -1.406 1.00 98.94 319 VAL A N 1
ATOM 2277 C CA . VAL A 1 319 ? -1.723 -8.850 -1.228 1.00 98.94 319 VAL A CA 1
ATOM 2278 C C . VAL A 1 319 ? -0.923 -8.775 0.071 1.00 98.94 319 VAL A C 1
ATOM 2280 O O . VAL A 1 319 ? -1.491 -8.952 1.147 1.00 98.94 319 VAL A O 1
ATOM 2283 N N . ASP A 1 320 ? 0.393 -8.563 -0.000 1.00 98.88 320 ASP A N 1
ATOM 2284 C CA . ASP A 1 320 ? 1.272 -8.613 1.179 1.00 98.88 320 ASP A CA 1
ATOM 2285 C C . ASP A 1 320 ? 2.146 -7.363 1.316 1.00 98.88 320 ASP A C 1
ATOM 2287 O O . ASP A 1 320 ? 3.064 -7.108 0.533 1.00 98.88 320 ASP A O 1
ATOM 2291 N N . VAL A 1 321 ? 1.889 -6.606 2.377 1.00 98.88 321 VAL A N 1
ATOM 2292 C CA . VAL A 1 321 ? 2.679 -5.456 2.828 1.00 98.88 321 VAL A CA 1
ATOM 2293 C C . VAL A 1 321 ? 3.237 -5.670 4.242 1.00 98.88 321 VAL A C 1
ATOM 2295 O O . VAL A 1 321 ? 3.480 -4.722 4.997 1.00 98.88 321 VAL A O 1
ATOM 2298 N N . THR A 1 322 ? 3.478 -6.923 4.624 1.00 98.81 322 THR A N 1
ATOM 2299 C CA . THR A 1 322 ? 4.103 -7.294 5.897 1.00 98.81 322 THR A CA 1
ATOM 2300 C C . THR A 1 322 ? 5.486 -6.659 6.027 1.00 98.81 322 THR A C 1
ATOM 2302 O O . THR A 1 322 ? 6.349 -6.793 5.158 1.00 98.81 322 THR A O 1
ATOM 2305 N N . GLY A 1 323 ? 5.718 -5.942 7.129 1.00 98.00 323 GLY A N 1
ATOM 2306 C CA . GLY A 1 323 ? 6.987 -5.253 7.379 1.00 98.00 323 GLY A CA 1
ATOM 2307 C C . GLY A 1 323 ? 7.297 -4.084 6.427 1.00 98.00 323 GLY A C 1
ATOM 2308 O O . GLY A 1 323 ? 8.445 -3.634 6.400 1.00 98.00 323 GLY A O 1
ATOM 2309 N N . LYS A 1 324 ? 6.327 -3.607 5.631 1.00 97.94 324 LYS A N 1
ATOM 2310 C CA . LYS A 1 324 ? 6.505 -2.496 4.672 1.00 97.94 324 LYS A CA 1
ATOM 2311 C C . LYS A 1 324 ? 6.161 -1.113 5.235 1.00 97.94 324 LYS A C 1
ATOM 2313 O O . LYS A 1 324 ? 6.335 -0.120 4.537 1.00 97.94 324 LYS A O 1
ATOM 2318 N N . GLY A 1 325 ? 5.702 -1.050 6.481 1.00 96.81 325 GLY A N 1
ATOM 2319 C CA . GLY A 1 325 ? 5.467 0.177 7.237 1.00 96.81 325 GLY A CA 1
ATOM 2320 C C . GLY A 1 325 ? 6.748 0.778 7.811 1.00 96.81 325 GLY A C 1
ATOM 2321 O O . GLY A 1 325 ? 7.855 0.430 7.396 1.00 96.81 325 GLY A O 1
ATOM 2322 N N . TRP A 1 326 ? 6.611 1.677 8.788 1.00 95.44 326 TRP A N 1
ATOM 2323 C CA . TRP A 1 326 ? 7.740 2.438 9.321 1.00 95.44 326 TRP A CA 1
ATOM 2324 C C . TRP A 1 326 ? 8.862 1.527 9.845 1.00 95.44 326 TRP A C 1
ATOM 2326 O O . TRP A 1 326 ? 8.593 0.563 10.573 1.00 95.44 326 TRP A O 1
ATOM 2336 N N . PRO A 1 327 ? 10.133 1.810 9.517 1.00 94.12 327 PRO A N 1
ATOM 2337 C CA . PRO A 1 327 ? 11.237 0.942 9.883 1.00 94.12 327 PRO A CA 1
ATOM 2338 C C . PRO A 1 327 ? 11.506 0.934 11.390 1.00 94.12 327 PRO A C 1
ATOM 2340 O O . PRO A 1 327 ? 11.413 1.944 12.092 1.00 94.12 327 PRO A O 1
ATOM 2343 N N . GLY A 1 328 ? 11.895 -0.246 11.876 1.00 92.75 328 GLY A N 1
ATOM 2344 C CA . GLY A 1 328 ? 12.402 -0.445 13.231 1.00 92.75 328 GLY A CA 1
ATOM 2345 C C . GLY A 1 328 ? 13.788 0.161 13.453 1.00 92.75 328 GLY A C 1
ATOM 2346 O O . GLY A 1 328 ? 14.531 0.456 12.514 1.00 92.75 328 GLY A O 1
ATOM 2347 N N . GLN A 1 329 ? 14.162 0.297 14.725 1.00 88.81 329 GLN A N 1
ATOM 2348 C CA . GLN A 1 329 ? 15.425 0.914 15.132 1.00 88.81 329 GLN A CA 1
ATOM 2349 C C . GLN A 1 329 ? 16.635 0.099 14.634 1.00 88.81 329 GLN A C 1
ATOM 2351 O O . GLN A 1 329 ? 16.719 -1.114 14.880 1.00 88.81 329 GLN A O 1
ATOM 2356 N N . ARG A 1 330 ? 17.593 0.765 13.969 1.00 85.06 330 ARG A N 1
ATOM 2357 C CA . ARG A 1 330 ? 18.819 0.158 13.403 1.00 85.06 330 ARG A CA 1
ATOM 2358 C C . ARG A 1 330 ? 20.073 0.523 14.221 1.00 85.06 330 ARG A C 1
ATOM 2360 O O . ARG A 1 330 ? 20.056 1.419 15.062 1.00 85.06 330 ARG A O 1
ATOM 2367 N N . TYR A 1 331 ? 21.184 -0.197 14.012 1.00 69.62 331 TYR A N 1
ATOM 2368 C CA . TYR A 1 331 ? 22.485 0.159 14.611 1.00 69.62 331 TYR A CA 1
ATOM 2369 C C . TYR A 1 331 ? 22.966 1.500 14.066 1.00 69.62 331 TYR A C 1
ATOM 2371 O O . TYR A 1 331 ? 22.910 1.621 12.852 1.00 69.62 331 TYR A O 1
ATOM 2379 N N . ASN A 1 332 ? 23.558 2.367 14.911 1.00 62.84 332 ASN A N 1
ATOM 2380 C CA . ASN A 1 332 ? 24.118 3.714 14.627 1.00 62.84 332 ASN A CA 1
ATOM 2381 C C . ASN A 1 332 ? 23.247 4.948 14.974 1.00 62.84 332 ASN A C 1
ATOM 2383 O O . ASN A 1 332 ? 23.566 6.043 14.519 1.00 62.84 332 ASN A O 1
ATOM 2387 N N . ASN A 1 333 ? 22.238 4.802 15.843 1.00 62.31 333 ASN A N 1
ATOM 2388 C CA . ASN A 1 333 ? 21.291 5.864 16.238 1.00 62.31 333 ASN A CA 1
ATOM 2389 C C . ASN A 1 333 ? 20.273 6.251 15.149 1.00 62.31 333 ASN A C 1
ATOM 2391 O O . ASN A 1 333 ? 19.717 7.343 15.200 1.00 62.31 333 ASN A O 1
ATOM 2395 N N . VAL A 1 334 ? 20.005 5.374 14.178 1.00 75.69 334 VAL A N 1
ATOM 2396 C CA . VAL A 1 334 ? 18.769 5.479 13.391 1.00 75.69 334 VAL A CA 1
ATOM 2397 C C . VAL A 1 334 ? 17.639 4.962 14.264 1.00 75.69 334 VAL A C 1
ATOM 2399 O O . VAL A 1 334 ? 17.520 3.753 14.491 1.00 75.69 334 VAL A O 1
ATOM 2402 N N . ASP A 1 335 ? 16.867 5.899 14.798 1.00 83.75 335 ASP A N 1
ATOM 2403 C CA . ASP A 1 335 ? 15.696 5.615 15.609 1.00 83.75 335 ASP A CA 1
ATOM 2404 C C . ASP A 1 335 ? 14.638 4.850 14.811 1.00 83.75 335 ASP A C 1
ATOM 2406 O O . ASP A 1 335 ? 14.583 4.913 13.581 1.00 83.75 335 ASP A O 1
ATOM 2410 N N . ALA A 1 336 ? 13.803 4.097 15.530 1.00 88.06 336 ALA A N 1
ATOM 2411 C CA . ALA A 1 336 ? 12.570 3.610 14.936 1.00 88.06 336 ALA A CA 1
ATOM 2412 C C . ALA A 1 336 ? 11.730 4.809 14.473 1.00 88.06 336 ALA A C 1
ATOM 2414 O O . ALA A 1 336 ? 11.865 5.917 15.000 1.00 88.06 336 ALA A O 1
ATOM 2415 N N . GLN A 1 337 ? 10.853 4.567 13.508 1.00 91.50 337 GLN A N 1
ATOM 2416 C CA . GLN A 1 337 ? 9.959 5.586 12.975 1.00 91.50 337 GLN A CA 1
ATOM 2417 C C . GLN A 1 337 ? 8.507 5.280 13.347 1.00 91.50 337 GLN A C 1
ATOM 2419 O O . GLN A 1 337 ? 8.128 4.121 13.564 1.00 91.50 337 GLN A O 1
ATOM 2424 N N . SER A 1 338 ? 7.708 6.335 13.468 1.00 91.12 338 SER A N 1
ATOM 2425 C CA . SER A 1 338 ? 6.303 6.267 13.856 1.00 91.12 338 SER A CA 1
ATOM 2426 C C . SER A 1 338 ? 5.510 7.435 13.273 1.00 91.12 338 SER A C 1
ATOM 2428 O O . SER A 1 338 ? 6.070 8.401 12.764 1.00 91.12 338 SER A O 1
ATOM 2430 N N . TRP A 1 339 ? 4.189 7.340 13.384 1.00 88.69 339 TRP A N 1
ATOM 2431 C CA . TRP A 1 339 ? 3.256 8.448 13.189 1.00 88.69 339 TRP A CA 1
ATOM 2432 C C . TRP A 1 339 ? 3.615 9.678 14.064 1.00 88.69 339 TRP A C 1
ATOM 2434 O O . TRP A 1 339 ? 4.121 9.475 15.180 1.00 88.69 339 TRP A O 1
ATOM 2444 N N . PRO A 1 340 ? 3.332 10.925 13.622 1.00 82.50 340 PRO A N 1
ATOM 2445 C CA . PRO A 1 340 ? 2.644 11.318 12.374 1.00 82.50 340 PRO A CA 1
ATOM 2446 C C . PRO A 1 340 ? 3.514 11.380 11.124 1.00 82.50 340 PRO A C 1
ATOM 2448 O O . PRO A 1 340 ? 3.029 11.179 10.016 1.00 82.50 340 PRO A O 1
ATOM 2451 N N . ASP A 1 341 ? 4.798 11.647 11.294 1.00 81.69 341 ASP A N 1
ATOM 2452 C CA . ASP A 1 341 ? 5.672 12.175 10.246 1.00 81.69 341 ASP A CA 1
ATOM 2453 C C . ASP A 1 341 ? 6.817 11.221 9.880 1.00 81.69 341 ASP A C 1
ATOM 2455 O O . ASP A 1 341 ? 7.760 11.604 9.190 1.00 81.69 341 ASP A O 1
ATOM 2459 N N . GLY A 1 342 ? 6.780 9.982 10.376 1.00 82.31 342 GLY A N 1
ATOM 2460 C CA . GLY A 1 342 ? 7.893 9.050 10.237 1.00 82.31 342 GLY A CA 1
ATOM 2461 C C . GLY A 1 342 ? 9.109 9.464 11.071 1.00 82.31 342 GLY A C 1
ATOM 2462 O O . GLY A 1 342 ? 10.227 9.043 10.771 1.00 82.31 342 GLY A O 1
ATOM 2463 N N . SER A 1 343 ? 8.941 10.284 12.112 1.00 85.31 343 SER A N 1
ATOM 2464 C CA . SER A 1 343 ? 10.010 10.623 13.056 1.00 85.31 343 SER A CA 1
ATOM 2465 C C . SER A 1 343 ? 10.082 9.648 14.236 1.00 85.31 343 SER A C 1
ATOM 2467 O O . SER A 1 343 ? 9.319 8.684 14.349 1.00 85.31 343 SER A O 1
ATOM 2469 N N . SER A 1 344 ? 11.029 9.901 15.142 1.00 85.31 344 SER A N 1
ATOM 2470 C CA . SER A 1 344 ? 11.232 9.110 16.355 1.00 85.31 344 SER A CA 1
ATOM 2471 C C . SER A 1 344 ? 10.400 9.559 17.559 1.00 85.31 344 SER A C 1
ATOM 2473 O O . SER A 1 344 ? 10.426 8.887 18.591 1.00 85.31 344 SER A O 1
ATOM 2475 N N . THR A 1 345 ? 9.624 10.644 17.433 1.00 80.06 345 THR A N 1
ATOM 2476 C CA . THR A 1 345 ? 8.884 11.294 18.535 1.00 80.06 345 THR A CA 1
ATOM 2477 C C . THR A 1 345 ? 7.952 10.335 19.283 1.00 80.06 345 THR A C 1
ATOM 2479 O O . THR A 1 345 ? 7.851 10.397 20.507 1.00 80.06 345 THR A O 1
ATOM 2482 N N . HIS A 1 346 ? 7.353 9.380 18.566 1.00 82.56 346 HIS A N 1
ATOM 2483 C CA . HIS A 1 346 ? 6.455 8.354 19.111 1.00 82.56 346 HIS A CA 1
ATOM 2484 C C . HIS A 1 346 ? 6.922 6.928 18.824 1.00 82.56 346 HIS A C 1
ATOM 2486 O O . HIS A 1 346 ? 6.149 5.975 18.914 1.00 82.56 346 HIS A O 1
ATOM 2492 N N . ALA A 1 347 ? 8.178 6.757 18.432 1.00 86.06 347 ALA A N 1
ATOM 2493 C CA . ALA A 1 347 ? 8.658 5.454 18.028 1.00 86.06 347 ALA A CA 1
ATOM 2494 C C . ALA A 1 347 ? 9.029 4.579 19.226 1.00 86.06 347 ALA A C 1
ATOM 2496 O O . ALA A 1 347 ? 9.437 5.053 20.290 1.00 86.06 347 ALA A O 1
ATOM 2497 N N . ALA A 1 348 ? 8.895 3.266 19.047 1.00 88.75 348 ALA A N 1
ATOM 2498 C CA . ALA A 1 348 ? 9.258 2.319 20.084 1.00 88.75 348 ALA A CA 1
ATOM 2499 C C . ALA A 1 348 ? 10.774 2.342 20.315 1.00 88.75 348 ALA A C 1
ATOM 2501 O O . ALA A 1 348 ? 11.567 2.122 19.398 1.00 88.75 348 ALA A O 1
ATOM 2502 N N . PHE A 1 349 ? 11.178 2.566 21.565 1.00 86.75 349 PHE A N 1
ATOM 2503 C CA . PHE A 1 349 ? 12.584 2.573 21.949 1.00 86.75 349 PHE A CA 1
ATOM 2504 C C . PHE A 1 349 ? 12.996 1.292 22.676 1.00 86.75 349 PHE A C 1
ATOM 2506 O O . PHE A 1 349 ? 12.266 0.757 23.523 1.00 86.75 349 PHE A O 1
ATOM 2513 N N . TYR A 1 350 ? 14.226 0.847 22.397 1.00 87.56 350 TYR A N 1
ATOM 2514 C CA . TYR A 1 350 ? 14.839 -0.338 23.001 1.00 87.56 350 TYR A CA 1
ATOM 2515 C C . TYR A 1 350 ? 13.914 -1.561 22.880 1.00 87.56 350 TYR A C 1
ATOM 2517 O O . TYR A 1 350 ? 13.174 -1.670 21.921 1.00 87.56 350 TYR A O 1
ATOM 2525 N N . ARG A 1 351 ? 13.912 -2.509 23.815 1.00 90.31 351 ARG A N 1
ATOM 2526 C CA . ARG A 1 351 ? 13.144 -3.773 23.752 1.00 90.31 351 ARG A CA 1
ATOM 2527 C C . ARG A 1 351 ? 11.607 -3.635 23.624 1.00 90.31 351 ARG A C 1
ATOM 2529 O O . ARG A 1 351 ? 10.912 -4.630 23.843 1.00 90.31 351 ARG A O 1
ATOM 2536 N N . SER A 1 352 ? 11.078 -2.449 23.350 1.00 92.44 352 SER A N 1
ATOM 2537 C CA . SER A 1 352 ? 9.661 -2.156 23.178 1.00 92.44 352 SER A CA 1
ATOM 2538 C C . SER A 1 352 ? 9.186 -2.465 21.755 1.00 92.44 352 SER A C 1
ATOM 2540 O O . SER A 1 352 ? 9.906 -2.207 20.789 1.00 92.44 352 SER A O 1
ATOM 2542 N N . GLY A 1 353 ? 7.992 -3.043 21.631 1.00 94.69 353 GLY A N 1
ATOM 2543 C CA . GLY A 1 353 ? 7.375 -3.355 20.337 1.00 94.69 353 GLY A CA 1
ATOM 2544 C C . GLY A 1 353 ? 6.761 -2.123 19.678 1.00 94.69 353 GLY A C 1
ATOM 2545 O O . GLY A 1 353 ? 6.413 -1.179 20.380 1.00 94.69 353 GLY A O 1
ATOM 2546 N N . GLY A 1 354 ? 6.621 -2.145 18.351 1.00 95.56 354 GLY A N 1
ATOM 2547 C CA . GLY A 1 354 ? 5.943 -1.084 17.598 1.00 95.56 354 GLY A CA 1
ATOM 2548 C C . GLY A 1 354 ? 4.436 -1.017 17.876 1.00 95.56 354 GLY A C 1
ATOM 2549 O O . GLY A 1 354 ? 3.870 -1.928 18.480 1.00 95.56 354 GLY A O 1
ATOM 2550 N N . CYS A 1 355 ? 3.781 0.050 17.432 1.00 94.50 355 CYS A N 1
ATOM 2551 C CA . CYS A 1 355 ? 2.369 0.352 17.664 1.00 94.50 355 CYS A CA 1
ATOM 2552 C C . CYS A 1 355 ? 1.636 0.671 16.351 1.00 94.50 355 CYS A C 1
ATOM 2554 O O . CYS A 1 355 ? 2.274 1.066 15.380 1.00 94.50 355 CYS A O 1
ATOM 2556 N N . ASN A 1 356 ? 0.311 0.506 16.353 1.00 93.44 356 ASN A N 1
ATOM 2557 C CA . ASN A 1 356 ? -0.676 1.114 15.442 1.00 93.44 356 ASN A CA 1
ATOM 2558 C C . ASN A 1 356 ? -2.037 0.537 15.829 1.00 93.44 356 ASN A C 1
ATOM 2560 O O . ASN A 1 356 ? -2.222 -0.660 15.708 1.00 93.44 356 ASN A O 1
ATOM 2564 N N . GLY A 1 357 ? -2.968 1.332 16.345 1.00 91.69 357 GLY A N 1
ATOM 2565 C CA . GLY A 1 357 ? -4.192 0.831 16.975 1.00 91.69 357 GLY A CA 1
ATOM 2566 C C . GLY A 1 357 ? -3.987 0.088 18.300 1.00 91.69 357 GLY A C 1
ATOM 2567 O O . GLY A 1 357 ? -4.439 0.551 19.350 1.00 91.69 357 GLY A O 1
ATOM 2568 N N . GLY A 1 358 ? -3.272 -1.028 18.282 1.00 94.12 358 GLY A N 1
ATOM 2569 C CA . GLY A 1 358 ? -2.736 -1.693 19.459 1.00 94.12 358 GLY A CA 1
ATOM 2570 C C . GLY A 1 358 ? -1.390 -1.107 19.868 1.00 94.12 358 GLY A C 1
ATOM 2571 O O . GLY A 1 358 ? -0.572 -0.693 19.043 1.00 94.12 358 GLY A O 1
ATOM 2572 N N . VAL A 1 359 ? -1.134 -1.108 21.171 1.00 93.81 359 VAL A N 1
ATOM 2573 C CA . VAL A 1 359 ? 0.149 -0.719 21.758 1.00 93.81 359 VAL A CA 1
ATOM 2574 C C . VAL A 1 359 ? 1.072 -1.936 21.872 1.00 93.81 359 VAL A C 1
ATOM 2576 O O . VAL A 1 359 ? 0.674 -2.971 22.421 1.00 93.81 359 VAL A O 1
ATOM 2579 N N . GLY A 1 360 ? 2.303 -1.816 21.371 1.00 94.56 360 GLY A N 1
ATOM 2580 C CA . GLY A 1 360 ? 3.355 -2.819 21.538 1.00 94.56 360 GLY A CA 1
ATOM 2581 C C . GLY A 1 360 ? 3.879 -2.897 22.967 1.00 94.56 360 GLY A C 1
ATOM 2582 O O . GLY A 1 360 ? 3.744 -1.962 23.752 1.00 94.56 360 GLY A O 1
ATOM 2583 N N . PHE A 1 361 ? 4.493 -4.027 23.323 1.00 94.19 361 PHE A N 1
ATOM 2584 C CA . PHE A 1 361 ? 5.039 -4.230 24.666 1.00 94.19 361 PHE A CA 1
ATOM 2585 C C . PHE A 1 361 ? 5.955 -3.082 25.080 1.00 94.19 361 PHE A C 1
ATOM 2587 O O . PHE A 1 361 ? 6.874 -2.733 24.338 1.00 94.19 361 PHE A O 1
ATOM 2594 N N . ARG A 1 362 ? 5.776 -2.570 26.298 1.00 89.69 362 ARG A N 1
ATOM 2595 C CA . ARG A 1 362 ? 6.626 -1.519 26.851 1.00 89.69 362 ARG A CA 1
ATOM 2596 C C . ARG A 1 362 ? 7.712 -2.108 27.739 1.00 89.69 362 ARG A C 1
ATOM 2598 O O . ARG A 1 362 ? 7.443 -2.781 28.737 1.00 89.69 362 ARG A O 1
ATOM 2605 N N . TYR A 1 363 ? 8.971 -1.832 27.406 1.00 86.94 363 TYR A N 1
ATOM 2606 C CA . TYR A 1 363 ? 10.068 -2.143 28.316 1.00 86.94 363 TYR A CA 1
ATOM 2607 C C . TYR A 1 363 ? 10.125 -1.116 29.454 1.00 86.94 363 TYR A C 1
ATOM 2609 O O . TYR A 1 363 ? 10.051 0.087 29.221 1.00 86.94 363 TYR A O 1
ATOM 2617 N N . ASN A 1 364 ? 10.288 -1.595 30.690 1.00 75.12 364 ASN A N 1
ATOM 2618 C CA . ASN A 1 364 ? 10.345 -0.759 31.891 1.00 75.12 364 ASN A CA 1
ATOM 2619 C C . ASN A 1 364 ? 11.686 -0.012 31.995 1.00 75.12 364 ASN A C 1
ATOM 2621 O O . ASN A 1 364 ? 12.545 -0.363 32.805 1.00 75.12 364 ASN A O 1
ATOM 2625 N N . ASP A 1 365 ? 11.856 1.014 31.172 1.00 68.19 365 ASP A N 1
ATOM 2626 C CA . ASP A 1 365 ? 12.923 2.002 31.260 1.00 68.19 365 ASP A CA 1
ATOM 2627 C C . ASP A 1 365 ? 12.284 3.391 31.331 1.00 68.19 365 ASP A C 1
ATOM 2629 O O . ASP A 1 365 ? 11.486 3.764 30.474 1.00 68.19 365 ASP A O 1
ATOM 2633 N N . ALA A 1 366 ? 12.617 4.157 32.372 1.00 57.28 366 ALA A N 1
ATOM 2634 C CA . ALA A 1 366 ? 12.076 5.499 32.584 1.00 57.28 366 ALA A CA 1
ATOM 2635 C C . ALA A 1 366 ? 12.477 6.495 31.479 1.00 57.28 366 ALA A C 1
ATOM 2637 O O . ALA A 1 366 ? 11.891 7.570 31.396 1.00 57.28 366 ALA A O 1
ATOM 2638 N N . SER A 1 367 ? 13.472 6.144 30.659 1.00 56.31 367 SER A N 1
ATOM 2639 C CA . SER A 1 367 ? 13.936 6.924 29.510 1.00 56.31 367 SER A CA 1
ATOM 2640 C C . SER A 1 367 ? 13.375 6.459 28.160 1.00 56.31 367 SER A C 1
ATOM 2642 O O . SER A 1 367 ? 13.610 7.129 27.158 1.00 56.31 367 SER A O 1
ATOM 2644 N N . ALA A 1 368 ? 12.638 5.341 28.104 1.00 56.62 368 ALA A N 1
ATOM 2645 C CA . ALA A 1 368 ? 12.094 4.828 26.849 1.00 56.62 368 ALA A CA 1
ATOM 2646 C C . ALA A 1 368 ? 10.839 5.604 26.422 1.00 56.62 368 ALA A C 1
ATOM 2648 O O . ALA A 1 368 ? 9.852 5.670 27.161 1.00 56.62 368 ALA A O 1
ATOM 2649 N N . VAL A 1 369 ? 10.874 6.149 25.202 1.00 60.41 369 VAL A N 1
ATOM 2650 C CA . VAL A 1 369 ? 9.696 6.702 24.526 1.00 60.41 369 VAL A CA 1
ATOM 2651 C C . VAL A 1 369 ? 8.660 5.589 24.372 1.00 60.41 369 VAL A C 1
ATOM 2653 O O . VAL A 1 369 ? 8.969 4.470 23.949 1.00 60.41 369 VAL A O 1
ATOM 2656 N N . ARG A 1 370 ? 7.428 5.892 24.784 1.00 68.12 370 ARG A N 1
ATOM 2657 C CA . ARG A 1 370 ? 6.284 5.000 24.620 1.00 68.12 370 ARG A CA 1
ATOM 2658 C C . ARG A 1 370 ? 5.784 5.185 23.201 1.00 68.12 370 ARG A C 1
ATOM 2660 O O . ARG A 1 370 ? 5.401 6.302 22.863 1.00 68.12 370 ARG A O 1
ATOM 2667 N N . CYS A 1 371 ? 5.719 4.109 22.419 1.00 82.56 371 CYS A N 1
ATOM 2668 C CA . CYS A 1 371 ? 4.868 4.194 21.247 1.00 82.56 371 CYS A CA 1
ATOM 2669 C C . CYS A 1 371 ? 3.416 4.350 21.707 1.00 82.56 371 CYS A C 1
ATOM 2671 O O . CYS A 1 371 ? 2.976 3.731 22.689 1.00 82.56 371 CYS A O 1
ATOM 2673 N N . ILE A 1 372 ? 2.720 5.275 21.059 1.00 82.38 372 ILE A N 1
ATOM 2674 C CA . ILE A 1 372 ? 1.309 5.551 21.300 1.00 82.38 372 ILE A CA 1
ATOM 2675 C C . ILE A 1 372 ? 0.484 4.721 20.323 1.00 82.38 372 ILE A C 1
ATOM 2677 O O . ILE A 1 372 ? 0.948 4.391 19.231 1.00 82.38 372 ILE A O 1
ATOM 2681 N N . SER A 1 373 ? -0.735 4.358 20.723 1.00 87.00 373 SER A N 1
ATOM 2682 C CA . SER A 1 373 ? -1.727 3.981 19.716 1.00 87.00 373 SER A CA 1
ATOM 2683 C C . SER A 1 373 ? -1.954 5.199 18.823 1.00 87.00 373 SER A C 1
ATOM 2685 O O . SER A 1 373 ? -1.846 6.320 19.298 1.00 87.00 373 SER A O 1
ATOM 2687 N N . TYR A 1 374 ? -2.207 4.996 17.542 1.00 87.25 374 TYR A N 1
ATOM 2688 C CA . TYR A 1 374 ? -2.547 6.068 16.617 1.00 87.25 374 TYR A CA 1
ATOM 2689 C C . TYR A 1 374 ? -3.430 5.515 15.508 1.00 87.25 374 TYR A C 1
ATOM 2691 O O . TYR A 1 374 ? -3.623 4.297 15.398 1.00 87.25 374 TYR A O 1
ATOM 2699 N N . GLY A 1 375 ? -3.983 6.433 14.718 1.00 80.06 375 GLY A N 1
ATOM 2700 C CA . GLY A 1 375 ? -4.983 6.123 13.711 1.00 80.06 375 GLY A CA 1
ATOM 2701 C C . GLY A 1 375 ? -6.341 5.804 14.334 1.00 80.06 375 GLY A C 1
ATOM 2702 O O . GLY A 1 375 ? -6.453 5.227 15.425 1.00 80.06 375 GLY A O 1
ATOM 2703 N N . ARG A 1 376 ? -7.400 6.176 13.618 1.00 86.12 376 ARG A N 1
ATOM 2704 C CA . ARG A 1 376 ? -8.767 5.873 14.028 1.00 86.12 376 ARG A CA 1
ATOM 2705 C C . ARG A 1 376 ? -9.095 4.404 13.763 1.00 86.12 376 ARG A C 1
ATOM 2707 O O . ARG A 1 376 ? -8.601 3.806 12.811 1.00 86.12 376 ARG A O 1
ATOM 2714 N N . PHE A 1 377 ? -9.948 3.818 14.602 1.00 91.94 377 PHE A N 1
ATOM 2715 C CA . PHE A 1 377 ? -10.366 2.420 14.436 1.00 91.94 377 PHE A CA 1
ATOM 2716 C C . PHE A 1 377 ? -11.230 2.187 13.190 1.00 91.94 377 PHE A C 1
ATOM 2718 O O . PHE A 1 377 ? -11.315 1.059 12.720 1.00 91.94 377 PHE A O 1
ATOM 2725 N N . ASP A 1 378 ? -11.854 3.240 12.673 1.00 92.00 378 ASP A N 1
ATOM 2726 C CA . ASP A 1 378 ? -12.766 3.250 11.530 1.00 92.00 378 ASP A CA 1
ATOM 2727 C C . ASP A 1 378 ? -12.186 3.986 10.307 1.00 92.00 378 ASP A C 1
ATOM 2729 O O . ASP A 1 378 ? -12.861 4.115 9.291 1.00 92.00 378 ASP A O 1
ATOM 2733 N N . ARG A 1 379 ? -10.929 4.449 10.385 1.00 90.00 379 ARG A N 1
ATOM 2734 C CA . ARG A 1 379 ? -10.194 5.046 9.263 1.00 90.00 379 ARG A CA 1
ATOM 2735 C C . ARG A 1 379 ? -8.710 4.642 9.320 1.00 90.00 379 ARG A C 1
ATOM 2737 O O . ARG A 1 379 ? -7.908 5.329 9.965 1.00 90.00 379 ARG A O 1
ATOM 2744 N N . PRO A 1 380 ? -8.349 3.494 8.721 1.00 93.31 380 PRO A N 1
ATOM 2745 C CA . PRO A 1 380 ? -7.053 2.861 8.904 1.00 93.31 380 PRO A CA 1
ATOM 2746 C C . PRO A 1 380 ? -6.068 3.370 7.832 1.00 93.31 380 PRO A C 1
ATOM 2748 O O . PRO A 1 380 ? -5.749 2.673 6.877 1.00 93.31 380 PRO A O 1
ATOM 2751 N N . ASP A 1 381 ? -5.596 4.610 7.977 1.00 92.00 381 ASP A N 1
ATOM 2752 C CA . ASP A 1 381 ? -4.779 5.274 6.939 1.00 92.00 381 ASP A CA 1
ATOM 2753 C C . ASP A 1 381 ? -3.262 5.124 7.150 1.00 92.00 381 ASP A C 1
ATOM 2755 O O . ASP A 1 381 ? -2.466 5.478 6.282 1.00 92.00 381 ASP A O 1
ATOM 2759 N N . TRP A 1 382 ? -2.841 4.633 8.318 1.00 94.25 382 TRP A N 1
ATOM 2760 C CA . TRP A 1 382 ? -1.445 4.720 8.748 1.00 94.25 382 TRP A CA 1
ATOM 2761 C C . TRP A 1 382 ? -0.761 3.357 8.821 1.00 94.25 382 TRP A C 1
ATOM 2763 O O . TRP A 1 382 ? -1.373 2.391 9.287 1.00 94.25 382 TRP A O 1
ATOM 2773 N N . PRO A 1 383 ? 0.520 3.258 8.427 1.00 96.88 383 PRO A N 1
ATOM 2774 C CA . PRO A 1 383 ? 1.288 2.037 8.597 1.00 96.88 383 PRO A CA 1
ATOM 2775 C C . PRO A 1 383 ? 1.636 1.804 10.073 1.00 96.88 383 PRO A C 1
ATOM 2777 O O . PRO A 1 383 ? 1.614 2.716 10.907 1.00 96.88 383 PRO A O 1
ATOM 2780 N N . GLY A 1 384 ? 2.036 0.576 10.387 1.00 96.94 384 GLY A N 1
ATOM 2781 C CA . GLY A 1 384 ? 2.607 0.205 11.676 1.00 96.94 384 GLY A CA 1
ATOM 2782 C C . GLY A 1 384 ? 3.925 0.919 11.965 1.00 96.94 384 GLY A C 1
ATOM 2783 O O . GLY A 1 384 ? 4.705 1.194 11.051 1.00 96.94 384 GLY A O 1
ATOM 2784 N N . SER A 1 385 ? 4.204 1.176 13.242 1.00 95.75 385 SER A N 1
ATOM 2785 C CA . SER A 1 385 ? 5.468 1.768 13.676 1.00 95.75 385 SER A CA 1
ATOM 2786 C C . SER A 1 385 ? 6.573 0.716 13.750 1.00 95.75 385 SER A C 1
ATOM 2788 O O . SER A 1 385 ? 6.326 -0.478 13.971 1.00 95.75 385 SER A O 1
ATOM 2790 N N . GLY A 1 386 ? 7.819 1.173 13.676 1.00 95.00 386 GLY A N 1
ATOM 2791 C CA . GLY A 1 386 ? 8.977 0.337 13.947 1.00 95.00 386 GLY A CA 1
ATOM 2792 C C . GLY A 1 386 ? 9.057 -0.100 15.414 1.00 95.00 386 GLY A C 1
ATOM 2793 O O . GLY A 1 386 ? 8.715 0.664 16.321 1.00 95.00 386 GLY A O 1
ATOM 2794 N N . GLY A 1 387 ? 9.530 -1.324 15.653 1.00 94.25 387 GLY A N 1
ATOM 2795 C CA . GLY A 1 387 ? 9.954 -1.811 16.966 1.00 94.25 387 GLY A CA 1
ATOM 2796 C C . GLY A 1 387 ? 11.367 -1.337 17.318 1.00 94.25 387 GLY A C 1
ATOM 2797 O O . GLY A 1 387 ? 12.151 -0.957 16.442 1.00 94.25 387 GLY A O 1
ATOM 2798 N N . GLY A 1 388 ? 11.735 -1.390 18.596 1.00 91.50 388 GLY A N 1
ATOM 2799 C CA . GLY A 1 388 ? 13.072 -0.989 19.027 1.00 91.50 388 GLY A CA 1
ATOM 2800 C C . GLY A 1 388 ? 14.111 -2.127 19.042 1.00 91.50 388 GLY A C 1
ATOM 2801 O O . GLY A 1 388 ? 13.816 -3.327 18.964 1.00 91.50 388 GLY A O 1
ATOM 2802 N N . TRP A 1 389 ? 15.382 -1.730 19.116 1.00 89.69 389 TRP A N 1
ATOM 2803 C CA . TRP A 1 389 ? 16.548 -2.623 19.130 1.00 89.69 389 TRP A CA 1
ATOM 2804 C C . TRP A 1 389 ? 16.787 -3.285 20.492 1.00 89.69 389 TRP A C 1
ATOM 2806 O O . TRP A 1 389 ? 16.299 -2.874 21.545 1.00 89.69 389 TRP A O 1
ATOM 2816 N N . TYR A 1 390 ? 17.659 -4.285 20.485 1.00 87.75 390 TYR A N 1
ATOM 2817 C CA . TYR A 1 390 ? 18.221 -4.898 21.680 1.00 87.75 390 TYR A CA 1
ATOM 2818 C C . TYR A 1 390 ? 19.731 -5.086 21.523 1.00 87.75 390 TYR A C 1
ATOM 2820 O O . TYR A 1 390 ? 20.198 -5.432 20.443 1.00 87.75 390 TYR A O 1
ATOM 2828 N N . THR A 1 391 ? 20.502 -4.928 22.604 1.00 86.81 391 THR A N 1
ATOM 2829 C CA . THR A 1 391 ? 21.906 -5.370 22.643 1.00 86.81 391 THR A CA 1
ATOM 2830 C C . THR A 1 391 ? 22.170 -6.313 23.795 1.00 86.81 391 THR A C 1
ATOM 2832 O O . THR A 1 391 ? 21.766 -6.065 24.934 1.00 86.81 391 THR A O 1
ATOM 2835 N N . ASN A 1 392 ? 22.854 -7.411 23.474 1.00 84.31 392 ASN A N 1
ATOM 2836 C CA . ASN A 1 392 ? 23.234 -8.428 24.443 1.00 84.31 392 ASN A CA 1
ATOM 2837 C C . ASN A 1 392 ? 24.547 -8.078 25.170 1.00 84.31 392 ASN A C 1
ATOM 2839 O O . ASN A 1 392 ? 25.245 -7.120 24.839 1.00 84.31 392 ASN A O 1
ATOM 2843 N N . SER A 1 393 ? 24.913 -8.901 26.156 1.00 82.06 393 SER A N 1
ATOM 2844 C CA . SER A 1 393 ? 26.144 -8.738 26.946 1.00 82.06 393 SER A CA 1
ATOM 2845 C C . SER A 1 393 ? 27.437 -8.824 26.130 1.00 82.06 393 SER A C 1
ATOM 2847 O O . SER A 1 393 ? 28.481 -8.392 26.606 1.00 82.06 393 SER A O 1
ATOM 2849 N N . ASN A 1 394 ? 27.376 -9.380 24.918 1.00 83.81 394 ASN A N 1
ATOM 2850 C CA . ASN A 1 394 ? 28.507 -9.524 24.006 1.00 83.81 394 ASN A CA 1
ATOM 2851 C C . ASN A 1 394 ? 28.559 -8.379 22.983 1.00 83.81 394 ASN A C 1
ATOM 2853 O O . ASN A 1 394 ? 29.231 -8.509 21.963 1.00 83.81 394 ASN A O 1
ATOM 2857 N N . THR A 1 395 ? 27.846 -7.273 23.229 1.00 80.88 395 THR A N 1
ATOM 2858 C CA . THR A 1 395 ? 27.790 -6.080 22.363 1.00 80.88 395 THR A CA 1
ATOM 2859 C C . THR A 1 395 ? 27.224 -6.330 20.960 1.00 80.88 395 THR A C 1
ATOM 2861 O O . THR A 1 395 ? 27.446 -5.536 20.054 1.00 80.88 395 THR A O 1
ATOM 2864 N N . VAL A 1 396 ? 26.459 -7.413 20.774 1.00 84.31 396 VAL A N 1
ATOM 2865 C CA . VAL A 1 396 ? 25.739 -7.674 19.519 1.00 84.31 396 VAL A CA 1
ATOM 2866 C C . VAL A 1 396 ? 24.396 -6.958 19.556 1.00 84.31 396 VAL A C 1
ATOM 2868 O O . VAL A 1 396 ? 23.604 -7.188 20.475 1.00 84.31 396 VAL A O 1
ATOM 2871 N N . THR A 1 397 ? 24.150 -6.128 18.543 1.00 86.56 397 THR A N 1
ATOM 2872 C CA . THR A 1 397 ? 22.913 -5.366 18.361 1.00 86.56 397 THR A CA 1
ATOM 2873 C C . THR A 1 397 ? 21.968 -6.070 17.396 1.00 86.56 397 THR A C 1
ATOM 2875 O O . THR A 1 397 ? 22.361 -6.476 16.306 1.00 86.56 397 THR A O 1
ATOM 2878 N N . TYR A 1 398 ? 20.713 -6.193 17.812 1.00 90.56 398 TYR A N 1
ATOM 2879 C CA . TYR A 1 398 ? 19.612 -6.785 17.068 1.00 90.56 398 TYR A CA 1
ATOM 2880 C C . TYR A 1 398 ? 18.577 -5.700 16.787 1.00 90.56 398 TYR A C 1
ATOM 2882 O O . TYR A 1 398 ? 18.127 -5.034 17.720 1.00 90.56 398 TYR A O 1
ATOM 2890 N N . PHE A 1 399 ? 18.220 -5.521 15.518 1.00 92.38 399 PHE A N 1
ATOM 2891 C CA . PHE A 1 399 ? 17.306 -4.463 15.078 1.00 92.38 399 PHE A CA 1
ATOM 2892 C C . PHE A 1 399 ? 15.859 -4.807 15.387 1.00 92.38 399 PHE A C 1
ATOM 2894 O O . PHE A 1 399 ? 15.489 -5.986 15.423 1.00 92.38 399 PHE A O 1
ATOM 2901 N N . GLY A 1 400 ? 15.061 -3.767 15.603 1.00 93.81 400 GLY A N 1
ATOM 2902 C CA . GLY A 1 400 ? 13.618 -3.913 15.698 1.00 93.81 400 GLY A CA 1
ATOM 2903 C C . GLY A 1 400 ? 12.994 -4.216 14.338 1.00 93.81 400 GLY A C 1
ATOM 2904 O O . GLY A 1 400 ? 13.608 -3.985 13.293 1.00 93.81 400 GLY A O 1
ATOM 2905 N N . GLY A 1 401 ? 11.801 -4.797 14.362 1.00 95.81 401 GLY A N 1
ATOM 2906 C CA . GLY A 1 401 ? 11.003 -5.051 13.169 1.00 95.81 401 GLY A CA 1
ATOM 2907 C C . GLY A 1 401 ? 10.374 -3.787 12.620 1.00 95.81 401 GLY A C 1
ATOM 2908 O O . GLY A 1 401 ? 9.974 -2.914 13.387 1.00 95.81 401 GLY A O 1
ATOM 2909 N N . SER A 1 402 ? 10.299 -3.695 11.299 1.00 96.62 402 SER A N 1
ATOM 2910 C CA . SER A 1 402 ? 9.497 -2.673 10.622 1.00 96.62 402 SER A CA 1
ATOM 2911 C C . SER A 1 402 ? 8.007 -2.949 10.831 1.00 96.62 402 SER A C 1
ATOM 2913 O O . SER A 1 402 ? 7.603 -4.105 10.977 1.00 96.62 402 SER A O 1
ATOM 2915 N N . GLY A 1 403 ? 7.184 -1.907 10.884 1.00 97.56 403 GLY A N 1
ATOM 2916 C CA . GLY A 1 403 ? 5.736 -2.067 10.990 1.00 97.56 403 GLY A CA 1
ATOM 2917 C C . GLY A 1 403 ? 5.102 -2.628 9.715 1.00 97.56 403 GLY A C 1
ATOM 2918 O O . GLY A 1 403 ? 5.753 -2.719 8.678 1.00 97.56 403 GLY A O 1
ATOM 2919 N N . GLY A 1 404 ? 3.835 -3.027 9.783 1.00 98.50 404 GLY A N 1
ATOM 2920 C CA . GLY A 1 404 ? 3.058 -3.431 8.609 1.00 98.50 404 GLY A CA 1
ATOM 2921 C C . GLY A 1 404 ? 2.678 -2.240 7.728 1.00 98.50 404 GLY A C 1
ATOM 2922 O O . GLY A 1 404 ? 2.542 -1.125 8.229 1.00 98.50 404 GLY A O 1
ATOM 2923 N N . GLY A 1 405 ? 2.537 -2.456 6.421 1.00 98.44 405 GLY A N 1
ATOM 2924 C CA . GLY A 1 405 ? 2.122 -1.422 5.469 1.00 98.44 405 GLY A CA 1
ATOM 2925 C C . GLY A 1 405 ? 0.621 -1.120 5.505 1.00 98.44 405 GLY A C 1
ATOM 2926 O O . GLY A 1 405 ? -0.072 -1.447 6.472 1.00 98.44 405 GLY A O 1
ATOM 2927 N N . VAL A 1 406 ? 0.125 -0.485 4.444 1.00 98.69 406 VAL A N 1
ATOM 2928 C CA . VAL A 1 406 ? -1.287 -0.107 4.297 1.00 98.69 406 VAL A CA 1
ATOM 2929 C C . VAL A 1 406 ? -1.871 -0.762 3.046 1.00 98.69 406 VAL A C 1
ATOM 2931 O O . VAL A 1 406 ? -1.254 -0.726 1.980 1.00 98.69 406 VAL A O 1
ATOM 2934 N N . VAL A 1 407 ? -3.057 -1.355 3.185 1.00 98.88 407 VAL A N 1
ATOM 2935 C CA . VAL A 1 407 ? -3.859 -1.899 2.082 1.00 98.88 407 VAL A CA 1
ATOM 2936 C C . VAL A 1 407 ? -5.232 -1.239 2.093 1.00 98.88 407 VAL A C 1
ATOM 2938 O O . VAL A 1 407 ? -5.927 -1.260 3.110 1.00 98.88 407 VAL A O 1
ATOM 2941 N N . ARG A 1 408 ? -5.649 -0.701 0.951 1.00 98.81 408 ARG A N 1
ATOM 2942 C CA . ARG A 1 408 ? -7.002 -0.221 0.691 1.00 98.81 408 ARG A CA 1
ATOM 2943 C C . ARG A 1 408 ? -7.534 -0.898 -0.564 1.00 98.81 408 ARG A C 1
ATOM 2945 O O . ARG A 1 408 ? -6.879 -0.900 -1.599 1.00 98.81 408 ARG A O 1
ATOM 2952 N N . VAL A 1 409 ? -8.728 -1.465 -0.458 1.00 98.88 409 VAL A N 1
ATOM 2953 C CA . VAL A 1 409 ? -9.452 -2.044 -1.588 1.00 98.88 409 VAL A CA 1
ATOM 2954 C C . VAL A 1 409 ? -10.861 -1.470 -1.595 1.00 98.88 409 VAL A C 1
ATOM 2956 O O . VAL A 1 409 ? -11.618 -1.675 -0.647 1.00 98.88 409 VAL A O 1
ATOM 2959 N N . ASP A 1 410 ? -11.187 -0.746 -2.658 1.00 98.75 410 ASP A N 1
ATOM 2960 C CA . ASP A 1 410 ? -12.492 -0.152 -2.935 1.00 98.75 410 ASP A CA 1
ATOM 2961 C C . ASP A 1 410 ? -13.063 -0.815 -4.195 1.00 98.75 410 ASP A C 1
ATOM 2963 O O . ASP A 1 410 ? -12.607 -0.568 -5.316 1.00 98.75 410 ASP A O 1
ATOM 2967 N N . ALA A 1 411 ? -14.023 -1.721 -4.008 1.00 98.81 411 ALA A N 1
ATOM 2968 C CA . ALA A 1 411 ? -14.657 -2.432 -5.107 1.00 98.81 411 ALA A CA 1
ATOM 2969 C C . ALA A 1 411 ? -16.130 -2.051 -5.223 1.00 98.81 411 ALA A C 1
ATOM 2971 O O . ALA A 1 411 ? -16.940 -2.283 -4.323 1.00 98.81 411 ALA A O 1
ATOM 2972 N N . SER A 1 412 ? -16.519 -1.553 -6.395 1.00 98.69 412 SER A N 1
ATOM 2973 C CA . SER A 1 412 ? -17.904 -1.134 -6.636 1.00 98.69 412 SER A CA 1
ATOM 2974 C C . SER A 1 412 ? -18.908 -2.295 -6.647 1.00 98.69 412 SER A C 1
ATOM 2976 O O . SER A 1 412 ? -20.109 -2.054 -6.510 1.00 98.69 412 SER A O 1
ATOM 2978 N N . SER A 1 413 ? -18.446 -3.545 -6.799 1.00 98.56 413 SER A N 1
ATOM 2979 C CA . SER A 1 413 ? -19.294 -4.745 -6.792 1.00 98.56 413 SER A CA 1
ATOM 2980 C C . SER A 1 413 ? -18.906 -5.756 -5.711 1.00 98.56 413 SER A C 1
ATOM 2982 O O . SER A 1 413 ? -19.739 -6.057 -4.849 1.00 98.56 413 SER A O 1
ATOM 2984 N N . SER A 1 414 ? -17.688 -6.313 -5.739 1.00 98.75 414 SER A N 1
ATOM 2985 C CA . SER A 1 414 ? -17.301 -7.364 -4.785 1.00 98.75 414 SER A CA 1
ATOM 2986 C C . SER A 1 414 ? -15.799 -7.487 -4.519 1.00 98.75 414 SER A C 1
ATOM 2988 O O . SER A 1 414 ? -14.979 -7.240 -5.400 1.00 98.75 414 SER A O 1
ATOM 2990 N N . ILE A 1 415 ? -15.458 -7.928 -3.305 1.00 98.94 415 ILE A N 1
ATOM 2991 C CA . ILE A 1 415 ? -14.119 -8.392 -2.917 1.00 98.94 415 ILE A CA 1
ATOM 2992 C C . ILE A 1 415 ? -14.242 -9.848 -2.455 1.00 98.94 415 ILE A C 1
ATOM 2994 O O . ILE A 1 415 ? -14.991 -10.151 -1.519 1.00 98.94 415 ILE A O 1
ATOM 2998 N N . VAL A 1 416 ? -13.502 -10.751 -3.101 1.00 98.88 416 VAL A N 1
ATOM 2999 C CA . VAL A 1 416 ? -13.469 -12.184 -2.793 1.00 98.88 416 VAL A CA 1
ATOM 3000 C C . VAL A 1 416 ? -12.049 -12.611 -2.415 1.00 98.88 416 VAL A C 1
ATOM 3002 O O . VAL A 1 416 ? -11.158 -12.640 -3.257 1.00 98.88 416 VAL A O 1
ATOM 3005 N N . VAL A 1 417 ? -11.837 -12.970 -1.145 1.00 98.88 417 VAL A N 1
ATOM 3006 C CA . VAL A 1 417 ? -10.520 -13.344 -0.597 1.00 98.88 417 VAL A CA 1
ATOM 3007 C C . VAL A 1 417 ? -10.475 -14.840 -0.282 1.00 98.88 417 VAL A C 1
ATOM 3009 O O . VAL A 1 417 ? -10.929 -15.278 0.779 1.00 98.88 417 VAL A O 1
ATOM 3012 N N . HIS A 1 418 ? -9.944 -15.650 -1.196 1.00 98.81 418 HIS A N 1
ATOM 3013 C CA . HIS A 1 418 ? -9.610 -17.058 -0.950 1.00 98.81 418 HIS A CA 1
ATOM 3014 C C . HIS A 1 418 ? -8.177 -17.232 -0.441 1.00 98.81 418 HIS A C 1
ATOM 3016 O O . HIS A 1 418 ? -7.955 -18.116 0.385 1.00 98.81 418 HIS A O 1
ATOM 3022 N N . GLY A 1 419 ? -7.253 -16.379 -0.891 1.00 98.75 419 GLY A N 1
ATOM 3023 C CA . GLY A 1 419 ? -5.861 -16.320 -0.440 1.00 98.75 419 GLY A CA 1
ATOM 3024 C C . GLY A 1 419 ? -5.658 -15.403 0.760 1.00 98.75 419 GLY A C 1
ATOM 3025 O O . GLY A 1 419 ? -6.371 -15.506 1.764 1.00 98.75 419 GLY A O 1
ATOM 3026 N N . THR A 1 420 ? -4.676 -14.502 0.683 1.00 98.88 420 THR A N 1
ATOM 3027 C CA . THR A 1 420 ? -4.290 -13.665 1.831 1.00 98.88 420 THR A CA 1
ATOM 3028 C C . THR A 1 420 ? -4.232 -12.166 1.545 1.00 98.88 420 THR A C 1
ATOM 3030 O O . THR A 1 420 ? -3.754 -11.730 0.503 1.00 98.88 420 THR A O 1
ATOM 3033 N N . ILE A 1 421 ? -4.663 -11.360 2.520 1.00 98.94 421 ILE A N 1
ATOM 3034 C CA . ILE A 1 421 ? -4.356 -9.924 2.599 1.00 98.94 421 ILE A CA 1
ATOM 3035 C C . ILE A 1 421 ? -3.604 -9.673 3.905 1.00 98.94 421 ILE A C 1
ATOM 3037 O O . ILE A 1 421 ? -4.166 -9.829 4.991 1.00 98.94 421 ILE A O 1
ATOM 3041 N N . LEU A 1 422 ? -2.332 -9.296 3.810 1.00 98.94 422 LEU A N 1
ATOM 3042 C CA . LEU A 1 422 ? -1.413 -9.220 4.941 1.00 98.94 422 LEU A CA 1
ATOM 3043 C C . LEU A 1 422 ? -0.806 -7.821 5.064 1.00 98.94 422 LEU A C 1
ATOM 3045 O O . LEU A 1 422 ? -0.168 -7.305 4.154 1.00 98.94 422 LEU A O 1
ATOM 3049 N N . ALA A 1 423 ? -0.950 -7.229 6.240 1.00 98.81 423 ALA A N 1
ATOM 3050 C CA . ALA A 1 423 ? -0.321 -5.987 6.661 1.00 98.81 423 ALA A CA 1
ATOM 3051 C C . ALA A 1 423 ? 0.302 -6.169 8.052 1.00 98.81 423 ALA A C 1
ATOM 3053 O O . ALA A 1 423 ? 0.176 -5.318 8.928 1.00 98.81 423 ALA A O 1
ATOM 3054 N N . SER A 1 424 ? 0.931 -7.314 8.315 1.00 98.88 424 SER A N 1
ATOM 3055 C CA . SER A 1 424 ? 1.479 -7.618 9.639 1.00 98.88 424 SER A CA 1
ATOM 3056 C C . SER A 1 424 ? 2.808 -6.894 9.903 1.00 98.88 424 SER A C 1
ATOM 3058 O O . SER A 1 424 ? 3.575 -6.575 8.995 1.00 98.88 424 SER A O 1
ATOM 3060 N N . GLY A 1 425 ? 3.108 -6.622 11.171 1.00 98.56 425 GLY A N 1
ATOM 3061 C CA . GLY A 1 425 ? 4.413 -6.122 11.592 1.00 98.56 425 GLY A CA 1
ATOM 3062 C C . GLY A 1 425 ? 5.495 -7.192 11.451 1.00 98.56 425 GLY A C 1
ATOM 3063 O O . GLY A 1 425 ? 5.253 -8.384 11.648 1.00 98.56 425 GLY A O 1
ATOM 3064 N N . GLU A 1 426 ? 6.724 -6.778 11.151 1.00 98.25 426 GLU A N 1
ATOM 3065 C CA . GLU A 1 426 ? 7.849 -7.699 11.025 1.00 98.25 426 GLU A CA 1
ATOM 3066 C C . GLU A 1 426 ? 8.180 -8.332 12.388 1.00 98.25 426 GLU A C 1
ATOM 3068 O O . GLU A 1 426 ? 8.451 -7.642 13.379 1.00 98.25 426 GLU A O 1
ATOM 3073 N N . ALA A 1 427 ? 8.191 -9.665 12.441 1.00 97.44 427 ALA A N 1
ATOM 3074 C CA . ALA A 1 427 ? 8.604 -10.410 13.621 1.00 97.44 427 ALA A CA 1
ATOM 3075 C C . ALA A 1 427 ? 10.135 -10.458 13.758 1.00 97.44 427 ALA A C 1
ATOM 3077 O O . ALA A 1 427 ? 10.873 -10.612 12.783 1.00 97.44 427 ALA A O 1
ATOM 3078 N N . LYS A 1 428 ? 10.631 -10.406 14.996 1.00 95.19 428 LYS A N 1
ATOM 3079 C CA . LYS A 1 428 ? 12.053 -10.553 15.321 1.00 95.19 428 LYS A CA 1
ATOM 3080 C C . LYS A 1 428 ? 12.261 -11.643 16.362 1.00 95.19 428 LYS A C 1
ATOM 3082 O O . LYS A 1 428 ? 11.552 -11.751 17.356 1.00 95.19 428 LYS A O 1
ATOM 3087 N N . THR A 1 429 ? 13.319 -12.426 16.171 1.00 91.75 429 THR A N 1
ATOM 3088 C CA . THR A 1 429 ? 13.711 -13.485 17.115 1.00 91.75 429 THR A CA 1
ATOM 3089 C C . THR A 1 429 ? 14.347 -12.938 18.395 1.00 91.75 429 THR A C 1
ATOM 3091 O O . THR A 1 429 ? 14.296 -13.585 19.442 1.00 91.75 429 THR A O 1
ATOM 3094 N N . VAL A 1 430 ? 14.964 -11.755 18.314 1.00 91.75 430 VAL A N 1
ATOM 3095 C CA . VAL A 1 430 ? 15.708 -11.127 19.417 1.00 91.75 430 VAL A CA 1
ATOM 3096 C C . VAL A 1 430 ? 15.363 -9.645 19.587 1.00 91.75 430 VAL A C 1
ATOM 3098 O O . VAL A 1 430 ? 15.196 -9.197 20.721 1.00 91.75 430 VAL A O 1
ATOM 3101 N N . GLY A 1 431 ? 15.269 -8.883 18.492 1.00 91.94 431 GLY A N 1
ATOM 3102 C CA . GLY A 1 431 ? 14.734 -7.518 18.517 1.00 91.94 431 GLY A CA 1
ATOM 3103 C C . GLY A 1 431 ? 13.254 -7.489 18.905 1.00 91.94 431 GLY A C 1
ATOM 3104 O O . GLY A 1 431 ? 12.638 -8.538 19.107 1.00 91.94 431 GLY A O 1
ATOM 3105 N N . ALA A 1 432 ? 12.686 -6.295 19.046 1.00 94.94 432 ALA A N 1
ATOM 3106 C CA . ALA A 1 432 ? 11.246 -6.161 19.231 1.00 94.94 432 ALA A CA 1
ATOM 3107 C C . ALA A 1 432 ? 10.518 -6.230 17.883 1.00 94.94 432 ALA A C 1
ATOM 3109 O O . ALA A 1 432 ? 11.092 -5.858 16.859 1.00 94.94 432 ALA A O 1
ATOM 3110 N N . GLY A 1 433 ? 9.279 -6.715 17.876 1.00 97.06 433 GLY A N 1
ATOM 3111 C CA . GLY A 1 433 ? 8.472 -6.773 16.655 1.00 97.06 433 GLY A CA 1
ATOM 3112 C C . GLY A 1 433 ? 7.898 -5.409 16.259 1.00 97.06 433 GLY A C 1
ATOM 3113 O O . GLY A 1 433 ? 7.689 -4.550 17.121 1.00 97.06 433 GLY A O 1
ATOM 3114 N N . GLY A 1 434 ? 7.651 -5.212 14.963 1.00 97.31 434 GLY A N 1
ATOM 3115 C CA . GLY A 1 434 ? 6.971 -4.019 14.443 1.00 97.31 434 GLY A CA 1
ATOM 3116 C C . GLY A 1 434 ? 5.470 -4.011 14.752 1.00 97.31 434 GLY A C 1
ATOM 3117 O O . GLY A 1 434 ? 4.886 -5.061 15.022 1.00 97.31 434 GLY A O 1
ATOM 3118 N N . GLY A 1 435 ? 4.840 -2.837 14.733 1.00 97.69 435 GLY A N 1
ATOM 3119 C CA . GLY A 1 435 ? 3.384 -2.712 14.870 1.00 97.69 435 GLY A CA 1
ATOM 3120 C C . GLY A 1 435 ? 2.650 -3.271 13.649 1.00 97.69 435 GLY A C 1
ATOM 3121 O O . GLY A 1 435 ? 3.195 -3.262 12.545 1.00 97.69 435 GLY A O 1
ATOM 3122 N N . GLY A 1 436 ? 1.425 -3.762 13.833 1.00 98.38 436 GLY A N 1
ATOM 3123 C CA . GLY A 1 436 ? 0.548 -4.133 12.723 1.00 98.38 436 GLY A CA 1
ATOM 3124 C C . GLY A 1 436 ? 0.229 -2.934 11.827 1.00 98.38 436 GLY A C 1
ATOM 3125 O O . GLY A 1 436 ? 0.320 -1.786 12.243 1.00 98.38 436 GLY A O 1
ATOM 3126 N N . GLY A 1 437 ? -0.095 -3.189 10.572 1.00 98.25 437 GLY A N 1
ATOM 3127 C CA . GLY A 1 437 ? -0.446 -2.184 9.578 1.00 98.25 437 GLY A CA 1
ATOM 3128 C C . GLY A 1 437 ? -1.933 -1.856 9.570 1.00 98.25 437 GLY A C 1
ATOM 3129 O O . GLY A 1 437 ? -2.632 -2.013 10.576 1.00 98.25 437 GLY A O 1
ATOM 3130 N N . SER A 1 438 ? -2.406 -1.409 8.416 1.00 98.56 438 SER A N 1
ATOM 3131 C CA . SER A 1 438 ? -3.786 -0.983 8.216 1.00 98.56 438 SER A CA 1
ATOM 3132 C C . SER A 1 438 ? -4.395 -1.642 6.984 1.00 98.56 438 SER A C 1
ATOM 3134 O O . SER A 1 438 ? -3.749 -1.710 5.942 1.00 98.56 438 SER A O 1
ATOM 3136 N N . ILE A 1 439 ? -5.629 -2.134 7.104 1.00 98.94 439 ILE A N 1
ATOM 3137 C CA . ILE A 1 439 ? -6.385 -2.751 6.008 1.00 98.94 439 ILE A CA 1
ATOM 3138 C C . ILE A 1 439 ? -7.787 -2.135 5.959 1.00 98.94 439 ILE A C 1
ATOM 3140 O O . ILE A 1 439 ? -8.499 -2.160 6.962 1.00 98.94 439 ILE A O 1
ATOM 3144 N N . LEU A 1 440 ? -8.203 -1.631 4.799 1.00 98.88 440 LEU A N 1
ATOM 3145 C CA . LEU A 1 440 ? -9.572 -1.202 4.503 1.00 98.88 440 LEU A CA 1
ATOM 3146 C C . LEU A 1 440 ? -10.118 -2.004 3.320 1.00 98.88 440 LEU A C 1
ATOM 3148 O O . LEU A 1 440 ? -9.550 -1.941 2.233 1.00 98.88 440 LEU A O 1
ATOM 3152 N N . LEU A 1 441 ? -11.229 -2.713 3.529 1.00 98.88 441 LEU A N 1
ATOM 3153 C CA . LEU A 1 441 ? -12.008 -3.366 2.475 1.00 98.88 441 LEU A CA 1
ATOM 3154 C C . LEU A 1 441 ? -13.395 -2.714 2.401 1.00 98.88 441 LEU A C 1
ATOM 3156 O O . LEU A 1 441 ? -14.164 -2.784 3.365 1.00 98.88 441 LEU A O 1
ATOM 3160 N N . ASP A 1 442 ? -13.709 -2.095 1.267 1.00 98.81 442 ASP A N 1
ATOM 3161 C CA . ASP A 1 442 ? -14.978 -1.418 0.996 1.00 98.81 442 ASP A CA 1
ATOM 3162 C C . ASP A 1 442 ? -15.639 -2.022 -0.245 1.00 98.81 442 ASP A C 1
ATOM 3164 O O . ASP A 1 442 ? -15.117 -1.897 -1.352 1.00 98.81 442 ASP A O 1
ATOM 3168 N N . ALA A 1 443 ? -16.751 -2.738 -0.054 1.00 98.75 443 ALA A N 1
ATOM 3169 C CA . ALA A 1 443 ? -17.525 -3.291 -1.162 1.00 98.75 443 ALA A CA 1
ATOM 3170 C C . ALA A 1 443 ? -18.941 -3.709 -0.741 1.00 98.75 443 ALA A C 1
ATOM 3172 O O . ALA A 1 443 ? -19.134 -4.168 0.388 1.00 98.75 443 ALA A O 1
ATOM 3173 N N . PRO A 1 444 ? -19.924 -3.708 -1.665 1.00 98.69 444 PRO A N 1
ATOM 3174 C CA . PRO A 1 444 ? -21.259 -4.259 -1.414 1.00 98.69 444 PRO A CA 1
ATOM 3175 C C . PRO A 1 444 ? -21.266 -5.735 -0.989 1.00 98.69 444 PRO A C 1
ATOM 3177 O O . PRO A 1 444 ? -22.168 -6.157 -0.249 1.00 98.69 444 PRO A O 1
ATOM 3180 N N . ILE A 1 445 ? -20.284 -6.511 -1.461 1.00 98.75 445 ILE A N 1
ATOM 3181 C CA . ILE A 1 445 ? -20.090 -7.931 -1.156 1.00 98.75 445 ILE A CA 1
ATOM 3182 C C . ILE A 1 445 ? -18.639 -8.165 -0.719 1.00 98.75 445 ILE A C 1
ATOM 3184 O O . ILE A 1 445 ? -17.711 -7.931 -1.489 1.00 98.75 445 ILE A O 1
ATOM 3188 N N . LEU A 1 446 ? -18.468 -8.699 0.488 1.00 98.81 446 LEU A N 1
ATOM 3189 C CA . LEU A 1 446 ? -17.216 -9.218 1.033 1.00 98.81 446 LEU A CA 1
ATOM 3190 C C . LEU A 1 446 ? -17.382 -10.729 1.228 1.00 98.81 446 LEU A C 1
ATOM 3192 O O . LEU A 1 446 ? -18.216 -11.169 2.025 1.00 98.81 446 LEU A O 1
ATOM 3196 N N . ALA A 1 447 ? -16.617 -11.538 0.498 1.00 98.62 447 ALA A N 1
ATOM 3197 C CA . ALA A 1 447 ? -16.728 -12.996 0.520 1.00 98.62 447 ALA A CA 1
ATOM 3198 C C . ALA A 1 447 ? -15.360 -13.686 0.488 1.00 98.62 447 ALA A C 1
ATOM 3200 O O . ALA A 1 447 ? -14.341 -13.065 0.218 1.00 98.62 447 ALA A O 1
ATOM 3201 N N . GLY A 1 448 ? -15.335 -14.994 0.739 1.00 98.19 448 GLY A N 1
ATOM 3202 C CA . GLY A 1 448 ? -14.126 -15.802 0.596 1.00 98.19 448 GLY A CA 1
ATOM 3203 C C . GLY A 1 448 ? -13.843 -16.706 1.790 1.00 98.19 448 GLY A C 1
ATOM 3204 O O . GLY A 1 448 ? -14.618 -16.783 2.747 1.00 98.19 448 GLY A O 1
ATOM 3205 N N . THR A 1 449 ? -12.745 -17.445 1.691 1.00 98.19 449 THR A N 1
ATOM 3206 C CA . THR A 1 449 ? -12.329 -18.500 2.634 1.00 98.19 449 THR A CA 1
ATOM 3207 C C . THR A 1 449 ? -10.908 -18.306 3.162 1.00 98.19 449 THR A C 1
ATOM 3209 O O . THR A 1 449 ? -10.408 -19.183 3.862 1.00 98.19 449 THR A O 1
ATOM 3212 N N . GLY A 1 450 ? -10.269 -17.203 2.778 1.00 98.38 450 GLY A N 1
ATOM 3213 C CA . GLY A 1 450 ? -8.871 -16.899 3.030 1.00 98.38 450 GLY A CA 1
ATOM 3214 C C . GLY A 1 450 ? -8.607 -16.260 4.385 1.00 98.38 450 GLY A C 1
ATOM 3215 O O . GLY A 1 450 ? -9.314 -16.516 5.358 1.00 98.38 450 GLY A O 1
ATOM 3216 N N . VAL A 1 451 ? -7.571 -15.427 4.452 1.00 98.62 451 VAL A N 1
ATOM 3217 C CA . VAL A 1 451 ? -7.099 -14.796 5.692 1.00 98.62 451 VAL A CA 1
ATOM 3218 C C . VAL A 1 451 ? -6.810 -13.311 5.474 1.00 98.62 451 VAL A C 1
ATOM 3220 O O . VAL A 1 451 ? -6.237 -12.917 4.460 1.00 98.62 451 VAL A O 1
ATOM 3223 N N . VAL A 1 452 ? -7.179 -12.484 6.453 1.00 98.94 452 VAL A N 1
ATOM 3224 C CA . VAL A 1 452 ? -6.893 -11.043 6.473 1.00 98.94 452 VAL A CA 1
ATOM 3225 C C . VAL A 1 452 ? -6.203 -10.691 7.790 1.00 98.94 452 VAL A C 1
ATOM 3227 O O . VAL A 1 452 ? -6.790 -10.831 8.864 1.00 98.94 452 VAL A O 1
ATOM 3230 N N . GLU A 1 453 ? -4.954 -10.229 7.744 1.00 98.81 453 GLU A N 1
ATOM 3231 C CA . GLU A 1 453 ? -4.150 -10.011 8.951 1.00 98.81 453 GLU A CA 1
ATOM 3232 C C . GLU A 1 453 ? -3.441 -8.661 8.978 1.00 98.81 453 GLU A C 1
ATOM 3234 O O . GLU A 1 453 ? -2.663 -8.329 8.094 1.00 98.81 453 GLU A O 1
ATOM 3239 N N . ALA A 1 454 ? -3.609 -7.932 10.078 1.00 98.62 454 ALA A N 1
ATOM 3240 C CA . ALA A 1 454 ? -2.820 -6.753 10.427 1.00 98.62 454 ALA A CA 1
ATOM 3241 C C . ALA A 1 454 ? -2.191 -6.960 11.812 1.00 98.62 454 ALA A C 1
ATOM 3243 O O . ALA A 1 454 ? -2.391 -6.175 12.737 1.00 98.62 454 ALA A O 1
ATOM 3244 N N . ARG A 1 455 ? -1.497 -8.082 12.020 1.00 98.75 455 ARG A N 1
ATOM 3245 C CA . ARG A 1 455 ? -1.027 -8.494 13.353 1.00 98.75 455 ARG A CA 1
ATOM 3246 C C . ARG A 1 455 ? 0.259 -7.776 13.735 1.00 98.75 455 ARG A C 1
ATOM 3248 O O . ARG A 1 455 ? 1.069 -7.427 12.883 1.00 98.75 455 ARG A O 1
ATOM 3255 N N . GLY A 1 456 ? 0.482 -7.592 15.030 1.00 98.50 456 GLY A N 1
ATOM 3256 C CA . GLY A 1 456 ? 1.773 -7.131 15.529 1.00 98.50 456 GLY A CA 1
ATOM 3257 C C . GLY A 1 456 ? 2.864 -8.178 15.294 1.00 98.50 456 GLY A C 1
ATOM 3258 O O . GLY A 1 456 ? 2.638 -9.380 15.445 1.00 98.50 456 GLY A O 1
ATOM 3259 N N . GLY A 1 457 ? 4.075 -7.731 14.973 1.00 98.31 457 GLY A N 1
ATOM 3260 C CA . GLY A 1 457 ? 5.235 -8.603 14.828 1.00 98.31 457 GLY A CA 1
ATOM 3261 C C . GLY A 1 457 ? 5.625 -9.248 16.158 1.00 98.31 457 GLY A C 1
ATOM 3262 O O . GLY A 1 457 ? 5.629 -8.605 17.212 1.00 98.31 457 GLY A O 1
ATOM 3263 N N . GLY A 1 458 ? 5.979 -10.533 16.128 1.00 97.38 458 GLY A N 1
ATOM 3264 C CA . GLY A 1 458 ? 6.469 -11.240 17.311 1.00 97.38 458 GLY A CA 1
ATOM 3265 C C . GLY A 1 458 ? 7.815 -10.700 17.810 1.00 97.38 458 GLY A C 1
ATOM 3266 O O . GLY A 1 458 ? 8.657 -10.280 17.018 1.00 97.38 458 GLY A O 1
ATOM 3267 N N . GLY A 1 459 ? 8.023 -10.731 19.126 1.00 93.38 459 GLY A N 1
ATOM 3268 C CA . GLY A 1 459 ? 9.306 -10.448 19.771 1.00 93.38 459 GLY A CA 1
ATOM 3269 C C . GLY A 1 459 ? 10.005 -11.714 20.272 1.00 93.38 459 GLY A C 1
ATOM 3270 O O . GLY A 1 459 ? 9.493 -12.833 20.183 1.00 93.38 459 GLY A O 1
ATOM 3271 N N . GLY A 1 460 ? 11.180 -11.544 20.874 1.00 87.50 460 GLY A N 1
ATOM 3272 C CA . GLY A 1 460 ? 11.945 -12.661 21.418 1.00 87.50 460 GLY A CA 1
ATOM 3273 C C . GLY A 1 460 ? 11.297 -13.325 22.645 1.00 87.50 460 GLY A C 1
ATOM 3274 O O . GLY A 1 460 ? 10.712 -12.683 23.520 1.00 87.50 460 GLY A O 1
ATOM 3275 N N . THR A 1 461 ? 11.456 -14.646 22.758 1.00 87.69 461 THR A N 1
ATOM 3276 C CA . THR A 1 461 ? 10.847 -15.452 23.837 1.00 87.69 461 THR A CA 1
ATOM 3277 C C . THR A 1 461 ? 11.576 -15.345 25.180 1.00 87.69 461 THR A C 1
ATOM 3279 O O . THR A 1 461 ? 10.985 -15.588 26.233 1.00 87.69 461 THR A O 1
ATOM 3282 N N . ASN A 1 462 ? 12.855 -14.955 25.179 1.00 88.50 462 ASN A N 1
ATOM 3283 C CA . ASN A 1 462 ? 13.615 -14.706 26.404 1.00 88.50 462 ASN A CA 1
ATOM 3284 C C . ASN A 1 462 ? 13.170 -13.383 27.049 1.00 88.50 462 ASN A C 1
ATOM 3286 O O . ASN A 1 462 ? 12.974 -12.385 26.361 1.00 88.50 462 ASN A O 1
ATOM 3290 N N . THR A 1 463 ? 13.094 -13.328 28.381 1.00 83.38 463 THR A N 1
ATOM 3291 C CA . THR A 1 463 ? 12.744 -12.107 29.137 1.00 83.38 463 THR A CA 1
ATOM 3292 C C . THR A 1 463 ? 13.722 -10.946 28.920 1.00 83.38 463 THR A C 1
ATOM 3294 O O . THR A 1 463 ? 13.393 -9.796 29.202 1.00 83.38 463 THR A O 1
ATOM 3297 N N . SER A 1 464 ? 14.915 -11.229 28.392 1.00 84.81 464 SER A N 1
ATOM 3298 C CA . SER A 1 464 ? 15.919 -10.228 28.040 1.00 84.81 464 SER A CA 1
ATOM 3299 C C . SER A 1 464 ? 15.790 -9.672 26.617 1.00 84.81 464 SER A C 1
ATOM 3301 O O . SER A 1 464 ? 16.481 -8.712 26.316 1.00 84.81 464 SER A O 1
ATOM 3303 N N . TYR A 1 465 ? 14.956 -10.235 25.739 1.00 91.38 465 TYR A N 1
ATOM 3304 C CA . TYR A 1 465 ? 14.849 -9.824 24.322 1.00 91.38 465 TYR A CA 1
ATOM 3305 C C . TYR A 1 465 ? 13.815 -8.724 24.097 1.00 91.38 465 TYR A C 1
ATOM 3307 O O . TYR A 1 465 ? 13.288 -8.206 25.073 1.00 91.38 465 TYR A O 1
ATOM 3315 N N . GLY A 1 466 ? 13.537 -8.324 22.859 1.00 91.56 466 GLY A N 1
ATOM 3316 C CA . GLY A 1 466 ? 12.428 -7.426 22.531 1.00 91.56 466 GLY A CA 1
ATOM 3317 C C . GLY A 1 466 ? 11.055 -8.052 22.796 1.00 91.56 466 GLY A C 1
ATOM 3318 O O . GLY A 1 466 ? 10.923 -9.275 22.802 1.00 91.56 466 GLY A O 1
ATOM 3319 N N . GLY A 1 467 ? 10.053 -7.221 23.076 1.00 94.81 467 GLY A N 1
ATOM 3320 C CA . GLY A 1 467 ? 8.652 -7.638 23.165 1.00 94.81 467 GLY A CA 1
ATOM 3321 C C . GLY A 1 467 ? 7.934 -7.606 21.814 1.00 94.81 467 GLY A C 1
ATOM 3322 O O . GLY A 1 467 ? 8.516 -7.221 20.799 1.00 94.81 467 GLY A O 1
ATOM 3323 N N . GLY A 1 468 ? 6.679 -8.051 21.806 1.00 96.62 468 GLY A N 1
ATOM 3324 C CA . GLY A 1 468 ? 5.844 -8.066 20.604 1.00 96.62 468 GLY A CA 1
ATOM 3325 C C . GLY A 1 468 ? 5.266 -6.688 20.276 1.00 96.62 468 GLY A C 1
ATOM 3326 O O . GLY A 1 468 ? 5.005 -5.894 21.184 1.00 96.62 468 GLY A O 1
ATOM 3327 N N . GLY A 1 469 ? 5.071 -6.411 18.988 1.00 97.12 469 GLY A N 1
ATOM 3328 C CA . GLY A 1 469 ? 4.381 -5.212 18.508 1.00 97.12 469 GLY A CA 1
ATOM 3329 C C . GLY A 1 469 ? 2.873 -5.271 18.756 1.00 97.12 469 GLY A C 1
ATOM 3330 O O . GLY A 1 469 ? 2.312 -6.349 18.941 1.00 97.12 469 GLY A O 1
ATOM 3331 N N . GLY A 1 470 ? 2.211 -4.120 18.803 1.00 97.19 470 GLY A N 1
ATOM 3332 C CA . GLY A 1 470 ? 0.757 -4.010 18.896 1.00 97.19 470 GLY A CA 1
ATOM 3333 C C . GLY A 1 470 ? 0.090 -4.412 17.583 1.00 97.19 470 GLY A C 1
ATOM 3334 O O . GLY A 1 470 ? 0.691 -4.271 16.519 1.00 97.19 470 GLY A O 1
ATOM 3335 N N . GLY A 1 471 ? -1.120 -4.956 17.661 1.00 97.94 471 GLY A N 1
ATOM 3336 C CA . GLY A 1 471 ? -1.911 -5.292 16.476 1.00 97.94 471 GLY A CA 1
ATOM 3337 C C . GLY A 1 471 ? -2.493 -4.051 15.811 1.00 97.94 471 GLY A C 1
ATOM 3338 O O . GLY A 1 471 ? -2.714 -3.078 16.508 1.00 97.94 471 GLY A O 1
ATOM 3339 N N . GLY A 1 472 ? -2.726 -4.107 14.501 1.00 97.94 472 GLY A N 1
ATOM 3340 C CA . GLY A 1 472 ? -3.071 -2.999 13.605 1.00 97.94 472 GLY A CA 1
ATOM 3341 C C . GLY A 1 472 ? -4.553 -2.611 13.542 1.00 97.94 472 GLY A C 1
ATOM 3342 O O . GLY A 1 472 ? -5.326 -2.810 14.480 1.00 97.94 472 GLY A O 1
ATOM 3343 N N . ARG A 1 473 ? -4.983 -2.055 12.409 1.00 98.06 473 ARG A N 1
ATOM 3344 C CA . ARG A 1 473 ? -6.378 -1.656 12.163 1.00 98.06 473 ARG A CA 1
ATOM 3345 C C . ARG A 1 473 ? -6.927 -2.379 10.933 1.00 98.06 473 ARG A C 1
ATOM 3347 O O . ARG A 1 473 ? -6.294 -2.371 9.885 1.00 98.06 473 ARG A O 1
ATOM 3354 N N . ILE A 1 474 ? -8.105 -2.983 11.050 1.00 98.81 474 ILE A N 1
ATOM 3355 C CA . ILE A 1 474 ? -8.838 -3.578 9.927 1.00 98.81 474 ILE A CA 1
ATOM 3356 C C . ILE A 1 474 ? -10.233 -2.958 9.890 1.00 98.81 474 ILE A C 1
ATOM 3358 O O . ILE A 1 474 ? -10.933 -2.968 10.902 1.00 98.81 474 ILE A O 1
ATOM 3362 N N . VAL A 1 475 ? -10.648 -2.445 8.737 1.00 98.75 475 VAL A N 1
ATOM 3363 C CA . VAL A 1 475 ? -11.997 -1.925 8.499 1.00 98.75 475 VAL A CA 1
ATOM 3364 C C . VAL A 1 475 ? -12.648 -2.693 7.359 1.00 98.75 475 VAL A C 1
ATOM 3366 O O . VAL A 1 475 ? -12.072 -2.838 6.284 1.00 98.75 475 VAL A O 1
ATOM 3369 N N . LEU A 1 476 ? -13.860 -3.176 7.614 1.00 98.69 476 LEU A N 1
ATOM 3370 C CA . LEU A 1 476 ? -14.745 -3.805 6.642 1.00 98.69 476 LEU A CA 1
ATOM 3371 C C . LEU A 1 476 ? -15.988 -2.929 6.511 1.00 98.69 476 LEU A C 1
ATOM 3373 O O . LEU A 1 476 ? -16.730 -2.780 7.486 1.00 98.69 476 LEU A O 1
ATOM 3377 N N . GLN A 1 477 ? -16.235 -2.349 5.343 1.00 98.31 477 GLN A N 1
ATOM 3378 C CA . GLN A 1 477 ? -17.362 -1.436 5.163 1.00 98.31 477 GLN A CA 1
ATOM 3379 C C . GLN A 1 477 ? -18.074 -1.595 3.820 1.00 98.31 477 GLN A C 1
ATOM 3381 O O . GLN A 1 477 ? -17.689 -2.416 2.990 1.00 98.31 477 GLN A O 1
ATOM 3386 N N . GLY A 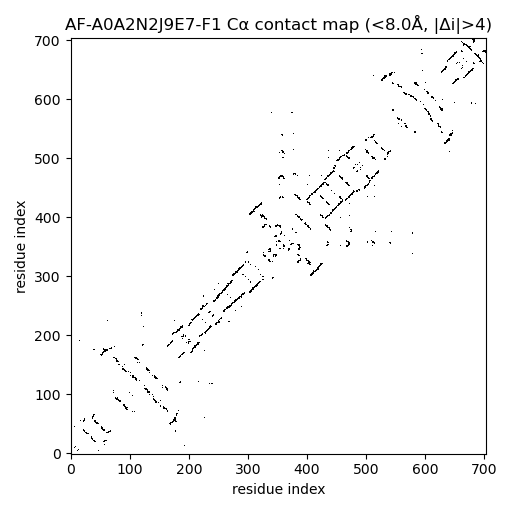1 478 ? -19.188 -0.878 3.660 1.00 97.81 478 GLY A N 1
ATOM 3387 C CA . GLY A 1 478 ? -19.936 -0.810 2.399 1.00 97.81 478 GLY A CA 1
ATOM 3388 C C . GLY A 1 478 ? -20.757 -2.059 2.065 1.00 97.81 478 GLY A C 1
ATOM 3389 O O . GLY A 1 478 ? -21.582 -2.028 1.152 1.00 97.81 478 GLY A O 1
ATOM 3390 N N . TYR A 1 479 ? -20.612 -3.141 2.831 1.00 98.25 479 TYR A N 1
ATOM 3391 C CA . TYR A 1 479 ? -21.312 -4.392 2.563 1.00 98.25 479 TYR A CA 1
ATOM 3392 C C . TYR A 1 479 ? -22.792 -4.321 2.935 1.00 98.25 479 TYR A C 1
ATOM 3394 O O . TYR A 1 479 ? -23.209 -3.669 3.898 1.00 98.25 479 TYR A O 1
ATOM 3402 N N . THR A 1 480 ? -23.621 -5.047 2.186 1.00 96.38 480 THR A N 1
ATOM 3403 C CA . THR A 1 480 ? -25.048 -5.169 2.512 1.00 96.38 480 THR A CA 1
ATOM 3404 C C . THR A 1 480 ? -25.225 -6.062 3.742 1.00 96.38 480 THR A C 1
ATOM 3406 O O . THR A 1 480 ? -24.868 -7.238 3.700 1.00 96.38 480 THR A O 1
ATOM 3409 N N . ALA A 1 481 ? -25.797 -5.549 4.833 1.00 90.38 481 ALA A N 1
ATOM 3410 C CA . ALA A 1 481 ? -25.980 -6.324 6.065 1.00 90.38 481 ALA A CA 1
ATOM 3411 C C . ALA A 1 481 ? -26.731 -7.653 5.823 1.00 90.38 481 ALA A C 1
ATOM 3413 O O . ALA A 1 481 ? -27.822 -7.673 5.253 1.00 90.38 481 ALA A O 1
ATOM 3414 N N . GLY A 1 482 ? -26.150 -8.770 6.269 1.00 87.25 482 GLY A N 1
ATOM 3415 C CA . GLY A 1 482 ? -26.757 -10.106 6.249 1.00 87.25 482 GLY A CA 1
ATOM 3416 C C . GLY A 1 482 ? -26.706 -10.848 4.909 1.00 87.25 482 GLY A C 1
ATOM 3417 O O . GLY A 1 482 ? -26.913 -12.060 4.893 1.00 87.25 482 GLY A O 1
ATOM 3418 N N . THR A 1 483 ? -26.437 -10.166 3.792 1.00 93.75 483 THR A N 1
ATOM 3419 C CA . THR A 1 483 ? -26.318 -10.799 2.460 1.00 93.75 483 THR A CA 1
ATOM 3420 C C . THR A 1 483 ? -24.997 -10.503 1.753 1.00 93.75 483 THR A C 1
ATOM 3422 O O . THR A 1 483 ? -24.578 -11.279 0.895 1.00 93.75 483 THR A O 1
ATOM 3425 N N . GLY A 1 484 ? -24.357 -9.383 2.082 1.00 95.62 484 GLY A N 1
ATOM 3426 C CA . GLY A 1 484 ? -23.087 -8.934 1.516 1.00 95.62 484 GLY A CA 1
ATOM 3427 C C . GLY A 1 484 ? -21.869 -9.451 2.275 1.00 95.62 484 GLY A C 1
ATOM 3428 O O . GLY A 1 484 ? -20.831 -9.636 1.662 1.00 95.62 484 GLY A O 1
ATOM 3429 N N . ASN A 1 485 ? -21.986 -9.745 3.570 1.00 96.12 485 ASN A N 1
ATOM 3430 C CA . ASN A 1 485 ? -20.932 -10.362 4.376 1.00 96.12 485 ASN A CA 1
ATOM 3431 C C . ASN A 1 485 ? -21.038 -11.897 4.331 1.00 96.12 485 ASN A C 1
ATOM 3433 O O . ASN A 1 485 ? -21.955 -12.487 4.902 1.00 96.12 485 ASN A O 1
ATOM 3437 N N . GLN A 1 486 ? -20.115 -12.558 3.633 1.00 97.56 486 GLN A N 1
ATOM 3438 C CA . GLN A 1 486 ? -20.128 -14.004 3.386 1.00 97.56 486 GLN A CA 1
ATOM 3439 C C . GLN A 1 486 ? -18.790 -14.658 3.756 1.00 97.56 486 GLN A C 1
ATOM 3441 O O . GLN A 1 486 ? -17.760 -13.996 3.867 1.00 97.56 486 GLN A O 1
ATOM 3446 N N . GLY A 1 487 ? -18.794 -15.983 3.934 1.00 96.81 487 GLY A N 1
ATOM 3447 C CA . GLY A 1 487 ? -17.580 -16.743 4.247 1.00 96.81 487 GLY A CA 1
ATOM 3448 C C . GLY A 1 487 ? -16.902 -16.256 5.531 1.00 96.81 487 GLY A C 1
ATOM 3449 O O . GLY A 1 487 ? -17.555 -16.170 6.572 1.00 96.81 487 GLY A O 1
ATOM 3450 N N . ILE A 1 488 ? -15.614 -15.912 5.449 1.00 96.94 488 ILE A N 1
ATOM 3451 C CA . ILE A 1 488 ? -14.842 -15.375 6.583 1.00 96.94 488 ILE A CA 1
ATOM 3452 C C . ILE A 1 488 ? -15.333 -14.013 7.077 1.00 96.94 488 ILE A C 1
ATOM 3454 O O . ILE A 1 488 ? -14.943 -13.601 8.156 1.00 96.94 488 ILE A O 1
ATOM 3458 N N . PHE A 1 489 ? -16.178 -13.302 6.329 1.00 97.88 489 PHE A N 1
ATOM 3459 C CA . PHE A 1 489 ? -16.658 -11.972 6.716 1.00 97.88 489 PHE A CA 1
ATOM 3460 C C . PHE A 1 489 ? -17.979 -12.002 7.490 1.00 97.88 489 PHE A C 1
ATOM 3462 O O . PHE A 1 489 ? -18.467 -10.958 7.916 1.00 97.88 489 PHE A O 1
ATOM 3469 N N . VAL A 1 490 ? -18.570 -13.183 7.696 1.00 95.44 490 VAL A N 1
ATOM 3470 C CA . VAL A 1 490 ? -19.801 -13.332 8.481 1.00 95.44 490 VAL A CA 1
ATOM 3471 C C . VAL A 1 490 ? -19.541 -12.975 9.947 1.00 95.44 490 VAL A C 1
ATOM 3473 O O . VAL A 1 490 ? -18.645 -13.528 10.585 1.00 95.44 490 VAL A O 1
ATOM 3476 N N . ASP A 1 491 ? -20.392 -12.118 10.513 1.00 89.69 491 ASP A N 1
ATOM 3477 C CA . ASP A 1 491 ? -20.237 -11.518 11.848 1.00 89.69 491 ASP A CA 1
ATOM 3478 C C . ASP A 1 491 ? -19.965 -12.516 12.983 1.00 89.69 491 ASP A C 1
ATOM 3480 O O . ASP A 1 491 ? -19.328 -12.165 13.974 1.00 89.69 491 ASP A O 1
ATOM 3484 N N . SER A 1 492 ? -20.472 -13.748 12.876 1.00 88.12 492 SER A N 1
ATOM 3485 C CA . SER A 1 492 ? -20.340 -14.781 13.911 1.00 88.12 492 SER A CA 1
ATOM 3486 C C . SER A 1 492 ? -19.024 -15.560 13.876 1.00 88.12 492 SER A C 1
ATOM 3488 O O . SER A 1 492 ? -18.790 -16.357 14.781 1.00 88.12 492 SER A O 1
ATOM 3490 N N . VAL A 1 493 ? -18.223 -15.409 12.820 1.00 92.00 493 VAL A N 1
ATOM 3491 C CA . VAL A 1 493 ? -16.974 -16.166 12.597 1.00 92.00 493 VAL A CA 1
ATOM 3492 C C . VAL A 1 493 ? -15.813 -15.280 12.144 1.00 92.00 493 VAL A C 1
ATOM 3494 O O . VAL A 1 493 ? -14.707 -15.774 11.965 1.00 92.00 493 VAL A O 1
ATOM 3497 N N . VAL A 1 494 ? -16.033 -13.972 11.976 1.00 95.50 494 VAL A N 1
ATOM 3498 C CA . VAL A 1 494 ? -15.055 -13.063 11.359 1.00 95.50 494 VAL A CA 1
ATOM 3499 C C . VAL A 1 494 ? -13.678 -13.083 12.025 1.00 95.50 494 VAL A C 1
ATOM 3501 O O . VAL A 1 494 ? -12.651 -13.070 11.355 1.00 95.50 494 VAL A O 1
ATOM 3504 N N . TRP A 1 495 ? -13.634 -13.222 13.347 1.00 93.38 495 TRP A N 1
ATOM 3505 C CA . TRP A 1 495 ? -12.393 -13.286 14.125 1.00 93.38 495 TRP A CA 1
ATOM 3506 C C . TRP A 1 495 ? -11.592 -14.587 13.960 1.00 93.38 495 TRP A C 1
ATOM 3508 O O . TRP A 1 495 ? -10.495 -14.664 14.509 1.00 93.38 495 TRP A O 1
ATOM 3518 N N . ASP A 1 496 ? -12.117 -15.606 13.271 1.00 94.06 496 ASP A N 1
ATOM 3519 C CA . ASP A 1 496 ? -11.397 -16.865 13.036 1.00 94.06 496 ASP A CA 1
ATOM 3520 C C . ASP A 1 496 ? -10.330 -16.713 11.936 1.00 94.06 496 ASP A C 1
ATOM 3522 O O . ASP A 1 496 ? -9.337 -17.439 11.942 1.00 94.06 496 ASP A O 1
ATOM 3526 N N . ALA A 1 497 ? -10.523 -15.765 11.011 1.00 96.56 497 ALA A N 1
ATOM 3527 C CA . ALA A 1 497 ? -9.639 -15.540 9.863 1.00 96.56 497 ALA A CA 1
ATOM 3528 C C . ALA A 1 497 ? -9.299 -14.060 9.602 1.00 96.56 497 ALA A C 1
ATOM 3530 O O . ALA A 1 497 ? -8.416 -13.774 8.793 1.00 96.56 497 ALA A O 1
ATOM 3531 N N . VAL A 1 498 ? -9.955 -13.120 10.292 1.00 98.56 498 VAL A N 1
ATOM 3532 C CA . VAL A 1 498 ? -9.616 -11.692 10.272 1.00 98.56 498 VAL A CA 1
ATOM 3533 C C . VAL A 1 498 ? -8.998 -11.307 11.615 1.00 98.56 498 VAL A C 1
ATOM 3535 O O . VAL A 1 498 ? -9.680 -11.298 12.643 1.00 98.56 498 VAL A O 1
ATOM 3538 N N . SER A 1 499 ? -7.697 -11.001 11.630 1.00 98.25 499 SER A N 1
ATOM 3539 C CA . SER A 1 499 ? -6.946 -10.799 12.874 1.00 98.25 499 SER A CA 1
ATOM 3540 C C . SER A 1 499 ? -6.094 -9.537 12.875 1.00 98.25 499 SER A C 1
ATOM 3542 O O . SER A 1 499 ? -5.184 -9.354 12.072 1.00 98.25 499 SER A O 1
ATOM 3544 N N . ALA A 1 500 ? -6.336 -8.701 13.880 1.00 98.06 500 ALA A N 1
ATOM 3545 C CA . ALA A 1 500 ? -5.479 -7.585 14.252 1.00 98.06 500 ALA A CA 1
ATOM 3546 C C . ALA A 1 500 ? -4.859 -7.834 15.637 1.00 98.06 500 ALA A C 1
ATOM 3548 O O . ALA A 1 500 ? -4.795 -6.927 16.455 1.00 98.06 500 ALA A O 1
ATOM 3549 N N . SER A 1 501 ? -4.463 -9.068 15.976 1.00 98.50 501 SER A N 1
ATOM 3550 C CA . SER A 1 501 ? -3.896 -9.358 17.304 1.00 98.50 501 SER A CA 1
ATOM 3551 C C . SER A 1 501 ? -2.536 -8.684 17.515 1.00 98.50 501 SER A C 1
ATOM 3553 O O . SER A 1 501 ? -1.794 -8.430 16.565 1.00 98.50 501 SER A O 1
ATOM 3555 N N . GLY A 1 502 ? -2.144 -8.481 18.772 1.00 98.00 502 GLY A N 1
ATOM 3556 C CA . GLY A 1 502 ? -0.760 -8.163 19.106 1.00 98.00 502 GLY A CA 1
ATOM 3557 C C . GLY A 1 502 ? 0.201 -9.292 18.727 1.00 98.00 502 GLY A C 1
ATOM 3558 O O . GLY A 1 502 ? -0.194 -10.442 18.524 1.00 98.00 502 GLY A O 1
ATOM 3559 N N . GLY A 1 503 ? 1.484 -8.963 18.647 1.00 97.62 503 GLY A N 1
ATOM 3560 C CA . GLY A 1 503 ? 2.561 -9.917 18.438 1.00 97.62 503 GLY A CA 1
ATOM 3561 C C . GLY A 1 503 ? 2.907 -10.659 19.722 1.00 97.62 503 GLY A C 1
ATOM 3562 O O . GLY A 1 503 ? 2.993 -10.067 20.802 1.00 97.62 503 GLY A O 1
ATOM 3563 N N . ALA A 1 504 ? 3.138 -11.965 19.616 1.00 96.38 504 ALA A N 1
ATOM 3564 C CA . ALA A 1 504 ? 3.562 -12.786 20.744 1.00 96.38 504 ALA A CA 1
ATOM 3565 C C . ALA A 1 504 ? 5.027 -12.517 21.134 1.00 96.38 504 ALA A C 1
ATOM 3567 O O . ALA A 1 504 ? 5.867 -12.191 20.299 1.00 96.38 504 ALA A O 1
ATOM 3568 N N . ALA A 1 505 ? 5.358 -12.703 22.410 1.00 93.31 505 ALA A N 1
ATOM 3569 C CA . ALA A 1 505 ? 6.736 -12.742 22.899 1.00 93.31 505 ALA A CA 1
ATOM 3570 C C . ALA A 1 505 ? 6.796 -13.578 24.189 1.00 93.31 505 ALA A C 1
ATOM 3572 O O . ALA A 1 505 ? 5.845 -14.290 24.520 1.00 93.31 505 ALA A O 1
ATOM 3573 N N . GLY A 1 506 ? 7.908 -13.507 24.932 1.00 86.25 506 GLY A N 1
ATOM 3574 C CA . GLY A 1 506 ? 8.012 -14.136 26.255 1.00 86.25 506 GLY A CA 1
ATOM 3575 C C . GLY A 1 506 ? 6.853 -13.765 27.200 1.00 86.25 506 GLY A C 1
ATOM 3576 O O . GLY A 1 506 ? 6.120 -12.807 26.968 1.00 86.25 506 GLY A O 1
ATOM 3577 N N . THR A 1 507 ? 6.685 -14.518 28.291 1.00 86.25 507 THR A N 1
ATOM 3578 C CA . THR A 1 507 ? 5.547 -14.384 29.220 1.00 86.25 507 THR A CA 1
ATOM 3579 C C . THR A 1 507 ? 5.269 -12.932 29.628 1.00 86.25 507 THR A C 1
ATOM 3581 O O . THR A 1 507 ? 6.132 -12.291 30.225 1.00 86.25 507 THR A O 1
ATOM 3584 N N . ASN A 1 508 ? 4.047 -12.449 29.360 1.00 87.62 508 ASN A N 1
ATOM 3585 C CA . ASN A 1 508 ? 3.591 -11.071 29.609 1.00 87.62 508 ASN A CA 1
ATOM 3586 C C . ASN A 1 508 ? 4.397 -9.996 28.866 1.00 87.62 508 ASN A C 1
ATOM 3588 O O . ASN A 1 508 ? 4.646 -8.918 29.405 1.00 87.62 508 ASN A O 1
ATOM 3592 N N . ARG A 1 509 ? 4.826 -10.299 27.637 1.00 93.69 509 ARG A N 1
ATOM 3593 C CA . ARG A 1 509 ? 5.568 -9.367 26.779 1.00 93.69 509 ARG A CA 1
ATOM 3594 C C . ARG A 1 509 ? 4.997 -9.245 25.370 1.00 93.69 509 ARG A C 1
ATOM 3596 O O . ARG A 1 509 ? 5.682 -8.734 24.486 1.00 93.69 509 ARG A O 1
ATOM 3603 N N . GLY A 1 510 ? 3.787 -9.755 25.148 1.00 95.38 510 GLY A N 1
ATOM 3604 C CA . GLY A 1 510 ? 3.082 -9.560 23.888 1.00 95.38 510 GLY A CA 1
ATOM 3605 C C . GLY A 1 510 ? 2.531 -8.142 23.763 1.00 95.38 510 GLY A C 1
ATOM 3606 O O . GLY A 1 510 ? 2.310 -7.468 24.775 1.00 95.38 510 GLY A O 1
ATOM 3607 N N . GLY A 1 511 ? 2.297 -7.700 22.532 1.00 95.75 511 GLY A N 1
ATOM 3608 C CA . GLY A 1 511 ? 1.551 -6.471 22.269 1.00 95.75 511 GLY A CA 1
ATOM 3609 C C . GLY A 1 511 ? 0.059 -6.638 22.553 1.00 95.75 511 GLY A C 1
ATOM 3610 O O . GLY A 1 511 ? -0.454 -7.758 22.644 1.00 95.75 511 GLY A O 1
ATOM 3611 N N . SER A 1 512 ? -0.630 -5.516 22.728 1.00 96.12 512 SER A N 1
ATOM 3612 C CA . SER A 1 512 ? -2.092 -5.489 22.817 1.00 96.12 512 SER A CA 1
ATOM 3613 C C . SER A 1 512 ? -2.733 -5.642 21.441 1.00 96.12 512 SER A C 1
ATOM 3615 O O . SER A 1 512 ? -2.075 -5.478 20.408 1.00 96.12 512 SER A O 1
ATOM 3617 N N . ALA A 1 513 ? -4.022 -5.974 21.444 1.00 97.50 513 ALA A N 1
ATOM 3618 C CA . ALA A 1 513 ? -4.795 -6.110 20.225 1.00 97.50 513 ALA A CA 1
ATOM 3619 C C . ALA A 1 513 ? -4.907 -4.770 19.495 1.00 97.50 513 ALA A C 1
ATOM 3621 O O . ALA A 1 513 ? -4.953 -3.701 20.101 1.00 97.50 513 ALA A O 1
ATOM 3622 N N . GLY A 1 514 ? -4.991 -4.858 18.185 1.00 97.56 514 GLY A N 1
ATOM 3623 C CA . GLY A 1 514 ? -5.535 -3.835 17.323 1.00 97.56 514 GLY A CA 1
ATOM 3624 C C . GLY A 1 514 ? -7.057 -3.873 17.298 1.00 97.56 514 GLY A C 1
ATOM 3625 O O . GLY A 1 514 ? -7.697 -4.359 18.233 1.00 97.56 514 GLY A O 1
ATOM 3626 N N . THR A 1 515 ? -7.651 -3.381 16.215 1.00 97.81 515 THR A N 1
ATOM 3627 C CA . THR A 1 515 ? -9.111 -3.352 16.063 1.00 97.81 515 THR A CA 1
ATOM 3628 C C . THR A 1 515 ? -9.573 -3.847 14.708 1.00 97.81 515 THR A C 1
ATOM 3630 O O . THR A 1 515 ? -8.967 -3.522 13.691 1.00 97.81 515 THR A O 1
ATOM 3633 N N . LEU A 1 516 ? -10.702 -4.549 14.714 1.00 98.06 516 LEU A N 1
ATOM 3634 C CA . LEU A 1 516 ? -11.517 -4.836 13.542 1.00 98.06 516 LEU A CA 1
ATOM 3635 C C . LEU A 1 516 ? -12.823 -4.039 13.652 1.00 98.06 516 LEU A C 1
ATOM 3637 O O . LEU A 1 516 ? -13.576 -4.239 14.602 1.00 98.06 516 LEU A O 1
ATOM 3641 N N . PHE A 1 517 ? -13.095 -3.143 12.709 1.00 98.06 517 PHE A N 1
ATOM 3642 C CA . PHE A 1 517 ? -14.334 -2.370 12.648 1.00 98.06 517 PHE A CA 1
ATOM 3643 C C . PHE A 1 517 ? -15.170 -2.786 11.438 1.00 98.06 517 PHE A C 1
ATOM 3645 O O . PHE A 1 517 ? -14.651 -2.940 10.336 1.00 98.06 517 PHE A O 1
ATOM 3652 N N . MET A 1 518 ? -16.466 -2.986 11.652 1.00 97.56 518 MET A N 1
ATOM 3653 C CA . MET A 1 518 ? -17.405 -3.456 10.639 1.00 97.56 518 MET A CA 1
ATOM 3654 C C . MET A 1 518 ? -18.560 -2.462 10.498 1.00 97.56 518 MET A C 1
ATOM 3656 O O . MET A 1 518 ? -19.316 -2.266 11.452 1.00 97.56 518 MET A O 1
ATOM 3660 N N . LEU A 1 519 ? -18.730 -1.877 9.312 1.00 97.25 519 LEU A N 1
ATOM 3661 C CA . LEU A 1 519 ? -19.750 -0.862 9.035 1.00 97.25 519 LEU A CA 1
ATOM 3662 C C . LEU A 1 519 ? -20.584 -1.223 7.790 1.00 97.25 519 LEU A C 1
ATOM 3664 O O . LEU A 1 519 ? -20.149 -0.975 6.665 1.00 97.25 519 LEU A O 1
ATOM 3668 N N . PRO A 1 520 ? -21.792 -1.790 7.959 1.00 96.81 520 PRO A N 1
ATOM 3669 C CA . PRO A 1 520 ? -22.672 -2.069 6.829 1.00 96.81 520 PRO A CA 1
ATOM 3670 C C . PRO A 1 520 ? -23.080 -0.800 6.070 1.00 96.81 520 PRO A C 1
ATOM 3672 O O . PRO A 1 520 ? -23.193 0.282 6.654 1.00 96.81 520 PRO A O 1
ATOM 3675 N N . ALA A 1 521 ? -23.402 -0.940 4.783 1.00 96.75 521 ALA A N 1
ATOM 3676 C CA . ALA A 1 521 ? -23.914 0.160 3.970 1.00 96.75 521 ALA A CA 1
ATOM 3677 C C . ALA A 1 521 ? -25.152 0.819 4.603 1.00 96.75 521 ALA A C 1
ATOM 3679 O O . ALA A 1 521 ? -26.145 0.158 4.914 1.00 96.75 521 ALA A O 1
ATOM 3680 N N . GLY A 1 522 ? -25.099 2.144 4.755 1.00 94.62 522 GLY A N 1
ATOM 3681 C CA . GLY A 1 522 ? -26.191 2.954 5.300 1.00 94.62 522 GLY A CA 1
ATOM 3682 C C . GLY A 1 522 ? -26.340 2.917 6.826 1.00 94.62 522 GLY A C 1
ATOM 3683 O O . GLY A 1 522 ? -27.234 3.586 7.345 1.00 94.62 522 GLY A O 1
ATOM 3684 N N . ALA A 1 523 ? -25.496 2.177 7.551 1.00 93.56 523 ALA A N 1
ATOM 3685 C CA . ALA A 1 523 ? -25.449 2.238 9.009 1.00 93.56 523 ALA A CA 1
ATOM 3686 C C . ALA A 1 523 ? -24.728 3.514 9.477 1.00 93.56 523 ALA A C 1
ATOM 3688 O O . ALA A 1 523 ? -23.720 3.910 8.898 1.00 93.56 523 ALA A O 1
ATOM 3689 N N . ALA A 1 524 ? -25.232 4.148 10.540 1.00 90.25 524 ALA A N 1
ATOM 3690 C CA . ALA A 1 524 ? -24.579 5.317 11.140 1.00 90.25 524 ALA A CA 1
ATOM 3691 C C . ALA A 1 524 ? -23.403 4.926 12.052 1.00 90.25 524 ALA A C 1
ATOM 3693 O O . ALA A 1 524 ? -22.411 5.643 12.124 1.00 90.25 524 ALA A O 1
ATOM 3694 N N . TYR A 1 525 ? -23.515 3.778 12.728 1.00 92.00 525 TYR A N 1
ATOM 3695 C CA . TYR A 1 525 ? -22.517 3.260 13.660 1.00 92.00 525 TYR A CA 1
ATOM 3696 C C . TYR A 1 525 ? -22.272 1.774 13.399 1.00 92.00 525 TYR A C 1
ATOM 3698 O O . TYR A 1 525 ? -23.204 1.026 13.103 1.00 92.00 525 TYR A O 1
ATOM 3706 N N . GLY A 1 526 ? -21.011 1.357 13.510 1.00 94.50 526 GLY A N 1
ATOM 3707 C CA . GLY A 1 526 ? -20.567 -0.006 13.219 1.00 94.50 526 GLY A CA 1
ATOM 3708 C C . GLY A 1 526 ? -20.275 -0.844 14.463 1.00 94.50 526 GLY A C 1
ATOM 3709 O O . GLY A 1 526 ? -20.363 -0.373 15.601 1.00 94.50 526 GLY A O 1
ATOM 3710 N N . LYS A 1 527 ? -19.897 -2.102 14.237 1.00 94.88 527 LYS A N 1
ATOM 3711 C CA . LYS A 1 527 ? -19.422 -3.031 15.268 1.00 94.88 527 LYS A CA 1
ATOM 3712 C C . LYS A 1 527 ? -17.902 -2.949 15.379 1.00 94.88 527 LYS A C 1
ATOM 3714 O O . LYS A 1 527 ? -17.205 -3.113 14.382 1.00 94.88 527 LYS A O 1
ATOM 3719 N N . LEU A 1 528 ? -17.389 -2.755 16.590 1.00 96.75 528 LEU A N 1
ATOM 3720 C CA . LEU A 1 528 ? -15.963 -2.843 16.895 1.00 96.75 528 LEU A CA 1
ATOM 3721 C C . LEU A 1 528 ? -15.653 -4.181 17.567 1.00 96.75 528 LEU A C 1
ATOM 3723 O O . LEU A 1 528 ? -16.306 -4.567 18.533 1.00 96.75 528 LEU A O 1
ATOM 3727 N N . ILE A 1 529 ? -14.636 -4.879 17.078 1.00 96.94 529 ILE A N 1
ATOM 3728 C CA . ILE A 1 529 ? -14.147 -6.143 17.624 1.00 96.94 529 ILE A CA 1
ATOM 3729 C C . ILE A 1 529 ? -12.690 -5.950 18.035 1.00 96.94 529 ILE A C 1
ATOM 3731 O O . ILE A 1 529 ? -11.838 -5.573 17.226 1.00 96.94 529 ILE A O 1
ATOM 3735 N N . VAL A 1 530 ? -12.394 -6.253 19.296 1.00 97.50 530 VAL A N 1
ATOM 3736 C CA . VAL A 1 530 ? -11.041 -6.258 19.850 1.00 97.50 530 VAL A CA 1
ATOM 3737 C C . VAL A 1 530 ? -10.715 -7.669 20.323 1.00 97.50 530 VAL A C 1
ATOM 3739 O O . VAL A 1 530 ? -11.185 -8.123 21.368 1.00 97.50 530 VAL A O 1
ATOM 3742 N N . ASN A 1 531 ? -9.905 -8.377 19.537 1.00 96.94 531 ASN A N 1
ATOM 3743 C CA . ASN A 1 531 ? -9.498 -9.754 19.803 1.00 96.94 531 ASN A CA 1
ATOM 3744 C C . ASN A 1 531 ? -7.970 -9.858 19.854 1.00 96.94 531 ASN A C 1
ATOM 3746 O O . ASN A 1 531 ? -7.310 -9.633 18.841 1.00 96.94 531 ASN A O 1
ATOM 3750 N N . ASN A 1 532 ? -7.400 -10.236 21.005 1.00 97.19 532 ASN A N 1
ATOM 3751 C CA . ASN A 1 532 ? -5.949 -10.443 21.109 1.00 97.19 532 ASN A CA 1
ATOM 3752 C C . ASN A 1 532 ? -5.499 -11.880 20.819 1.00 97.19 532 ASN A C 1
ATOM 3754 O O . ASN A 1 532 ? -4.328 -12.192 21.007 1.00 97.19 532 ASN A O 1
ATOM 3758 N N . ASP A 1 533 ? -6.409 -12.757 20.393 1.00 96.12 533 ASP A N 1
ATOM 3759 C CA . ASP A 1 533 ? -6.112 -14.136 19.981 1.00 96.12 533 ASP A CA 1
ATOM 3760 C C . ASP A 1 533 ? -5.284 -14.934 21.013 1.00 96.12 533 ASP A C 1
ATOM 3762 O O . ASP A 1 533 ? -4.373 -15.698 20.703 1.00 96.12 533 ASP A O 1
ATOM 3766 N N . GLY A 1 534 ? -5.547 -14.694 22.301 1.00 94.75 534 GLY A N 1
ATOM 3767 C CA . GLY A 1 534 ? -4.851 -15.342 23.413 1.00 94.75 534 GLY A CA 1
ATOM 3768 C C . GLY A 1 534 ? -3.444 -14.805 23.700 1.00 94.75 534 GLY A C 1
ATOM 3769 O O . GLY A 1 534 ? -2.766 -15.326 24.592 1.00 94.75 534 GLY A O 1
ATOM 3770 N N . VAL A 1 535 ? -2.986 -13.761 23.002 1.00 95.31 535 VAL A N 1
ATOM 3771 C CA . VAL A 1 535 ? -1.687 -13.129 23.256 1.00 95.31 535 VAL A CA 1
ATOM 3772 C C . VAL A 1 535 ? -1.692 -12.468 24.635 1.00 95.31 535 VAL A C 1
ATOM 3774 O O . VAL A 1 535 ? -2.456 -11.546 24.924 1.00 95.31 535 VAL A O 1
ATOM 3777 N N . SER A 1 536 ? -0.803 -12.939 25.514 1.00 92.75 536 SER A N 1
ATOM 3778 C CA . SER A 1 536 ? -0.673 -12.392 26.867 1.00 92.75 536 SER A CA 1
ATOM 3779 C C . SER A 1 536 ? 0.062 -11.055 26.844 1.00 92.75 536 SER A C 1
ATOM 3781 O O . SER A 1 536 ? 1.292 -11.010 26.700 1.00 92.75 536 SER A O 1
ATOM 3783 N N . SER A 1 537 ? -0.688 -9.971 27.030 1.00 92.44 537 SER A N 1
ATOM 3784 C CA . SER A 1 537 ? -0.165 -8.608 27.015 1.00 92.44 537 SER A CA 1
ATOM 3785 C C . SER A 1 537 ? -0.423 -7.866 28.329 1.00 92.44 537 SER A C 1
ATOM 3787 O O . SER A 1 537 ? -1.514 -7.970 28.902 1.00 92.44 537 SER A O 1
ATOM 3789 N N . PRO A 1 538 ? 0.556 -7.097 28.839 1.00 90.44 538 PRO A N 1
ATOM 3790 C CA . PRO A 1 538 ? 0.305 -6.107 29.878 1.00 90.44 538 PRO A CA 1
ATOM 3791 C C . PRO A 1 538 ? -0.328 -4.820 29.322 1.00 90.44 538 PRO A C 1
ATOM 3793 O O . PRO A 1 538 ? -0.822 -4.032 30.121 1.00 90.44 538 PRO A O 1
ATOM 3796 N N . GLU A 1 539 ? -0.320 -4.623 28.002 1.00 92.50 539 GLU A N 1
ATOM 3797 C CA . GLU A 1 539 ? -0.759 -3.397 27.335 1.00 92.50 539 GLU A CA 1
ATOM 3798 C C . GLU A 1 539 ? -2.257 -3.411 27.007 1.00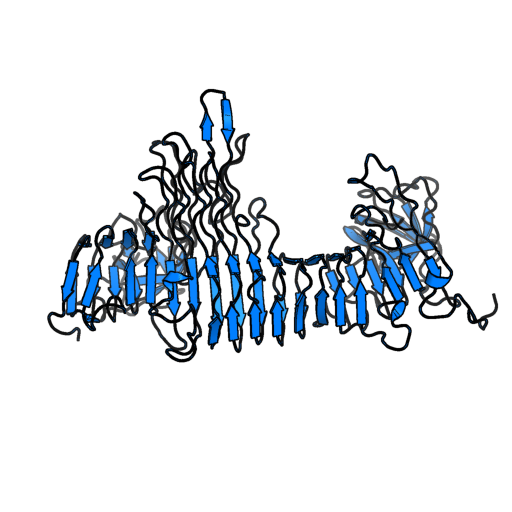 92.50 539 GLU A C 1
ATOM 3800 O O . GLU A 1 539 ? -2.929 -4.442 27.109 1.00 92.50 539 GLU A O 1
ATOM 3805 N N . THR A 1 540 ? -2.754 -2.253 26.573 1.00 90.81 540 THR A N 1
ATOM 3806 C CA . THR A 1 540 ? -4.172 -1.984 26.325 1.00 90.81 540 THR A CA 1
ATOM 3807 C C . THR A 1 540 ? -4.364 -1.342 24.951 1.00 90.81 540 THR A C 1
ATOM 3809 O O . THR A 1 540 ? -3.587 -0.471 24.557 1.00 90.81 540 THR A O 1
ATOM 3812 N N . THR A 1 541 ? -5.420 -1.746 24.251 1.00 93.81 541 THR A N 1
ATOM 3813 C CA . THR A 1 541 ? -5.935 -1.100 23.040 1.00 93.81 541 THR A CA 1
ATOM 3814 C C . THR A 1 541 ? -6.663 0.182 23.427 1.00 93.81 541 THR A C 1
ATOM 3816 O O . THR A 1 541 ? -7.644 0.132 24.168 1.00 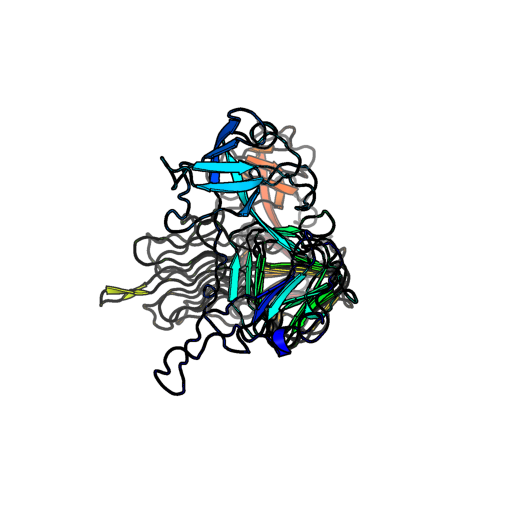93.81 541 THR A O 1
ATOM 3819 N N . VAL A 1 542 ? -6.195 1.329 22.940 1.00 90.00 542 VAL A N 1
ATOM 3820 C CA . VAL A 1 542 ? -6.785 2.633 23.274 1.00 90.00 542 VAL A CA 1
ATOM 3821 C C . VAL A 1 542 ? -7.777 3.052 22.187 1.00 90.00 542 VAL A C 1
ATOM 3823 O O . VAL A 1 542 ? -7.443 3.074 20.999 1.00 90.00 542 VAL A O 1
ATOM 3826 N N . LEU A 1 543 ? -9.002 3.385 22.594 1.00 89.12 543 LEU A N 1
ATOM 3827 C CA . LEU A 1 543 ? -9.979 4.076 21.757 1.00 89.12 543 LEU A CA 1
ATOM 3828 C C . LEU A 1 543 ? -9.688 5.572 21.857 1.00 89.12 543 LEU A C 1
ATOM 3830 O O . LEU A 1 543 ? -10.078 6.234 22.819 1.00 89.12 543 LEU A O 1
ATOM 3834 N N . VAL A 1 544 ? -8.915 6.058 20.889 1.00 80.75 544 VAL A N 1
ATOM 3835 C CA . VAL A 1 544 ? -8.445 7.444 20.840 1.00 80.75 544 VAL A CA 1
ATOM 3836 C C . VAL A 1 544 ? -9.641 8.385 20.698 1.00 80.75 544 VAL A C 1
ATOM 3838 O O . VAL A 1 544 ? -10.438 8.248 19.774 1.00 80.75 544 VAL A O 1
ATOM 3841 N N . THR A 1 545 ? -9.755 9.341 21.619 1.00 77.38 545 THR A N 1
ATOM 3842 C CA . THR A 1 545 ? -10.729 10.444 21.586 1.00 77.38 545 THR A CA 1
ATOM 3843 C C . THR A 1 545 ? -10.055 11.708 22.114 1.00 77.38 545 THR A C 1
ATOM 3845 O O . THR A 1 545 ? -8.997 11.618 22.730 1.00 77.38 545 THR A O 1
ATOM 3848 N N . ILE A 1 546 ? -10.668 12.884 21.954 1.00 75.25 546 ILE A N 1
ATOM 3849 C CA . ILE A 1 546 ? -10.107 14.146 22.480 1.00 75.25 546 ILE A CA 1
ATOM 3850 C C . ILE A 1 546 ? -10.080 14.270 24.020 1.00 75.25 546 ILE A C 1
ATOM 3852 O O . ILE A 1 546 ? -9.734 15.325 24.551 1.00 75.25 546 ILE A O 1
ATOM 3856 N N . SER A 1 547 ? -10.408 13.216 24.767 1.00 64.44 547 SER A N 1
ATOM 3857 C CA . SER A 1 547 ? -10.327 13.191 26.230 1.00 64.44 547 SER A CA 1
ATOM 3858 C C . SER A 1 547 ? -8.972 12.660 26.691 1.00 64.44 547 SER A C 1
ATOM 3860 O O . SER A 1 547 ? -8.818 11.468 26.906 1.00 64.44 547 SER A O 1
ATOM 3862 N N . HIS A 1 548 ? -7.968 13.517 26.877 1.00 56.50 548 HIS A N 1
ATOM 3863 C CA . HIS A 1 548 ? -6.752 13.082 27.579 1.00 56.50 548 HIS A CA 1
ATOM 3864 C C . HIS A 1 548 ? -6.990 13.037 29.105 1.00 56.50 548 HIS A C 1
ATOM 3866 O O . HIS A 1 548 ? -7.960 13.611 29.600 1.00 56.50 548 HIS A O 1
ATOM 3872 N N . ALA A 1 549 ? -6.068 12.428 29.864 1.00 43.44 549 ALA A N 1
ATOM 3873 C CA . ALA A 1 549 ? -6.081 12.190 31.325 1.00 43.44 549 ALA A CA 1
ATOM 3874 C C . ALA A 1 549 ? -6.240 13.427 32.257 1.00 43.44 549 ALA A C 1
ATOM 3876 O O . ALA A 1 549 ? -5.928 13.365 33.447 1.00 43.44 549 ALA A O 1
ATOM 3877 N N . LEU A 1 550 ? -6.672 14.568 31.723 1.00 43.59 550 LEU A N 1
ATOM 3878 C CA . LEU A 1 550 ? -6.839 15.853 32.392 1.00 43.59 550 LEU A CA 1
ATOM 3879 C C . LEU A 1 550 ? -8.317 16.215 32.649 1.00 43.59 550 LEU A C 1
ATOM 3881 O O . LEU A 1 550 ? -8.570 17.205 33.331 1.00 43.59 550 LEU A O 1
ATOM 3885 N N . GLY A 1 551 ? -9.269 15.388 32.197 1.00 59.09 551 GLY A N 1
ATOM 3886 C CA . GLY A 1 551 ? -10.704 15.575 32.437 1.00 59.09 551 GLY A CA 1
ATOM 3887 C C . GLY A 1 551 ? -11.346 16.615 31.515 1.00 59.09 551 GLY A C 1
ATOM 3888 O O . GLY A 1 551 ? -10.805 16.945 30.461 1.00 59.09 551 GLY A O 1
ATOM 3889 N N . ASP A 1 552 ? -12.514 17.109 31.926 1.00 67.38 552 ASP A N 1
ATOM 3890 C CA . ASP A 1 552 ? -13.329 18.081 31.189 1.00 67.38 552 ASP A CA 1
ATOM 3891 C C . ASP A 1 552 ? -12.550 19.334 30.781 1.00 67.38 552 ASP A C 1
ATOM 3893 O O . ASP A 1 552 ? -11.927 19.996 31.616 1.00 67.38 552 ASP A O 1
ATOM 3897 N N . ARG A 1 553 ? -12.632 19.693 29.497 1.00 70.44 553 ARG A N 1
ATOM 3898 C CA . ARG A 1 553 ? -11.904 20.823 28.902 1.00 70.44 553 ARG A CA 1
ATOM 3899 C C . ARG A 1 553 ? -12.818 21.990 28.606 1.00 70.44 553 ARG A C 1
ATOM 3901 O O . ARG A 1 553 ? -13.978 21.764 28.299 1.00 70.44 553 ARG A O 1
ATOM 3908 N N . LYS A 1 554 ? -12.323 23.226 28.700 1.00 69.12 554 LYS A N 1
ATOM 3909 C CA . LYS A 1 554 ? -13.146 24.436 28.546 1.00 69.12 554 LYS A CA 1
ATOM 3910 C C . LYS A 1 554 ? -13.071 25.010 27.139 1.00 69.12 554 LYS A C 1
ATOM 3912 O O . LYS A 1 554 ? -11.997 25.083 26.558 1.00 69.12 554 LYS A O 1
ATOM 3917 N N . ILE A 1 555 ? -14.207 25.494 26.653 1.00 69.56 555 ILE A N 1
ATOM 3918 C CA . ILE A 1 555 ? -14.306 26.282 25.423 1.00 69.56 555 ILE A CA 1
ATOM 3919 C C . ILE A 1 555 ? -13.931 27.737 25.727 1.00 69.56 555 ILE A C 1
ATOM 3921 O O . ILE A 1 555 ? -14.562 28.356 26.589 1.00 69.56 555 ILE A O 1
ATOM 3925 N N . ASP A 1 556 ? -12.945 28.309 25.028 1.00 68.44 556 ASP A N 1
ATOM 3926 C CA . ASP A 1 556 ? -12.671 29.747 25.126 1.00 68.44 556 ASP A CA 1
ATOM 3927 C C . ASP A 1 556 ? -13.774 30.585 24.449 1.00 68.44 556 ASP A C 1
ATOM 3929 O O . ASP A 1 556 ? -14.090 30.430 23.269 1.00 68.44 556 ASP A O 1
ATOM 3933 N N . ALA A 1 557 ? -14.333 31.528 25.209 1.00 58.38 557 ALA A N 1
ATOM 3934 C CA . ALA A 1 557 ? -15.325 32.492 24.747 1.00 58.38 557 ALA A CA 1
ATOM 3935 C C . ALA A 1 557 ? -14.775 33.492 23.711 1.00 58.38 557 ALA A C 1
ATOM 3937 O O . ALA A 1 557 ? -15.558 34.092 22.974 1.00 58.38 557 ALA A O 1
ATOM 3938 N N . ALA A 1 558 ? -13.458 33.728 23.675 1.00 56.25 558 ALA A N 1
ATOM 3939 C CA . ALA A 1 558 ? -12.827 34.707 22.785 1.00 56.25 558 ALA A CA 1
ATOM 3940 C C . ALA A 1 558 ? -12.662 34.207 21.339 1.00 56.25 558 ALA A C 1
ATOM 3942 O O . ALA A 1 558 ? -12.657 35.021 20.412 1.00 56.25 558 ALA A O 1
ATOM 3943 N N . THR A 1 559 ? -12.562 32.890 21.163 1.00 61.03 559 THR A N 1
ATOM 3944 C CA . THR A 1 559 ? -12.254 32.220 19.884 1.00 61.03 559 THR A CA 1
ATOM 3945 C C . THR A 1 559 ? -13.481 31.493 19.320 1.00 61.03 559 THR A C 1
ATOM 3947 O O . THR A 1 559 ? -13.455 30.974 18.206 1.00 61.03 559 THR A O 1
ATOM 3950 N N . TYR A 1 560 ? -14.598 31.541 20.055 1.00 57.59 560 TYR A N 1
ATOM 3951 C CA . TYR A 1 560 ? -15.911 31.111 19.594 1.00 57.59 560 TYR A CA 1
ATOM 3952 C C . TYR A 1 560 ? -16.445 32.057 18.504 1.00 57.59 560 TYR A C 1
ATOM 3954 O O . TYR A 1 560 ? -16.971 33.142 18.775 1.00 57.59 560 TYR A O 1
ATOM 3962 N N . GLY A 1 561 ? -16.300 31.648 17.245 1.00 57.09 561 GLY A N 1
ATOM 3963 C CA . GLY A 1 561 ? -16.853 32.340 16.086 1.00 57.09 561 GLY A CA 1
ATOM 3964 C C . GLY A 1 561 ? -16.441 31.679 14.767 1.00 57.09 561 GLY A C 1
ATOM 3965 O O . GLY A 1 561 ? -15.543 30.848 14.770 1.00 57.09 561 GLY A O 1
ATOM 3966 N N . PRO A 1 562 ? -17.076 32.031 13.634 1.00 56.56 562 PRO A N 1
ATOM 3967 C CA . PRO A 1 562 ? -16.792 31.399 12.350 1.00 56.56 562 PRO A CA 1
ATOM 3968 C C . PRO A 1 562 ? -15.354 31.668 11.868 1.00 56.56 562 PRO A C 1
ATOM 3970 O O . PRO A 1 562 ? -14.936 32.833 11.878 1.00 56.56 562 PRO A O 1
ATOM 3973 N N . PRO A 1 563 ? -14.644 30.656 11.328 1.00 55.41 563 PRO A N 1
ATOM 3974 C CA . PRO A 1 563 ? -15.042 29.242 11.240 1.00 55.41 563 PRO A CA 1
ATOM 3975 C C . PRO A 1 563 ? -15.017 28.574 12.623 1.00 55.41 563 PRO A C 1
ATOM 3977 O O . PRO A 1 563 ? -14.093 28.841 13.368 1.00 55.41 563 PRO A O 1
ATOM 3980 N N . ASP A 1 564 ? -16.014 27.739 12.944 1.00 68.31 564 ASP A N 1
ATOM 3981 C CA . ASP A 1 564 ? -16.273 27.142 14.270 1.00 68.31 564 ASP A CA 1
ATOM 3982 C C . ASP A 1 564 ? -15.024 26.513 14.934 1.00 68.31 564 ASP A C 1
ATOM 3984 O O . ASP A 1 564 ? -14.758 25.312 14.831 1.00 68.31 564 ASP A O 1
ATOM 3988 N N . THR A 1 565 ? -14.237 27.343 15.621 1.00 68.19 565 THR A N 1
ATOM 3989 C CA . THR A 1 565 ? -13.001 26.959 16.308 1.00 68.19 565 THR A CA 1
ATOM 3990 C C . THR A 1 565 ? -13.185 26.968 17.817 1.00 68.19 565 THR A C 1
ATOM 3992 O O . THR A 1 565 ? -13.732 27.915 18.382 1.00 68.19 565 THR A O 1
ATOM 3995 N N . LEU A 1 566 ? -12.684 25.926 18.480 1.00 70.44 566 LEU A N 1
ATOM 3996 C CA . LEU A 1 566 ? -12.547 25.866 19.931 1.00 70.44 566 LEU A CA 1
ATOM 3997 C C . LEU A 1 566 ? -11.066 26.018 20.276 1.00 70.44 566 LEU A C 1
ATOM 3999 O O . LEU A 1 566 ? -10.252 25.186 19.884 1.00 70.44 566 LEU A O 1
ATOM 4003 N N . GLU A 1 567 ? -10.714 27.067 21.011 1.00 66.75 567 GLU A N 1
ATOM 4004 C CA . GLU A 1 567 ? -9.403 27.158 21.655 1.00 66.75 567 GLU A CA 1
ATOM 4005 C C . GLU A 1 567 ? -9.507 26.543 23.050 1.00 66.75 567 GLU A C 1
ATOM 4007 O O . GLU A 1 567 ? -10.393 26.904 23.833 1.00 66.75 567 GLU A O 1
ATOM 4012 N N . ASP A 1 568 ? -8.627 25.588 23.344 1.00 64.62 568 ASP A N 1
ATOM 4013 C CA . ASP A 1 568 ? -8.504 25.011 24.678 1.00 64.62 568 ASP A CA 1
ATOM 4014 C C . ASP A 1 568 ? -7.382 25.740 25.422 1.00 64.62 568 ASP A C 1
ATOM 4016 O O . ASP A 1 568 ? -6.194 25.488 25.222 1.00 64.62 568 ASP A O 1
ATOM 4020 N N . VAL A 1 569 ? -7.778 26.650 26.312 1.00 53.47 569 VAL A N 1
ATOM 4021 C CA . VAL A 1 569 ? -6.879 27.445 27.168 1.00 53.47 569 VAL A CA 1
ATOM 4022 C C . VAL A 1 569 ? -5.997 26.601 28.102 1.00 53.47 569 VAL A C 1
ATOM 4024 O O . VAL A 1 569 ? -5.024 27.124 28.650 1.00 53.47 569 VAL A O 1
ATOM 4027 N N . ASP A 1 570 ? -6.303 25.309 28.271 1.00 55.78 570 ASP A N 1
ATOM 4028 C CA . ASP A 1 570 ? -5.524 24.345 29.053 1.00 55.78 570 ASP A CA 1
ATOM 4029 C C . ASP A 1 570 ? -4.755 23.332 28.166 1.00 55.78 570 ASP A C 1
ATOM 4031 O O . ASP A 1 570 ? -4.093 22.422 28.692 1.00 55.78 570 ASP A O 1
ATOM 4035 N N . ALA A 1 571 ? -4.818 23.447 26.832 1.00 56.16 571 ALA A N 1
ATOM 4036 C CA . ALA A 1 571 ? -4.069 22.606 25.902 1.00 56.16 571 ALA A CA 1
ATOM 4037 C C . ALA A 1 571 ? -2.720 23.250 25.561 1.00 56.16 571 ALA A C 1
ATOM 4039 O O . ALA A 1 571 ? -2.630 24.324 24.990 1.00 56.16 571 ALA A O 1
ATOM 4040 N N . SER A 1 572 ? -1.633 22.575 25.922 1.00 53.59 572 SER A N 1
ATOM 4041 C CA . SER A 1 572 ? -0.286 22.856 25.392 1.00 53.59 572 SER A CA 1
ATOM 4042 C C . SER A 1 572 ? 0.335 21.600 24.764 1.00 53.59 572 SER A C 1
ATOM 4044 O O . SER A 1 572 ? 1.553 21.496 24.661 1.00 53.59 572 SER A O 1
ATOM 4046 N N . TRP A 1 573 ? -0.508 20.608 24.434 1.00 58.97 573 TRP A N 1
ATOM 4047 C CA . TRP A 1 573 ? -0.101 19.215 24.193 1.00 58.97 573 TRP A CA 1
ATOM 4048 C C . TRP A 1 573 ? -1.021 18.446 23.229 1.00 58.97 573 TRP A C 1
ATOM 4050 O O . TRP A 1 573 ? -0.987 17.215 23.242 1.00 58.97 573 TRP A O 1
ATOM 4060 N N . PHE A 1 574 ? -1.885 19.094 22.436 1.00 68.56 574 PHE A N 1
ATOM 4061 C CA . PHE A 1 574 ? -2.529 18.333 21.363 1.00 68.56 574 PHE A CA 1
ATOM 4062 C C . PHE A 1 574 ? -1.467 17.962 20.335 1.00 68.56 574 PHE A C 1
ATOM 4064 O O . PHE A 1 574 ? -0.765 18.825 19.819 1.00 68.56 574 PHE A O 1
ATOM 4071 N N . GLU A 1 575 ? -1.340 16.673 20.053 1.00 75.44 575 GLU A N 1
ATOM 4072 C CA . GLU A 1 575 ? -0.535 16.235 18.927 1.00 75.44 575 GLU A CA 1
ATOM 4073 C C . GLU A 1 575 ? -1.302 16.613 17.650 1.00 75.44 575 GLU A C 1
ATOM 4075 O O . GLU A 1 575 ? -2.456 16.181 17.505 1.00 75.44 575 GLU A O 1
ATOM 4080 N N . PRO A 1 576 ? -0.748 17.476 16.776 1.00 79.31 576 PRO A N 1
ATOM 4081 C CA . PRO A 1 576 ? -1.453 17.949 15.592 1.00 79.31 576 PRO A CA 1
ATOM 4082 C C . PRO A 1 576 ? -2.007 16.790 14.764 1.00 79.31 576 PRO A C 1
ATOM 4084 O O . PRO A 1 576 ? -1.380 15.741 14.640 1.00 79.31 576 PRO A O 1
ATOM 4087 N N . ASP A 1 577 ? -3.221 16.971 14.255 1.00 79.81 577 ASP A N 1
ATOM 4088 C CA . ASP A 1 577 ? -3.972 16.007 13.441 1.00 79.81 577 ASP A CA 1
ATOM 4089 C C . ASP A 1 577 ? -4.312 14.643 14.086 1.00 79.81 577 ASP A C 1
ATOM 4091 O O . ASP A 1 577 ? -5.081 13.866 13.514 1.00 79.81 577 ASP A O 1
ATOM 4095 N N . TYR A 1 578 ? -3.823 14.342 15.294 1.00 80.44 578 TYR A N 1
ATOM 4096 C CA . TYR A 1 578 ? -4.057 13.062 15.979 1.00 80.44 578 TYR A CA 1
ATOM 4097 C C . TYR A 1 578 ? -5.539 12.770 16.240 1.00 80.44 578 TYR A C 1
ATOM 4099 O O . TYR A 1 578 ? -5.961 11.612 16.254 1.00 80.44 578 TYR A O 1
ATOM 4107 N N . TYR 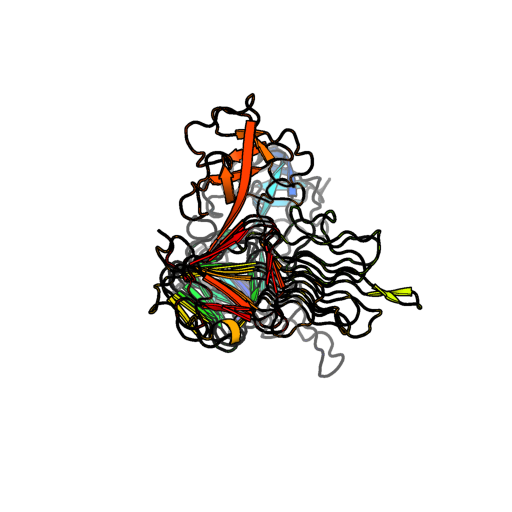A 1 579 ? -6.337 13.818 16.453 1.00 83.44 579 TYR A N 1
ATOM 4108 C CA . TYR A 1 579 ? -7.733 13.698 16.861 1.00 83.44 579 TYR A CA 1
ATOM 4109 C C . TYR A 1 579 ? -8.724 13.952 15.729 1.00 83.44 579 TYR A C 1
ATOM 4111 O O . TYR A 1 579 ? -9.933 13.930 15.972 1.00 83.44 579 TYR A O 1
ATOM 4119 N N . VAL A 1 580 ? -8.252 14.185 14.503 1.00 84.44 580 VAL A N 1
ATOM 4120 C CA . VAL A 1 580 ? -9.116 14.485 13.358 1.00 84.44 580 VAL A CA 1
ATOM 4121 C C . VAL A 1 580 ? -10.153 13.386 13.167 1.00 84.44 580 VAL A C 1
ATOM 4123 O O . VAL A 1 580 ? -9.861 12.191 13.120 1.00 84.44 580 VAL A O 1
ATOM 4126 N N . GLY A 1 581 ? -11.406 13.819 13.096 1.00 84.88 581 GLY A N 1
ATOM 4127 C CA . GLY A 1 581 ? -12.579 12.979 12.987 1.00 84.88 581 GLY A CA 1
ATOM 4128 C C . GLY A 1 581 ? -13.035 12.332 14.302 1.00 84.88 581 GLY A C 1
ATOM 4129 O O . GLY A 1 581 ? -14.059 11.657 14.300 1.00 84.88 581 GLY A O 1
ATOM 4130 N N . SER A 1 582 ? -12.318 12.486 15.414 1.00 86.25 582 SER A N 1
ATOM 4131 C CA . SER A 1 582 ? -12.818 12.025 16.714 1.00 86.25 582 SER A CA 1
ATOM 4132 C C . SER A 1 582 ? -14.086 12.785 17.093 1.00 86.25 582 SER A C 1
ATOM 4134 O O . SER A 1 582 ? -14.259 13.955 16.739 1.00 86.25 582 SER A O 1
ATOM 4136 N N . THR A 1 583 ? -14.963 12.123 17.838 1.00 88.56 583 THR A N 1
ATOM 4137 C CA . THR A 1 583 ? -16.234 12.694 18.282 1.00 88.56 583 THR A CA 1
ATOM 4138 C C . THR A 1 583 ? -16.184 13.162 19.729 1.00 88.56 583 THR A C 1
ATOM 4140 O O . THR A 1 583 ? -15.447 12.620 20.558 1.00 88.56 583 THR A O 1
ATOM 4143 N N . PHE A 1 584 ? -16.979 14.179 20.049 1.00 86.06 584 PHE A N 1
ATOM 4144 C CA . PHE A 1 584 ? -17.079 14.729 21.396 1.00 86.06 584 PHE A CA 1
ATOM 4145 C C . PHE A 1 584 ? -18.445 15.342 21.677 1.00 86.06 584 PHE A C 1
ATOM 4147 O O . PHE A 1 584 ? -19.165 15.739 20.764 1.00 86.06 584 PHE A O 1
ATOM 4154 N N . ARG A 1 585 ? -18.784 15.439 22.959 1.00 85.62 585 ARG A N 1
ATOM 4155 C CA . ARG A 1 585 ? -19.941 16.178 23.460 1.00 85.62 585 ARG A CA 1
ATOM 4156 C C . ARG A 1 585 ? -19.487 17.564 23.900 1.00 85.62 585 ARG A C 1
ATOM 4158 O O . ARG A 1 585 ? -18.533 17.682 24.674 1.00 85.62 585 ARG A O 1
ATOM 4165 N N . ALA A 1 586 ? -20.162 18.595 23.405 1.00 75.38 586 ALA A N 1
ATOM 4166 C CA . ALA A 1 586 ? -19.996 19.972 23.861 1.00 75.38 586 ALA A CA 1
ATOM 4167 C C . ALA A 1 586 ? -21.086 20.312 24.892 1.00 75.38 586 ALA A C 1
ATOM 4169 O O . ALA A 1 586 ? -22.220 19.874 24.737 1.00 75.38 586 ALA A O 1
ATOM 4170 N N . ASP A 1 587 ? -20.746 21.105 25.911 1.00 72.25 587 ASP A N 1
ATOM 4171 C CA . ASP A 1 587 ? -21.632 21.509 27.015 1.00 72.25 587 ASP A CA 1
ATOM 4172 C C . ASP A 1 587 ? -22.149 20.359 27.899 1.00 72.25 587 ASP A C 1
ATOM 4174 O O . ASP A 1 587 ? -23.327 19.999 27.921 1.00 72.25 587 ASP A O 1
ATOM 4178 N N . LEU A 1 588 ? -21.254 19.829 28.734 1.00 67.31 588 LEU A N 1
ATOM 4179 C CA . LEU A 1 588 ? -21.598 18.792 29.715 1.00 67.31 588 LEU A CA 1
ATOM 4180 C C . LEU A 1 588 ? -22.556 19.269 30.823 1.00 67.31 588 LEU A C 1
ATOM 4182 O O . LEU A 1 588 ? -23.102 18.438 31.546 1.00 67.31 588 LEU A O 1
ATOM 4186 N N . ALA A 1 589 ? -22.748 20.581 31.009 1.00 63.00 589 ALA A N 1
ATOM 4187 C CA . ALA A 1 589 ? -23.650 21.118 32.030 1.00 63.00 589 ALA A CA 1
ATOM 4188 C C . ALA A 1 589 ? -25.116 21.134 31.564 1.00 63.00 589 ALA A C 1
ATOM 4190 O O . ALA A 1 589 ? -26.022 21.094 32.403 1.00 63.00 589 ALA A O 1
ATOM 4191 N N . GLY A 1 590 ? -25.339 21.188 30.246 1.00 57.06 590 GLY A N 1
ATOM 4192 C CA . GLY A 1 590 ? -26.640 21.014 29.602 1.00 57.06 590 GLY A CA 1
ATOM 4193 C C . GLY A 1 590 ? -27.070 19.552 29.431 1.00 57.06 590 GLY A C 1
ATOM 4194 O O . GLY A 1 590 ? -28.265 19.303 29.265 1.00 57.06 590 GLY A O 1
ATOM 4195 N N . ALA A 1 591 ? -26.131 18.603 29.518 1.00 62.16 591 ALA A N 1
ATOM 4196 C CA . ALA A 1 591 ? -26.385 17.171 29.356 1.00 62.16 591 ALA A CA 1
ATOM 4197 C C . ALA A 1 591 ? -27.308 16.630 30.466 1.00 62.16 591 ALA A C 1
ATOM 4199 O O . ALA A 1 591 ? -27.047 16.810 31.663 1.00 62.16 591 ALA A O 1
ATOM 4200 N N . SER A 1 592 ? -28.403 15.960 30.096 1.00 54.88 592 SER A N 1
ATOM 4201 C CA . SER A 1 592 ? -29.354 15.387 31.053 1.00 54.88 592 SER A CA 1
ATOM 4202 C C . SER A 1 592 ? -29.495 13.884 30.866 1.00 54.88 592 SER A C 1
ATOM 4204 O O . SER A 1 592 ? -30.018 13.445 29.864 1.00 54.88 592 SER A O 1
ATOM 4206 N N . GLY A 1 593 ? -29.163 13.085 31.880 1.00 66.50 593 GLY A N 1
ATOM 4207 C CA . GLY A 1 593 ? -29.521 11.663 31.887 1.00 66.50 593 GLY A CA 1
ATOM 4208 C C . GLY A 1 593 ? -28.493 10.746 31.222 1.00 66.50 593 GLY A C 1
ATOM 4209 O O . GLY A 1 593 ? -27.657 10.196 31.940 1.00 66.50 593 GLY A O 1
ATOM 4210 N N . THR A 1 594 ? -28.614 10.527 29.912 1.00 74.56 594 THR A N 1
ATOM 4211 C CA . THR A 1 594 ? -27.883 9.522 29.114 1.00 74.56 594 THR A CA 1
ATOM 4212 C C . THR A 1 594 ? -26.884 10.181 28.151 1.00 74.56 594 THR A C 1
ATOM 4214 O O . THR A 1 594 ? -26.853 11.391 28.009 1.00 74.56 594 THR A O 1
ATOM 4217 N N . LEU A 1 595 ? -25.989 9.401 27.548 1.00 82.38 595 LEU A N 1
ATOM 4218 C CA . LEU A 1 595 ? -25.153 9.800 26.411 1.00 82.38 595 LEU A CA 1
ATOM 4219 C C . LEU A 1 595 ? -25.942 9.782 25.094 1.00 82.38 595 LEU A C 1
ATOM 4221 O O . LEU A 1 595 ? -25.572 10.475 24.151 1.00 82.38 595 LEU A O 1
ATOM 4225 N N . SER A 1 596 ? -26.982 8.948 25.001 1.00 79.88 596 SER A N 1
ATOM 4226 C CA . SER A 1 596 ? -27.744 8.711 23.767 1.00 79.88 596 SER A CA 1
ATOM 4227 C C . SER A 1 596 ? -28.628 9.882 23.320 1.00 79.88 596 SER A C 1
ATOM 4229 O O . SER A 1 596 ? -28.977 9.962 22.142 1.00 79.88 596 SER A O 1
ATOM 4231 N N . ASP A 1 597 ? -28.969 10.799 24.223 1.00 76.81 597 ASP A N 1
ATOM 4232 C CA . ASP A 1 597 ? -29.756 12.004 23.948 1.00 76.81 597 ASP A CA 1
ATOM 4233 C C . ASP A 1 597 ? -28.909 13.273 23.775 1.00 76.81 597 ASP A C 1
ATOM 4235 O O . ASP A 1 597 ? -29.450 14.334 23.446 1.00 76.81 597 ASP A O 1
ATOM 4239 N N . ASP A 1 598 ? -27.589 13.164 23.927 1.00 78.81 598 ASP A N 1
ATOM 4240 C CA . ASP A 1 598 ? -26.684 14.299 23.814 1.00 78.81 598 ASP A CA 1
ATOM 4241 C C . ASP A 1 598 ? -26.206 14.537 22.373 1.00 78.81 598 ASP A C 1
ATOM 4243 O O . ASP A 1 598 ? -25.906 13.594 21.632 1.00 78.81 598 ASP A O 1
ATOM 4247 N N . PRO A 1 599 ? -26.068 15.808 21.952 1.00 80.69 599 PRO A N 1
ATOM 4248 C CA . PRO A 1 599 ? -25.498 16.130 20.655 1.00 80.69 599 PRO A CA 1
ATOM 4249 C C . PRO A 1 599 ? -24.003 15.788 20.608 1.00 80.69 599 PRO A C 1
ATOM 4251 O O . PRO A 1 599 ? -23.238 16.097 21.526 1.00 80.69 599 PRO A O 1
ATOM 4254 N N . VAL A 1 600 ? -23.582 15.194 19.491 1.00 85.81 600 VAL A N 1
ATOM 4255 C CA . VAL A 1 600 ? -22.191 14.814 19.226 1.00 85.81 600 VAL A CA 1
ATOM 4256 C C . VAL A 1 600 ? -21.636 15.664 18.090 1.00 85.81 600 VAL A C 1
ATOM 4258 O O . VAL A 1 600 ? -22.244 15.767 17.027 1.00 85.81 600 VAL A O 1
ATOM 4261 N N . SER A 1 601 ? -20.462 16.241 18.316 1.00 85.69 601 SER A N 1
ATOM 4262 C CA . SER A 1 601 ? -19.699 17.014 17.340 1.00 85.69 601 SER A CA 1
ATOM 4263 C C . SER A 1 601 ? -18.467 16.249 16.872 1.00 85.69 601 SER A C 1
ATOM 4265 O O . SER A 1 601 ? -17.919 15.420 17.603 1.00 85.69 601 SER A O 1
ATOM 4267 N N . THR A 1 602 ? -17.997 16.575 15.668 1.00 87.31 602 THR A N 1
ATOM 4268 C CA . THR A 1 602 ? -16.816 15.957 15.053 1.00 87.31 602 THR A CA 1
ATOM 4269 C C . THR A 1 602 ? -15.677 16.962 14.928 1.00 87.31 602 THR A C 1
ATOM 4271 O O . THR A 1 602 ? -15.858 18.078 14.428 1.00 87.31 602 THR A O 1
ATOM 4274 N N . VAL A 1 603 ? -14.479 16.554 15.341 1.00 85.81 603 VAL A N 1
ATOM 4275 C CA . VAL A 1 603 ? -13.245 17.316 15.121 1.00 85.81 603 VAL A CA 1
ATOM 4276 C C . VAL A 1 603 ? -12.915 17.312 13.626 1.00 85.81 603 VAL A C 1
ATOM 4278 O O . VAL A 1 603 ? -12.667 16.261 13.047 1.00 85.81 603 VAL A O 1
ATOM 4281 N N . GLY A 1 604 ? -12.899 18.478 12.987 1.00 83.69 604 GLY A N 1
ATOM 4282 C CA . GLY A 1 604 ? -12.476 18.649 11.592 1.00 83.69 604 GLY A CA 1
ATOM 4283 C C . GLY A 1 604 ? -10.969 18.864 11.420 1.00 83.69 604 GLY A C 1
ATOM 4284 O O . GLY A 1 604 ? -10.435 18.597 10.350 1.00 83.69 604 GLY A O 1
ATOM 4285 N N . GLY A 1 605 ? -10.284 19.332 12.465 1.00 84.06 605 GLY A N 1
ATOM 4286 C CA . GLY A 1 605 ? -8.854 19.651 12.466 1.00 84.06 605 GLY A CA 1
ATOM 4287 C C . GLY A 1 605 ? -8.362 19.896 13.889 1.00 84.06 605 GLY A C 1
ATOM 4288 O O . GLY A 1 605 ? -9.157 20.329 14.726 1.00 84.06 605 GLY A O 1
ATOM 4289 N N . ASN A 1 606 ? -7.081 19.666 14.181 1.00 82.62 606 ASN A N 1
ATOM 4290 C CA . ASN A 1 606 ? -6.503 20.100 15.453 1.00 82.62 606 ASN A CA 1
ATOM 4291 C C . ASN A 1 606 ? -5.048 20.566 15.320 1.00 82.62 606 ASN A C 1
ATOM 4293 O O . ASN A 1 606 ? -4.217 19.871 14.742 1.00 82.62 606 ASN A O 1
ATOM 4297 N N . THR A 1 607 ? -4.739 21.724 15.903 1.00 82.38 607 THR A N 1
ATOM 4298 C CA . THR A 1 607 ? -3.362 22.152 16.191 1.00 82.38 607 THR A CA 1
ATOM 4299 C C . THR A 1 607 ? -2.987 21.730 17.615 1.00 82.38 607 THR A C 1
ATOM 4301 O O . THR A 1 607 ? -3.691 20.929 18.228 1.00 82.38 607 THR A O 1
ATOM 4304 N N . ASP A 1 608 ? -1.900 22.281 18.154 1.00 75.25 608 ASP A N 1
ATOM 4305 C CA . ASP A 1 608 ? -1.473 22.118 19.548 1.00 75.25 608 ASP A CA 1
ATOM 4306 C C . ASP A 1 608 ? -2.442 22.704 20.598 1.00 75.25 608 ASP A C 1
ATOM 4308 O O . ASP A 1 608 ? -2.410 22.294 21.763 1.00 75.25 608 ASP A O 1
ATOM 4312 N N . THR A 1 609 ? -3.299 23.640 20.179 1.00 72.81 609 THR A N 1
ATOM 4313 C CA . THR A 1 609 ? -4.132 24.507 21.037 1.00 72.81 609 THR A CA 1
ATOM 4314 C C . THR A 1 609 ? -5.561 24.711 20.514 1.00 72.81 609 THR A C 1
ATOM 4316 O O . THR A 1 609 ? -6.453 25.058 21.289 1.00 72.81 609 THR A O 1
ATOM 4319 N N . ILE A 1 610 ? -5.805 24.493 19.216 1.00 76.38 610 ILE A N 1
ATOM 4320 C CA . ILE A 1 610 ? -7.079 24.800 18.549 1.00 76.38 610 ILE A CA 1
ATOM 4321 C C . ILE A 1 610 ? -7.685 23.531 17.955 1.00 76.38 610 ILE A C 1
ATOM 4323 O O . ILE A 1 610 ? -7.025 22.815 17.204 1.00 76.38 610 ILE A O 1
ATOM 4327 N N . LEU A 1 611 ? -8.971 23.299 18.216 1.00 79.38 611 LEU A N 1
ATOM 4328 C CA . LEU A 1 611 ? -9.810 22.348 17.493 1.00 79.38 611 LEU A CA 1
ATOM 4329 C C . LEU A 1 611 ? -10.655 23.105 16.468 1.00 79.38 611 LEU A C 1
ATOM 4331 O O . LEU A 1 611 ? -11.374 24.043 16.806 1.00 79.38 611 LEU A O 1
ATOM 4335 N N . THR A 1 612 ? -10.608 22.672 15.215 1.00 81.88 612 THR A N 1
ATOM 4336 C CA . THR A 1 612 ? -11.602 23.062 14.210 1.00 81.88 612 THR A CA 1
ATOM 4337 C C . THR A 1 612 ? -12.736 22.054 14.274 1.00 81.88 612 THR A C 1
ATOM 4339 O O . THR A 1 612 ? -12.481 20.849 14.276 1.00 81.88 612 THR A O 1
ATOM 4342 N N . VAL A 1 613 ? -13.981 22.514 14.336 1.00 80.50 613 VAL A N 1
ATOM 4343 C CA . VAL A 1 613 ? -15.156 21.655 14.518 1.00 80.50 613 VAL A CA 1
ATOM 4344 C C . VAL A 1 613 ? -16.116 21.864 13.357 1.00 80.50 613 VAL A C 1
ATOM 4346 O O . VAL A 1 613 ? -16.209 22.953 12.803 1.00 80.50 613 VAL A O 1
ATOM 4349 N N . THR A 1 614 ? -16.801 20.800 12.952 1.00 72.69 614 THR A N 1
ATOM 4350 C CA . THR A 1 614 ? -17.708 20.832 11.793 1.00 72.69 614 THR A CA 1
ATOM 4351 C C . THR A 1 614 ? -19.179 20.989 12.181 1.00 72.69 614 THR A C 1
ATOM 4353 O O . THR A 1 614 ? -19.923 21.629 11.447 1.00 72.69 614 THR A O 1
ATOM 4356 N N . ASP A 1 615 ? -19.571 20.497 13.363 1.00 78.19 615 ASP A N 1
ATOM 4357 C CA . ASP A 1 615 ? -20.976 20.359 13.767 1.00 78.19 615 ASP A CA 1
ATOM 4358 C C . ASP A 1 615 ? -21.199 20.756 15.244 1.00 78.19 615 ASP A C 1
ATOM 4360 O O . ASP A 1 615 ? -21.623 19.937 16.065 1.00 78.19 615 ASP A O 1
ATOM 4364 N N . LEU A 1 616 ? -20.859 21.992 15.638 1.00 77.25 616 LEU A N 1
ATOM 4365 C CA . LEU A 1 616 ? -21.099 22.458 17.015 1.00 77.25 616 LEU A CA 1
ATOM 4366 C C . LEU A 1 616 ? -22.593 22.693 17.313 1.00 77.25 616 LEU A C 1
ATOM 4368 O O . LEU A 1 616 ? -23.309 23.256 16.479 1.00 77.25 616 LEU A O 1
ATOM 4372 N N . PRO A 1 617 ? -23.073 22.363 18.530 1.00 75.69 617 PRO A N 1
ATOM 4373 C CA . PRO A 1 617 ? -24.414 22.723 18.967 1.00 75.69 617 PRO A CA 1
ATOM 4374 C C . PRO A 1 617 ? -24.601 24.244 19.024 1.00 75.69 617 PRO A C 1
ATOM 4376 O O . PRO A 1 617 ? -23.710 24.999 19.419 1.00 75.69 617 PRO A O 1
ATOM 4379 N N . ALA A 1 618 ? -25.802 24.706 18.673 1.00 74.31 618 ALA A N 1
ATOM 4380 C CA . ALA A 1 618 ? -26.155 26.114 18.803 1.00 74.31 618 ALA A CA 1
ATOM 4381 C C . ALA A 1 618 ? -26.302 26.519 20.280 1.00 74.31 618 ALA A C 1
ATOM 4383 O O . ALA A 1 618 ? -26.871 25.778 21.077 1.00 74.31 618 ALA A O 1
ATOM 4384 N N . GLY A 1 619 ? -25.889 27.744 20.618 1.00 72.25 619 GLY A N 1
ATOM 4385 C CA . GLY A 1 619 ? -26.134 28.335 21.939 1.00 72.25 619 GLY A CA 1
ATOM 4386 C C . GLY A 1 619 ? -24.989 28.211 22.944 1.00 72.25 619 GLY A C 1
ATOM 4387 O O . GLY A 1 619 ? -25.183 28.616 24.086 1.00 72.25 619 GLY A O 1
ATOM 4388 N N . LEU A 1 620 ? -23.816 27.727 22.524 1.00 74.12 620 LEU A N 1
ATOM 4389 C CA . LEU A 1 620 ? -22.589 27.822 23.317 1.00 74.12 620 LEU A CA 1
ATOM 4390 C C . LEU A 1 620 ? -22.225 29.303 23.524 1.00 74.12 620 LEU A C 1
ATOM 4392 O O . LEU A 1 620 ? -22.300 30.115 22.600 1.00 74.12 620 LEU A O 1
ATOM 4396 N N . THR A 1 621 ? -21.883 29.670 24.754 1.00 72.62 621 THR A N 1
ATOM 4397 C CA . THR A 1 621 ? -21.602 31.052 25.173 1.00 72.62 621 THR A CA 1
ATOM 4398 C C . THR A 1 621 ? -20.151 31.284 25.593 1.00 72.62 621 THR A C 1
ATOM 4400 O O . THR A 1 621 ? -19.763 32.434 25.815 1.00 72.62 621 THR A O 1
ATOM 4403 N N . GLY A 1 622 ? -19.345 30.224 25.641 1.00 70.25 622 GLY A N 1
ATOM 4404 C CA . GLY A 1 622 ? -17.963 30.223 26.089 1.00 70.25 622 GLY A CA 1
ATOM 4405 C C . GLY A 1 622 ? -17.847 29.950 27.592 1.00 70.25 622 GLY A C 1
ATOM 4406 O O . GLY A 1 622 ? -18.547 30.542 28.417 1.00 70.25 622 GLY A O 1
ATOM 4407 N N . GLY A 1 623 ? -16.913 29.074 27.963 1.00 70.81 623 GLY A N 1
ATOM 4408 C CA . GLY A 1 623 ? -16.707 28.579 29.326 1.00 70.81 623 GLY A CA 1
ATOM 4409 C C . GLY A 1 623 ? -17.380 27.236 29.628 1.00 70.81 623 GLY A C 1
ATOM 4410 O O . GLY A 1 623 ? -17.137 26.685 30.706 1.00 70.81 623 GLY A O 1
ATOM 4411 N N . GLU A 1 624 ? -18.182 26.701 28.704 1.00 77.25 624 GLU A N 1
ATOM 4412 C CA . GLU A 1 624 ? -18.713 25.339 28.770 1.00 77.25 624 GLU A CA 1
ATOM 4413 C C . GLU A 1 624 ? -17.589 24.303 28.693 1.00 77.25 624 GLU A C 1
ATOM 4415 O O . GLU A 1 624 ? -16.504 24.576 28.168 1.00 77.25 624 GLU A O 1
ATOM 4420 N N . THR A 1 625 ? -17.857 23.106 29.216 1.00 78.44 625 THR A N 1
ATOM 4421 C CA . THR A 1 625 ? -16.925 21.986 29.125 1.00 78.44 625 THR A CA 1
ATOM 4422 C C . THR A 1 625 ? -17.273 21.019 28.000 1.00 78.44 625 THR A C 1
ATOM 4424 O O . THR A 1 625 ? -18.446 20.848 27.667 1.00 78.44 625 THR A O 1
ATOM 4427 N N . TYR A 1 626 ? -16.261 20.365 27.435 1.00 80.06 626 TYR A N 1
ATOM 4428 C CA . TYR A 1 626 ? -16.409 19.308 26.441 1.00 80.06 626 TYR A CA 1
ATOM 4429 C C . TYR A 1 626 ? -15.669 18.030 26.853 1.00 80.06 626 TYR A C 1
ATOM 4431 O O . TYR A 1 626 ? -14.713 18.073 27.637 1.00 80.06 626 TYR A O 1
ATOM 4439 N N . ARG A 1 627 ? -16.121 16.893 26.312 1.00 83.81 627 ARG A N 1
ATOM 4440 C CA . ARG A 1 627 ? -15.523 15.566 26.525 1.00 83.81 627 ARG A CA 1
ATOM 4441 C C . ARG A 1 627 ? -15.662 14.695 25.281 1.00 83.81 627 ARG A C 1
ATOM 4443 O O . ARG A 1 627 ? -16.726 14.641 24.673 1.00 83.81 627 ARG A O 1
ATOM 4450 N N . GLY A 1 628 ? -14.591 14.007 24.907 1.00 86.19 628 GLY A N 1
ATOM 4451 C CA . GLY A 1 628 ? -14.584 12.993 23.856 1.00 86.19 628 GLY A CA 1
ATOM 4452 C C . GLY A 1 628 ? -15.537 11.836 24.157 1.00 86.19 628 GLY A C 1
ATOM 4453 O O . GLY A 1 628 ? -15.647 11.390 25.299 1.00 86.19 628 GLY A O 1
ATOM 4454 N N . ILE A 1 629 ? -16.202 11.345 23.115 1.00 88.38 629 ILE A N 1
ATOM 4455 C CA . ILE A 1 629 ? -17.114 10.201 23.162 1.00 88.38 629 ILE A CA 1
ATOM 4456 C C . ILE A 1 629 ? -16.790 9.261 22.005 1.00 88.38 629 ILE A C 1
ATOM 4458 O O . ILE A 1 629 ? -16.533 9.715 20.894 1.00 88.38 629 ILE A O 1
ATOM 4462 N N . THR A 1 630 ? -16.822 7.954 22.248 1.00 91.56 630 THR A N 1
ATOM 4463 C CA . THR A 1 630 ? -16.855 6.929 21.197 1.00 91.56 630 THR A CA 1
ATOM 4464 C C . THR A 1 630 ? -18.264 6.352 21.114 1.00 91.56 630 THR A C 1
ATOM 4466 O O . THR A 1 630 ? -18.793 5.898 22.127 1.00 91.56 630 THR A O 1
ATOM 4469 N N . VAL A 1 631 ? -18.864 6.349 19.920 1.00 92.00 631 VAL A N 1
ATOM 4470 C CA . VAL A 1 631 ? -20.203 5.784 19.682 1.00 92.00 631 VAL A CA 1
ATOM 4471 C C . VAL A 1 631 ? -20.097 4.570 18.765 1.00 92.00 631 VAL A C 1
ATOM 4473 O O . VAL A 1 631 ? -19.544 4.661 17.669 1.00 92.00 631 VAL A O 1
ATOM 4476 N N . LEU A 1 632 ? -20.624 3.431 19.211 1.00 94.19 632 LEU A N 1
ATOM 4477 C CA . LEU A 1 632 ? -20.577 2.156 18.499 1.00 94.19 632 LEU A CA 1
ATOM 4478 C C . LEU A 1 632 ? -21.969 1.535 18.404 1.00 94.19 632 LEU A C 1
ATOM 4480 O O . LEU A 1 632 ? -22.751 1.582 19.353 1.00 94.19 632 LEU A O 1
ATOM 4484 N N . GLY A 1 633 ? -22.245 0.871 17.282 1.00 92.00 633 GLY A N 1
ATOM 4485 C CA . GLY A 1 633 ? -23.392 -0.027 17.170 1.00 92.00 633 GLY A CA 1
ATOM 4486 C C . GLY A 1 633 ? -23.226 -1.204 18.128 1.00 92.00 633 GLY A C 1
ATOM 4487 O O . GLY A 1 633 ? -24.088 -1.452 18.960 1.00 92.00 633 GLY A O 1
ATOM 4488 N N . ALA A 1 634 ? -22.067 -1.865 18.101 1.00 92.06 634 ALA A N 1
ATOM 4489 C CA . ALA A 1 634 ? -21.733 -2.949 19.026 1.00 92.06 634 ALA A CA 1
ATOM 4490 C C . ALA A 1 634 ? -20.236 -2.974 19.376 1.00 92.06 634 ALA A C 1
ATOM 4492 O O . ALA A 1 634 ? -19.409 -2.487 18.601 1.00 92.06 634 ALA A O 1
ATOM 4493 N N . LEU A 1 635 ? -19.882 -3.569 20.519 1.00 93.88 635 LEU A N 1
ATOM 4494 C CA . LEU A 1 635 ? -18.493 -3.737 20.968 1.00 93.88 635 LEU A CA 1
ATOM 4495 C C . LEU A 1 635 ? -18.234 -5.154 21.496 1.00 93.88 635 LEU A C 1
ATOM 4497 O O . LEU A 1 635 ? -18.756 -5.532 22.537 1.00 93.88 635 LEU A O 1
ATOM 4501 N N . GLU A 1 636 ? -17.348 -5.892 20.834 1.00 93.50 636 GLU A N 1
ATOM 4502 C CA . GLU A 1 636 ? -16.888 -7.219 21.252 1.00 93.50 636 GLU A CA 1
ATOM 4503 C C . GLU A 1 636 ? -15.452 -7.130 21.792 1.00 93.50 636 GLU A C 1
ATOM 4505 O O . GLU A 1 636 ? -14.540 -6.698 21.081 1.00 93.50 636 GLU A O 1
ATOM 4510 N N . VAL A 1 637 ? -15.223 -7.589 23.027 1.00 94.31 637 VAL A N 1
ATOM 4511 C CA . VAL A 1 637 ? -13.882 -7.672 23.637 1.00 94.31 637 VAL A CA 1
ATOM 4512 C C . VAL A 1 637 ? -13.575 -9.124 23.983 1.00 94.31 637 VAL A C 1
ATOM 4514 O O . VAL A 1 637 ? -14.264 -9.727 24.800 1.00 94.31 637 VAL A O 1
ATOM 4517 N N . ARG A 1 638 ? -12.528 -9.704 23.386 1.00 93.94 638 ARG A N 1
ATOM 4518 C CA . ARG A 1 638 ? -12.254 -11.148 23.492 1.00 93.94 638 ARG A CA 1
ATOM 4519 C C . ARG A 1 638 ? -10.773 -11.511 23.376 1.00 93.94 638 ARG A C 1
ATOM 4521 O O . ARG A 1 638 ? -9.902 -10.673 23.153 1.00 93.94 638 ARG A O 1
ATOM 4528 N N . GLY A 1 639 ? -10.472 -12.799 23.550 1.00 93.56 639 GLY A N 1
ATOM 4529 C CA . GLY A 1 639 ? -9.131 -13.350 23.322 1.00 93.56 639 GLY A CA 1
ATOM 4530 C C . GLY A 1 639 ? -8.040 -12.746 24.210 1.00 93.56 639 GLY A C 1
ATOM 4531 O O . GLY A 1 639 ? -6.895 -12.651 23.782 1.00 93.56 639 GLY A O 1
ATOM 4532 N N . GLY A 1 640 ? -8.383 -12.310 25.426 1.00 93.88 640 GLY A N 1
ATOM 4533 C CA . GLY A 1 640 ? -7.452 -11.648 26.346 1.00 93.88 640 GLY A CA 1
ATOM 4534 C C . GLY A 1 640 ? -7.211 -10.166 26.043 1.00 93.88 640 GLY A C 1
ATOM 4535 O O . GLY A 1 640 ? -6.260 -9.587 26.569 1.00 93.88 640 GLY A O 1
ATOM 4536 N N . ALA A 1 641 ? -8.034 -9.554 25.186 1.00 95.94 641 ALA A N 1
ATOM 4537 C CA . ALA A 1 641 ? -7.950 -8.135 24.881 1.00 95.94 641 ALA A CA 1
ATOM 4538 C C . ALA A 1 641 ? -8.273 -7.263 26.098 1.00 95.94 641 ALA A C 1
ATOM 4540 O O . ALA A 1 641 ? -9.177 -7.545 26.886 1.00 95.94 641 ALA A O 1
ATOM 4541 N N . LYS A 1 642 ? -7.541 -6.158 26.208 1.00 94.94 642 LYS A N 1
ATOM 4542 C CA . LYS A 1 642 ? -7.779 -5.096 27.179 1.00 94.94 642 LYS A CA 1
ATOM 4543 C C . LYS A 1 642 ? -8.042 -3.828 26.392 1.00 94.94 642 LYS A C 1
ATOM 4545 O O . LYS A 1 642 ? -7.195 -3.451 25.587 1.00 94.94 642 LYS A O 1
ATOM 4550 N N . VAL A 1 643 ? -9.178 -3.188 26.620 1.00 94.12 643 VAL A N 1
ATOM 4551 C CA . VAL A 1 643 ? -9.604 -1.966 25.930 1.00 94.12 643 VAL A CA 1
ATOM 4552 C C . VAL A 1 643 ? -9.695 -0.830 26.937 1.00 94.12 643 VAL A C 1
ATOM 4554 O O . VAL A 1 643 ? -10.208 -1.039 28.033 1.00 94.12 643 VAL A O 1
ATOM 4557 N N . ALA A 1 644 ? -9.208 0.350 26.561 1.00 91.12 644 ALA A N 1
ATOM 4558 C CA . ALA A 1 644 ? -9.396 1.590 27.301 1.00 91.12 644 ALA A CA 1
ATOM 4559 C C . ALA A 1 644 ? -10.072 2.630 26.406 1.00 91.12 644 ALA A C 1
ATOM 4561 O O . ALA A 1 644 ? -9.566 2.935 25.327 1.00 91.12 644 ALA A O 1
ATOM 4562 N N . ALA A 1 645 ? -11.190 3.182 26.864 1.00 88.38 645 ALA A N 1
ATOM 4563 C CA . ALA A 1 645 ? -11.793 4.380 26.300 1.00 88.38 645 ALA A CA 1
ATOM 4564 C C . ALA A 1 645 ? -11.380 5.578 27.159 1.00 88.38 645 ALA A C 1
ATOM 4566 O O . ALA A 1 645 ? -11.696 5.623 28.349 1.00 88.38 645 ALA A O 1
ATOM 4567 N N . GLU A 1 646 ? -10.651 6.530 26.570 1.00 79.50 646 GLU A N 1
ATOM 4568 C CA . GLU A 1 646 ? -10.128 7.675 27.331 1.00 79.50 646 GLU A CA 1
ATOM 4569 C C . GLU A 1 646 ? -11.209 8.717 27.668 1.00 79.50 646 GLU A C 1
ATOM 4571 O O . GLU A 1 646 ? -11.014 9.514 28.582 1.00 79.50 646 GLU A O 1
ATOM 4576 N N . GLY A 1 647 ? -12.357 8.671 26.982 1.00 82.44 647 GLY A N 1
ATOM 4577 C CA . GLY A 1 647 ? -13.544 9.488 27.242 1.00 82.44 647 GLY A CA 1
ATOM 4578 C C . GLY A 1 647 ? -14.788 8.651 27.543 1.00 82.44 647 GLY A C 1
ATOM 4579 O O . GLY A 1 647 ? -14.704 7.573 28.134 1.00 82.44 647 GLY A O 1
ATOM 4580 N N . ASP A 1 648 ? -15.949 9.149 27.124 1.00 87.56 648 ASP A N 1
ATOM 4581 C CA . ASP A 1 648 ? -17.202 8.406 27.239 1.00 87.56 648 ASP A CA 1
ATOM 4582 C C . ASP A 1 648 ? -17.310 7.320 26.163 1.00 87.56 648 ASP A C 1
ATOM 4584 O O . ASP A 1 648 ? -16.761 7.439 25.061 1.00 87.56 648 ASP A O 1
ATOM 4588 N N . LEU A 1 649 ? -18.068 6.271 26.463 1.00 90.12 649 LEU A N 1
ATOM 4589 C CA . LEU A 1 649 ? -18.344 5.178 25.541 1.00 90.12 649 LEU A CA 1
ATOM 4590 C C . LEU A 1 649 ? -19.846 4.883 25.507 1.00 90.12 649 LEU A C 1
ATOM 4592 O O . LEU A 1 649 ? -20.442 4.516 26.519 1.00 90.12 649 LEU A O 1
ATOM 4596 N N . LEU A 1 650 ? -20.433 5.006 24.318 1.00 90.44 650 LEU A N 1
ATOM 4597 C CA . LEU A 1 650 ? -21.820 4.670 24.022 1.00 90.44 650 LEU A CA 1
ATOM 4598 C C . LEU A 1 650 ? -21.867 3.449 23.095 1.00 90.44 650 LEU A C 1
ATOM 4600 O O . LEU A 1 650 ? -21.319 3.482 21.993 1.00 90.44 650 LEU A O 1
ATOM 4604 N N . VAL A 1 651 ? -22.539 2.381 23.530 1.00 90.81 651 VAL A N 1
ATOM 4605 C CA . VAL A 1 651 ? -22.761 1.159 22.739 1.00 90.81 651 VAL A CA 1
ATOM 4606 C C . VAL A 1 651 ? -24.260 0.897 22.602 1.00 90.81 651 VAL A C 1
ATOM 4608 O O . VAL A 1 651 ? -24.953 0.688 23.600 1.00 90.81 651 VAL A O 1
ATOM 4611 N N . LEU A 1 652 ? -24.763 0.885 21.367 1.00 87.12 652 LEU A N 1
ATOM 4612 C CA . LEU A 1 652 ? -26.203 0.882 21.089 1.00 87.12 652 LEU A CA 1
ATOM 4613 C C . LEU A 1 652 ? -26.854 -0.505 21.236 1.00 87.12 652 LEU A C 1
ATOM 4615 O O . LEU A 1 652 ? -27.864 -0.630 21.923 1.00 87.12 652 LEU A O 1
ATOM 4619 N N . ASP A 1 653 ? -26.255 -1.558 20.679 1.00 80.75 653 ASP A N 1
ATOM 4620 C CA . ASP A 1 653 ? -26.865 -2.891 20.525 1.00 80.75 653 ASP A CA 1
ATOM 4621 C C . ASP A 1 653 ? -26.224 -3.986 21.411 1.00 80.75 653 ASP A C 1
ATOM 4623 O O . ASP A 1 653 ? -26.604 -5.157 21.339 1.00 80.75 653 ASP A O 1
ATOM 4627 N N . GLY A 1 654 ? -25.271 -3.627 22.283 1.00 80.31 654 GLY A N 1
ATOM 4628 C CA . GLY A 1 654 ? -24.535 -4.560 23.154 1.00 80.31 654 GLY A CA 1
ATOM 4629 C C . GLY A 1 654 ? -23.243 -5.101 22.523 1.00 80.31 654 GLY A C 1
ATOM 4630 O O . GLY A 1 654 ? -22.547 -4.374 21.817 1.00 80.31 654 GLY A O 1
ATOM 4631 N N . ASP A 1 655 ? -22.881 -6.359 22.798 1.00 77.00 655 ASP A N 1
ATOM 4632 C CA . ASP A 1 655 ? -21.658 -6.978 22.237 1.00 77.00 655 ASP A CA 1
ATOM 4633 C C . ASP A 1 655 ? -21.862 -7.605 20.842 1.00 77.00 655 ASP A C 1
ATOM 4635 O O . ASP A 1 655 ? -20.915 -7.920 20.114 1.00 77.00 655 ASP A O 1
ATOM 4639 N N . GLY A 1 656 ? -23.123 -7.728 20.414 1.00 75.19 656 GLY A N 1
ATOM 4640 C CA . GLY A 1 656 ? -23.489 -8.256 19.104 1.00 75.19 656 GLY A CA 1
ATOM 4641 C C . GLY A 1 656 ? -23.129 -9.733 18.906 1.00 75.19 656 GLY A C 1
ATOM 4642 O O . GLY A 1 656 ? -23.000 -10.163 17.756 1.00 75.19 656 GLY A O 1
ATOM 4643 N N . HIS A 1 657 ? -22.919 -10.503 19.981 1.00 75.75 657 HIS A N 1
ATOM 4644 C CA . HIS A 1 657 ? -22.682 -11.950 19.904 1.00 75.75 657 HIS A CA 1
ATOM 4645 C C . HIS A 1 657 ? -23.349 -12.748 21.030 1.00 75.75 657 HIS A C 1
ATOM 4647 O O . HIS A 1 657 ? -23.792 -13.879 20.806 1.00 75.75 657 HIS A O 1
ATOM 4653 N N . SER A 1 658 ? -23.468 -12.166 22.218 1.00 71.44 658 SER A N 1
ATOM 4654 C CA . SER A 1 658 ? -24.207 -12.750 23.329 1.00 71.44 658 SER A CA 1
ATOM 4655 C C . SER A 1 658 ? -25.721 -12.670 23.093 1.00 71.44 658 SER A C 1
ATOM 4657 O O . SER A 1 658 ? -26.207 -12.187 22.066 1.00 71.44 658 SER A O 1
ATOM 4659 N N . ALA A 1 659 ? -26.512 -13.194 24.036 1.00 72.00 659 ALA A N 1
ATOM 4660 C CA . ALA A 1 659 ? -27.967 -13.111 23.941 1.00 72.00 659 ALA A CA 1
ATOM 4661 C C . ALA A 1 659 ? -28.419 -11.639 23.790 1.00 72.00 659 ALA A C 1
ATOM 4663 O O . ALA A 1 659 ? -27.840 -10.766 24.440 1.00 72.00 659 ALA A O 1
ATOM 4664 N N . PRO A 1 660 ? -29.457 -11.337 22.986 1.00 71.38 660 PRO A N 1
ATOM 4665 C CA . PRO A 1 660 ? -29.940 -9.968 22.827 1.00 71.38 660 PRO A CA 1
ATOM 4666 C C . PRO A 1 660 ? -30.179 -9.281 24.177 1.00 71.38 660 PRO A C 1
ATOM 4668 O O . PRO A 1 660 ? -30.832 -9.842 25.059 1.00 71.38 660 PRO A O 1
ATOM 4671 N N . GLY A 1 661 ? -29.637 -8.073 24.328 1.00 67.81 661 GLY A N 1
ATOM 4672 C CA . GLY A 1 661 ? -29.698 -7.297 25.566 1.00 67.81 661 GLY A CA 1
ATOM 4673 C C . GLY A 1 661 ? -28.731 -7.738 26.667 1.00 67.81 661 GLY A C 1
ATOM 4674 O O . GLY A 1 661 ? -28.969 -7.463 27.847 1.00 67.81 661 GLY A O 1
ATOM 4675 N N . THR A 1 662 ? -27.645 -8.415 26.289 1.00 75.44 662 THR A N 1
ATOM 4676 C CA . THR A 1 662 ? -26.514 -8.715 27.170 1.00 75.44 662 THR A CA 1
ATOM 4677 C C . THR A 1 662 ? -25.213 -8.128 26.626 1.00 75.44 662 THR A C 1
ATOM 4679 O O . THR A 1 662 ? -25.091 -7.846 25.434 1.00 75.44 662 THR A O 1
ATOM 4682 N N . PHE A 1 663 ? -24.264 -7.901 27.531 1.00 84.62 663 PHE A N 1
ATOM 4683 C CA . PHE A 1 663 ? -22.897 -7.499 27.213 1.00 84.62 663 PHE A CA 1
ATOM 4684 C C . PHE A 1 663 ? -21.949 -8.317 28.087 1.00 84.62 663 PHE A C 1
ATOM 4686 O O . PHE A 1 663 ? -22.011 -8.227 29.322 1.00 84.62 663 PHE A O 1
ATOM 4693 N N . GLU A 1 664 ? -21.117 -9.146 27.465 1.00 86.06 664 GLU A N 1
ATOM 4694 C CA . GLU A 1 664 ? -20.189 -10.037 28.154 1.00 86.06 664 GLU A CA 1
ATOM 4695 C C . GLU A 1 664 ? -18.734 -9.605 27.957 1.00 86.06 664 GLU A C 1
ATOM 4697 O O . GLU A 1 664 ? -18.265 -9.386 26.845 1.00 86.06 664 GLU A O 1
ATOM 4702 N N . VAL A 1 665 ? -17.988 -9.537 29.064 1.00 88.19 665 VAL A N 1
ATOM 4703 C CA . VAL A 1 665 ? -16.522 -9.445 29.034 1.00 88.19 665 VAL A CA 1
ATOM 4704 C C . VAL A 1 665 ? -15.961 -10.788 29.509 1.00 88.19 665 VAL A C 1
ATOM 4706 O O . VAL A 1 665 ? -16.075 -11.097 30.705 1.00 88.19 665 VAL A O 1
ATOM 4709 N N . PRO A 1 666 ? -15.371 -11.607 28.615 1.00 88.81 666 PRO A N 1
ATOM 4710 C CA . PRO A 1 666 ? -14.838 -12.919 28.961 1.00 88.81 666 PRO A CA 1
ATOM 4711 C C . PRO A 1 666 ? -13.664 -12.846 29.940 1.00 88.81 666 PRO A C 1
ATOM 4713 O O . PRO A 1 666 ? -12.941 -11.852 30.025 1.00 88.81 666 PRO A O 1
ATOM 4716 N N . SER A 1 667 ? -13.402 -13.952 30.641 1.00 87.44 667 SER A N 1
ATOM 4717 C CA . SER A 1 667 ? -12.272 -14.041 31.571 1.00 87.44 667 SER A CA 1
ATOM 4718 C C . SER A 1 667 ? -10.936 -13.728 30.890 1.00 87.44 667 SER A C 1
ATOM 4720 O O . SER A 1 667 ? -10.608 -14.325 29.864 1.00 87.44 667 SER A O 1
ATOM 4722 N N . GLY A 1 668 ? -10.140 -12.852 31.503 1.00 87.06 668 GLY A N 1
ATOM 4723 C CA . GLY A 1 668 ? -8.845 -12.424 30.967 1.00 87.06 668 GLY A CA 1
ATOM 4724 C C . GLY A 1 668 ? -8.930 -11.215 30.035 1.00 87.06 668 GLY A C 1
ATOM 4725 O O . GLY A 1 668 ? -7.883 -10.685 29.671 1.00 87.06 668 GLY A O 1
ATOM 4726 N N . CYS A 1 669 ? -10.138 -10.763 29.697 1.00 93.75 669 CYS A N 1
ATOM 4727 C CA . CYS A 1 669 ? -10.368 -9.517 28.979 1.00 93.75 669 CYS A CA 1
ATOM 4728 C C . CYS A 1 669 ? -10.673 -8.371 29.954 1.00 93.75 669 CYS A C 1
ATOM 4730 O O . CYS A 1 669 ? -11.022 -8.607 31.112 1.00 93.75 669 CYS A O 1
ATOM 4732 N N . SER A 1 670 ? -10.554 -7.123 29.504 1.00 93.38 670 SER A N 1
ATOM 4733 C CA . SER A 1 670 ? -11.050 -5.978 30.272 1.00 93.38 670 SER A CA 1
ATOM 4734 C C . SER A 1 670 ? -11.516 -4.830 29.389 1.00 93.38 670 SER A C 1
ATOM 4736 O O . SER A 1 670 ? -10.922 -4.578 28.344 1.00 93.38 670 SER A O 1
ATOM 4738 N N . LEU A 1 671 ? -12.522 -4.098 29.855 1.00 92.44 671 LEU A N 1
ATOM 4739 C CA . LEU A 1 671 ? -12.952 -2.815 29.310 1.00 92.44 671 LEU A CA 1
ATOM 4740 C C . LEU A 1 671 ? -12.834 -1.767 30.415 1.00 92.44 671 LEU A C 1
ATOM 4742 O O . LEU A 1 671 ? -13.491 -1.888 31.447 1.00 92.44 671 LEU A O 1
ATOM 4746 N N . ASP A 1 672 ? -11.978 -0.779 30.204 1.00 90.25 672 ASP A N 1
ATOM 4747 C CA . ASP A 1 672 ? -11.773 0.350 31.101 1.00 90.25 672 ASP A CA 1
ATOM 4748 C C . ASP A 1 672 ? -12.308 1.618 30.438 1.00 90.25 672 ASP A C 1
ATOM 4750 O O . ASP A 1 672 ? -11.928 1.942 29.314 1.00 90.25 672 ASP A O 1
ATOM 4754 N N . VAL A 1 673 ? -13.225 2.310 31.101 1.00 86.06 673 VAL A N 1
ATOM 4755 C CA . VAL A 1 673 ? -13.814 3.555 30.601 1.00 86.06 673 VAL A CA 1
ATOM 4756 C C . VAL A 1 673 ? -13.522 4.633 31.626 1.00 86.06 673 VAL A C 1
ATOM 4758 O O . VAL A 1 673 ? -13.957 4.526 32.777 1.00 86.06 673 VAL A O 1
ATOM 4761 N N . SER A 1 674 ? -12.779 5.663 31.213 1.00 80.31 674 SER A N 1
ATOM 4762 C CA . SER A 1 674 ? -12.381 6.765 32.097 1.00 80.31 674 SER A CA 1
ATOM 4763 C C . SER A 1 674 ? -13.585 7.433 32.760 1.00 80.31 674 SER A C 1
ATOM 4765 O O . SER A 1 674 ? -13.517 7.828 33.926 1.00 80.31 674 SER A O 1
ATOM 4767 N N . ASP A 1 675 ? -14.698 7.519 32.032 1.00 80.62 675 ASP A N 1
ATOM 4768 C CA . ASP A 1 675 ? -15.850 8.326 32.403 1.00 80.62 675 ASP A CA 1
ATOM 4769 C C . ASP A 1 675 ? -17.177 7.554 32.354 1.00 80.62 675 ASP A C 1
ATOM 4771 O O . ASP A 1 675 ? -17.411 6.702 33.216 1.00 80.62 675 ASP A O 1
ATOM 4775 N N . ILE A 1 676 ? -18.087 7.887 31.433 1.00 83.25 676 ILE A N 1
ATOM 4776 C CA . ILE A 1 676 ? -19.421 7.289 31.360 1.00 83.25 676 ILE A CA 1
ATOM 4777 C C . ILE A 1 676 ? -19.407 6.150 30.347 1.00 83.25 676 ILE A C 1
ATOM 4779 O O . ILE A 1 676 ? -18.977 6.317 29.207 1.00 83.25 676 ILE A O 1
ATOM 4783 N N . LEU A 1 677 ? -19.936 5.002 30.763 1.00 86.19 677 LEU A N 1
ATOM 4784 C CA . LEU A 1 677 ? -20.272 3.895 29.880 1.00 86.19 677 LEU A CA 1
ATOM 4785 C C . LEU A 1 677 ? -21.793 3.755 29.814 1.00 86.19 677 LEU A C 1
ATOM 4787 O O . LEU A 1 677 ? -22.426 3.426 30.821 1.00 86.19 677 LEU A O 1
ATOM 4791 N N . GLU A 1 678 ? -22.369 3.950 28.632 1.00 86.38 678 GLU A N 1
ATOM 4792 C CA . GLU A 1 678 ? -23.765 3.616 28.354 1.00 86.38 678 GLU A CA 1
ATOM 4793 C C . GLU A 1 678 ? -23.861 2.432 27.392 1.00 86.38 678 GLU A C 1
ATOM 4795 O O . GLU A 1 678 ? -23.277 2.424 26.309 1.00 86.38 678 GLU A O 1
ATOM 4800 N N . LEU A 1 679 ? -24.641 1.432 27.799 1.00 83.88 679 LEU A N 1
ATOM 4801 C CA . LEU A 1 679 ? -24.976 0.247 27.020 1.00 83.88 679 LEU A CA 1
ATOM 4802 C C . LEU A 1 679 ? -26.489 0.246 26.772 1.00 83.88 679 LEU A C 1
ATOM 4804 O O . LEU A 1 679 ? -27.244 -0.308 27.583 1.00 83.88 679 LEU A O 1
ATOM 4808 N N . CYS A 1 680 ? -26.950 0.855 25.674 1.00 76.62 680 CYS A N 1
ATOM 4809 C CA . CYS A 1 680 ? -28.385 1.041 25.422 1.00 76.62 680 CYS A CA 1
ATOM 4810 C C . CYS A 1 680 ? -29.122 -0.293 25.296 1.00 76.62 680 CYS A C 1
ATOM 4812 O O . CYS A 1 680 ? -30.158 -0.494 25.934 1.00 76.62 680 CYS A O 1
ATOM 4814 N N . GLY A 1 681 ? -28.542 -1.249 24.567 1.00 63.19 681 GLY A N 1
ATOM 4815 C CA . GLY A 1 681 ? -29.095 -2.594 24.403 1.00 63.19 681 GLY A CA 1
ATOM 4816 C C . GLY A 1 681 ? -29.287 -3.338 25.729 1.00 63.19 681 GLY A C 1
ATOM 4817 O O . GLY A 1 681 ? -30.155 -4.201 25.831 1.00 63.19 681 GLY A O 1
ATOM 4818 N N . VAL A 1 682 ? -28.534 -2.972 26.771 1.00 60.28 682 VAL A N 1
ATOM 4819 C CA . VAL A 1 682 ? -28.564 -3.594 28.108 1.00 60.28 682 VAL A CA 1
ATOM 4820 C C . VAL A 1 682 ? -29.265 -2.694 29.144 1.00 60.28 682 VAL A C 1
ATOM 4822 O O . VAL A 1 682 ? -29.456 -3.092 30.294 1.00 60.28 682 VAL A O 1
ATOM 4825 N N . GLY A 1 683 ? -29.682 -1.478 28.778 1.00 61.22 683 GLY A N 1
ATOM 4826 C CA . GLY A 1 683 ? -30.315 -0.535 29.706 1.00 61.22 683 GLY A CA 1
ATOM 4827 C C . GLY A 1 683 ? -29.404 -0.085 30.853 1.00 61.22 683 GLY A C 1
ATOM 4828 O O . GLY A 1 683 ? -29.871 0.222 31.945 1.00 61.22 683 GLY A O 1
ATOM 4829 N N . THR A 1 684 ? -28.085 -0.135 30.659 1.00 67.38 684 THR A N 1
ATOM 4830 C CA . THR A 1 684 ? -27.117 0.092 31.739 1.00 67.38 684 THR A CA 1
ATOM 4831 C C . THR A 1 684 ? -26.333 1.372 31.492 1.00 67.38 684 THR A C 1
ATOM 4833 O O . THR A 1 684 ? -25.682 1.506 30.461 1.00 67.38 684 THR A O 1
ATOM 4836 N N . VAL A 1 685 ? -26.347 2.272 32.477 1.00 68.81 685 VAL A N 1
ATOM 4837 C CA . VAL A 1 685 ? -25.466 3.445 32.537 1.00 68.81 685 VAL A CA 1
ATOM 4838 C C . VAL A 1 685 ? -24.564 3.291 33.757 1.00 68.81 685 VAL A C 1
ATOM 4840 O O . VAL A 1 685 ? -25.051 3.215 34.889 1.00 68.81 685 VAL A O 1
ATOM 4843 N N . LEU A 1 686 ? -23.254 3.221 33.535 1.00 72.25 686 LEU A N 1
ATOM 4844 C CA . LEU A 1 686 ? -22.237 3.201 34.584 1.00 72.25 686 LEU A CA 1
ATOM 4845 C C . LEU A 1 686 ? -21.502 4.539 34.563 1.00 72.25 686 LEU A C 1
ATOM 4847 O O . LEU A 1 686 ? -21.063 5.000 33.511 1.00 72.25 686 LEU A O 1
ATOM 4851 N N . THR A 1 687 ? -21.397 5.176 35.726 1.00 67.12 687 THR A N 1
ATOM 4852 C CA . THR A 1 687 ? -20.747 6.480 35.869 1.00 67.12 687 THR A CA 1
ATOM 4853 C C . THR A 1 687 ? -19.433 6.360 36.640 1.00 67.12 687 THR A C 1
ATOM 4855 O O . THR A 1 687 ? -19.363 5.651 37.643 1.00 67.12 687 THR A O 1
ATOM 4858 N N . ALA A 1 688 ? -18.431 7.117 36.177 1.00 57.94 688 ALA A N 1
ATOM 4859 C CA . ALA A 1 688 ? -17.095 7.329 36.744 1.00 57.94 688 ALA A CA 1
ATOM 4860 C C . ALA A 1 688 ? -16.152 6.105 36.751 1.00 57.94 688 ALA A C 1
ATOM 4862 O O . ALA A 1 688 ? -16.352 5.168 37.523 1.00 57.94 688 ALA A O 1
ATOM 4863 N N . GLY A 1 689 ? -15.062 6.173 35.968 1.00 60.88 689 GLY A N 1
ATOM 4864 C CA . GLY A 1 689 ? -13.865 5.324 36.091 1.00 60.88 689 GLY A CA 1
ATOM 4865 C C . GLY A 1 689 ? -14.162 3.831 36.216 1.00 60.88 689 GLY A C 1
ATOM 4866 O O . GLY A 1 689 ? -13.742 3.189 37.184 1.00 60.88 689 GLY A O 1
ATOM 4867 N N . THR A 1 690 ? -14.970 3.302 35.296 1.00 66.81 690 THR A N 1
ATOM 4868 C CA . THR A 1 690 ? -15.512 1.945 35.385 1.00 66.81 690 THR A CA 1
ATOM 4869 C C . THR A 1 690 ? -14.621 0.954 34.650 1.00 66.81 690 THR A C 1
ATOM 4871 O O . THR A 1 690 ? -14.483 1.014 33.431 1.00 66.81 690 THR A O 1
ATOM 4874 N N . THR A 1 691 ? -14.111 -0.035 35.386 1.00 78.38 691 THR A N 1
ATOM 4875 C CA . THR A 1 691 ? -13.391 -1.175 34.811 1.00 78.38 691 THR A CA 1
ATOM 4876 C C . THR A 1 691 ? -14.221 -2.460 34.906 1.00 78.38 691 THR A C 1
ATOM 4878 O O . THR A 1 691 ? -14.585 -2.908 35.997 1.00 78.38 691 THR A O 1
ATOM 4881 N N . ILE A 1 692 ? -14.465 -3.109 33.768 1.00 79.88 692 ILE A N 1
ATOM 4882 C CA . ILE A 1 692 ? -15.144 -4.406 33.637 1.00 79.88 692 ILE A CA 1
ATOM 4883 C C . ILE A 1 692 ? -14.092 -5.468 33.272 1.00 79.88 692 ILE A C 1
ATOM 4885 O O . ILE A 1 692 ? -13.354 -5.284 32.313 1.00 79.88 692 ILE A O 1
ATOM 4889 N N . THR A 1 693 ? -13.983 -6.571 34.027 1.00 74.50 693 THR A N 1
ATOM 4890 C CA . THR A 1 693 ? -12.891 -7.579 33.876 1.00 74.50 693 THR A CA 1
ATOM 4891 C C . THR A 1 693 ? -13.349 -9.033 33.736 1.00 74.50 693 THR A C 1
ATOM 4893 O O . THR A 1 693 ? -12.589 -9.876 33.263 1.00 74.50 693 THR A O 1
ATOM 4896 N N . ALA A 1 694 ? -14.564 -9.359 34.178 1.00 73.81 694 ALA A N 1
ATOM 4897 C CA . ALA A 1 694 ? -15.219 -10.638 33.915 1.00 73.81 694 ALA A CA 1
ATOM 4898 C C . ALA A 1 694 ? -16.689 -10.551 34.336 1.00 73.81 694 ALA A C 1
ATOM 4900 O O . ALA A 1 694 ? -16.975 -10.246 35.497 1.00 73.81 694 ALA A O 1
ATOM 4901 N N . GLY A 1 695 ? -17.611 -10.866 33.429 1.00 72.19 695 GLY A N 1
ATOM 4902 C CA . GLY A 1 695 ? -19.026 -11.004 33.766 1.00 72.19 695 GLY A CA 1
ATOM 4903 C C . GLY A 1 695 ? -19.977 -10.600 32.650 1.00 72.19 695 GLY A C 1
ATOM 4904 O O . GLY A 1 695 ? -19.577 -9.995 31.657 1.00 72.19 695 GLY A O 1
ATOM 4905 N N . THR A 1 696 ? -21.249 -10.931 32.863 1.00 72.00 696 THR A N 1
ATOM 4906 C CA . THR A 1 696 ? -22.355 -10.612 31.957 1.00 72.00 696 THR A CA 1
ATOM 4907 C C . THR A 1 696 ? -23.226 -9.532 32.586 1.00 72.00 696 THR A C 1
ATOM 4909 O O . THR A 1 696 ? -23.800 -9.732 33.664 1.00 72.00 696 THR A O 1
ATOM 4912 N N . LEU A 1 697 ? -23.350 -8.396 31.906 1.00 73.00 697 LEU A N 1
ATOM 4913 C CA . LEU A 1 697 ? -24.374 -7.398 32.198 1.00 73.00 697 LEU A CA 1
ATOM 4914 C C . LEU A 1 697 ? -25.661 -7.811 31.474 1.00 73.00 697 LEU A C 1
ATOM 4916 O O . LEU A 1 697 ? -25.627 -8.181 30.303 1.00 73.00 697 LEU A O 1
ATOM 4920 N N . ASN A 1 698 ? -26.786 -7.794 32.189 1.00 66.94 698 ASN A N 1
ATOM 4921 C CA . ASN A 1 698 ? -28.098 -8.185 31.668 1.00 66.94 698 ASN A CA 1
ATOM 4922 C C . ASN A 1 698 ? -29.056 -6.997 31.722 1.00 66.94 698 ASN A C 1
ATOM 4924 O O . ASN A 1 698 ? -28.943 -6.164 32.621 1.00 66.94 698 ASN A O 1
ATOM 4928 N N . SER A 1 699 ? -30.031 -6.984 30.812 1.00 57.88 699 SER A N 1
ATOM 4929 C CA . SER A 1 699 ? -31.023 -5.917 30.668 1.00 57.88 699 SER A CA 1
ATOM 4930 C C . SER A 1 699 ? -31.629 -5.439 31.998 1.00 57.88 699 SER A C 1
ATOM 4932 O O . SER A 1 699 ? -32.237 -6.234 32.726 1.00 57.88 699 SER A O 1
ATOM 4934 N N . GLY A 1 700 ? -31.557 -4.134 32.269 1.00 50.47 700 GLY A N 1
ATOM 4935 C CA . GLY A 1 700 ? -32.247 -3.478 33.379 1.00 50.47 700 GLY A CA 1
ATOM 4936 C C . GLY A 1 700 ? -32.834 -2.132 32.959 1.00 50.47 700 GLY A C 1
ATOM 4937 O O . GLY A 1 700 ? -32.136 -1.142 33.007 1.00 50.47 700 GLY A O 1
ATOM 4938 N N . THR A 1 701 ? -34.128 -2.097 32.608 1.00 39.56 701 THR A N 1
ATOM 4939 C CA . THR A 1 701 ? -34.893 -0.925 32.099 1.00 39.56 701 THR A CA 1
ATOM 4940 C C . THR A 1 701 ? -34.345 -0.262 30.821 1.00 39.56 701 THR A C 1
ATOM 4942 O O . THR A 1 701 ? -33.180 0.065 30.716 1.00 39.56 701 THR A O 1
ATOM 4945 N N . SER A 1 702 ? -35.213 -0.078 29.824 1.00 38.12 702 SER A N 1
ATOM 4946 C CA . SER A 1 702 ? -34.891 0.420 28.475 1.00 38.12 702 SER A CA 1
ATOM 4947 C C . SER A 1 702 ? -34.382 1.868 28.446 1.00 38.12 702 SER A C 1
ATOM 4949 O O . SER A 1 702 ? -34.959 2.708 29.142 1.00 38.12 702 SER A O 1
ATOM 4951 N N . CYS A 1 703 ? -33.399 2.162 27.582 1.00 37.69 703 CYS A N 1
ATOM 4952 C CA . CYS A 1 703 ? -33.078 3.534 27.163 1.00 37.69 703 CYS A CA 1
ATOM 4953 C C . CYS A 1 703 ? -34.285 4.185 26.451 1.00 37.69 703 CYS A C 1
ATOM 4955 O O . CYS A 1 703 ? -35.058 3.459 25.812 1.00 37.69 703 CYS A O 1
ATOM 4957 N N . PRO A 1 704 ? -34.502 5.501 26.628 1.00 40.59 704 PRO A N 1
ATOM 4958 C CA . PRO A 1 704 ? -35.609 6.241 26.018 1.00 40.59 704 PRO A CA 1
ATOM 4959 C C . PRO A 1 704 ? -35.490 6.417 24.499 1.00 40.59 704 PRO A C 1
ATOM 4961 O O . PRO A 1 704 ? -34.353 6.467 23.985 1.00 40.59 704 PRO A O 1
#

pLDDT: mean 86.32, std 13.07, range [31.41, 98.94]

Mean predicted aligned error: 9.35 Å

Secondary structure (DSSP, 8-state):
--S-----STTSSS-GGGT---PPPEEEEEETTEEEEPPP-EEEE-STTSPEEEEEE-TT-PBPTTSEE-SS---EE--EEEEEEETTEEEEE-SSS---SSS--TT-EEES-TT--SS--SSSS--EEEEEE-SS-TTTEEEEE-TT---GGGT--TT-EEEEEEEEEEEEEETT-EEEEEEEEEESSS-TTTGGG-TTEEEESSEEEEEEEE-TT--EEEE-TT-EEEEEEEEETTEES--EEEEEES-EEEES-EEEEEEEEETT-EEEESS-EEESSEEEE-TT-EEE-PPPBTTB--EEEEEEEEEEE-TT-EEE-TT-SSPPPBTTTB---BTTTTBSTTPPPTTPPP-BSBPPPPP--TTPPPPPP-SBTTB---PPPPPPPEE-TT--EEPPPPPP-EEEEEEEEEEEESSEEE-PPPP-SSSPPPPP-EEEEE-SEEEESSEEE-PPPP--SSTTS--PPPP-EEEEESPPTTTTB-GGGSTTTGGGTEE-PPPP-STT-PPPP-EEEEE-TT-SS-EEEEE-TT---S--EEE--S--TT-SEEPPTTT-STTTEEE-TT-S-PPTTTTTT-EEEE-TTT--S-STTS-EEEEEEE-SSEEEESSPPTT--SS-EEEEEEEESEEEEETT-EEEESSEEEESS-SSSSSTTEEEE-TT-EEEESS-EEEGGGTEEE-SSEEE-SEEEE--S---